Protein AF-A0A7J7HBN2-F1 (afdb_monomer_lite)

Sequence (556 aa):
MVVPIPNKVKRMWREWNLRVAVLISLFFQVLLIFIAPSRKNTKNRIVTLLVWGAYLLADWIAVLSVGLICSGQGNDCDEYCVKDDLAAFWAPFLLLHLGGPDTITAFSLEDNELWLRHLLGLFIQLAAVVYAFWQSVPNQFQIPTIFMFFAGTIKYAERTRALYLACFGNLKRSMLPNYALLIKEVKLMLDNIPFGIVNGKELETWDEESLTPNPLTDIDVVKNGYMFFQIIKRLIVFLTFTFPERHKSRKIFLEMTCKDAFRVMEMELNFMYDALYTKMVVVQRKIGYAFRFICSVLIVVSFALFASHHKHQLQPLDIVVTYTLLIGAVGLDFVSLVKLIFSNYTIVSLNNSNAEEIVFAIKERLSFGERCQRSNFVSQHSLISDCIINEQFKWFERVVDFFGLKDFFDEIQYKRNSPLTDDLKEFILMDVRIFPVHSGIHQNARNFLTIPTAPSPFSEHPPRAHTRRLYLRRVTSSATTLTRARTRHLLPLTSATRLHAPTQPRLTSALPLPYAAPAIVRLSCAASLHCTRVRQNGYCAPRLRLFRYRAPPPFC

pLDDT: mean 70.76, std 26.28, range [19.84, 98.12]

Organism: Camellia sinensis (NCBI:txid4442)

Secondary structure (DSSP, 8-state):
---PPPHHHHHHHHHHHHHHHHHHHHHHHHHHHHHGGGGGT---HHHHHHHHHHHHHHHHHHHHHHHHHHHHTTS---TTSPPHHHHHHHHHHHHHHHT--TT-S-SSHHHHHTHHHHHHHHHHHHHHHHHHHHHT-S-TTHHHHHHHHHHHHHHHHHHHHHHHHHSHHHHHHHHHHHHHHHHHHHHHHHHTS-TT--SS--S-----S---PPPPPHHHHHHHHHHHHHHHHHHHTTPPPPHHHHHHHHHHHHSS-HHHHHHHHHHHHHHHHHHHHSSHHHHTSHHHHHHHHHHHHHHHHHHHHHHHS--TTS-HHHHHHHHHHHHHHHHHHHHHHHHHHTSHHHHHH---HHHHHHHHHHHHHH-TT----GGGEEEEE-HHHHHHHHHH-HHHHHHHHHTT-HHHHHHHHHEEEEE--HHHHHHHHHHHHHHHHHHTTS--TTS------PPPP------------SSSSSS-------------------------------------------SSTTTTSTTSSTTS------------------PPPP--

Foldseek 3Di:
DPPDDDPVVVLCCQQCVLLVLLVVLLVLLVVLLPLLLCVLFDPDLVSLVVNVVSVVVNLVSLVVSLVVLLVLQPDDDDPRHAQLLLSLLSLLLSLLSLLGAQSFLDSDLVSLVCLVVLVVVLVVSLVSSVSSNVSCPVHPLNLLSVLSNLLSSLSSVLSSVLSPCLNLVNVQVVCVVVLVVVVVVLVVVVVPPPPPPPDDPDPPDPPPPDLPQDADDPLVLLQLLVLVLVQCSNVSSVDDHDPVSQVVNVVVLLSHDLVSNLSSPSSNVVVVCSSNTGSLVVLLDPVNVVSLVSSLVSLVVSVVVVVPDDCPPGDPSSVVSVVVSSCSSNVSSVSSVLCNQLDSSVLNVDPDPVSSVVSPVVNVVVCVPVPRPPSFKDKEQDPPQVVPVCVVPVVVLVVCVVVVCNVVVSCSRRTDIDTCDPVNSVVLSVVLVCVVVVVVVDDDPPPPPDDPDDDDDDDDDDDDDDDPDDDPPDPDDDDDDDDDDDDDDDDDDDDDDDDDDDDDDDDDDDDDDDDDDDGDCSVVPVVHPPPDDDDDDDDDDDDDDDDDDDDDDDDD

InterPro domains:
  IPR025315 Domain of unknown function DUF4220 [PF13968] (52-385)

Structure (mmCIF, N/CA/C/O backbone):
data_AF-A0A7J7HBN2-F1
#
_entry.id   AF-A0A7J7HBN2-F1
#
loop_
_atom_site.group_PDB
_atom_site.id
_atom_site.type_symbol
_atom_site.label_atom_id
_atom_site.label_alt_id
_atom_site.label_comp_id
_atom_site.label_asym_id
_atom_site.label_entity_id
_atom_site.label_seq_id
_atom_site.pdbx_PDB_ins_code
_atom_site.Cartn_x
_atom_site.Cartn_y
_atom_site.Cartn_z
_atom_site.occupancy
_atom_site.B_iso_or_equiv
_atom_site.auth_seq_id
_atom_site.auth_comp_id
_atom_site.auth_asym_id
_atom_site.auth_atom_id
_atom_site.pdbx_PDB_model_num
ATOM 1 N N . MET A 1 1 ? 38.531 -26.257 -10.117 1.00 41.50 1 MET A N 1
ATOM 2 C CA . MET A 1 1 ? 37.766 -26.642 -11.321 1.00 41.50 1 MET A CA 1
ATOM 3 C C . MET A 1 1 ? 36.574 -25.711 -11.436 1.00 41.50 1 MET A C 1
ATOM 5 O O . MET A 1 1 ? 35.650 -25.830 -10.645 1.00 41.50 1 MET A O 1
ATOM 9 N N . VAL A 1 2 ? 36.622 -24.738 -12.345 1.00 52.53 2 VAL A N 1
ATOM 10 C CA . VAL A 1 2 ? 35.429 -23.959 -12.704 1.00 52.53 2 VAL A CA 1
ATOM 11 C C . VAL A 1 2 ? 34.625 -24.863 -13.627 1.00 52.53 2 VAL A C 1
ATOM 13 O O . VAL A 1 2 ? 35.091 -25.160 -14.721 1.00 52.53 2 VAL A O 1
ATOM 16 N N . VAL A 1 3 ? 33.487 -25.385 -13.166 1.00 61.38 3 VAL A N 1
ATOM 17 C CA . VAL A 1 3 ? 32.597 -26.179 -14.024 1.00 61.38 3 VAL A CA 1
ATOM 18 C C . VAL A 1 3 ? 32.060 -25.227 -15.098 1.00 61.38 3 VAL A C 1
ATOM 20 O O . VAL A 1 3 ? 31.369 -24.268 -14.743 1.00 61.38 3 VAL A O 1
ATOM 23 N N . PRO A 1 4 ? 32.404 -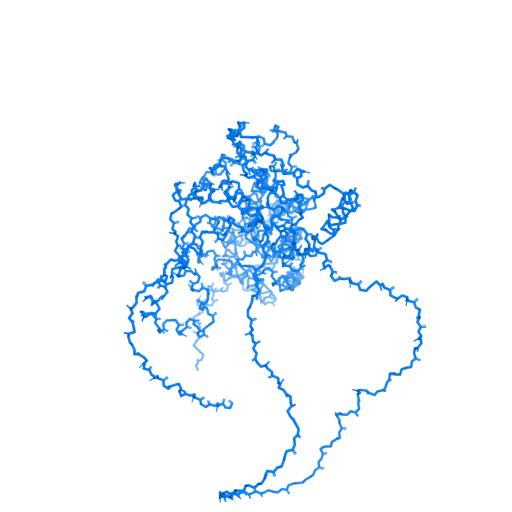25.409 -16.387 1.00 77.50 4 PRO A N 1
ATOM 24 C CA . PRO A 1 4 ? 31.958 -24.495 -17.424 1.00 77.50 4 PRO A CA 1
ATOM 25 C C . PRO A 1 4 ? 30.442 -24.630 -17.576 1.00 77.50 4 PRO A C 1
ATOM 27 O O . PRO A 1 4 ? 29.926 -25.694 -17.915 1.00 77.50 4 PRO A O 1
ATOM 30 N N . ILE A 1 5 ? 29.720 -23.545 -17.289 1.00 74.75 5 ILE A N 1
ATOM 31 C CA . ILE A 1 5 ? 28.271 -23.475 -17.488 1.00 74.75 5 ILE A CA 1
ATOM 32 C C . ILE A 1 5 ? 27.990 -23.732 -18.979 1.00 74.75 5 ILE A C 1
ATOM 34 O O . ILE A 1 5 ? 28.605 -23.072 -19.821 1.00 74.75 5 ILE A O 1
ATOM 38 N N . PRO A 1 6 ? 27.068 -24.646 -19.339 1.00 85.56 6 PRO A N 1
ATOM 39 C CA . PRO A 1 6 ? 26.776 -24.940 -20.736 1.00 85.56 6 PRO A CA 1
ATOM 40 C C . PRO A 1 6 ? 26.386 -23.678 -21.517 1.00 85.56 6 PRO A C 1
ATOM 42 O O . PRO A 1 6 ? 25.530 -22.905 -21.080 1.00 85.56 6 PRO A O 1
ATOM 45 N N . ASN A 1 7 ? 26.947 -23.493 -22.717 1.00 80.31 7 ASN A N 1
ATOM 46 C CA . ASN A 1 7 ? 26.704 -22.304 -23.550 1.00 80.31 7 ASN A CA 1
ATOM 47 C C . ASN A 1 7 ? 25.211 -22.059 -23.843 1.00 80.31 7 ASN A C 1
ATOM 49 O O . ASN A 1 7 ? 24.781 -20.910 -23.934 1.00 80.31 7 ASN A O 1
ATOM 53 N N . LYS A 1 8 ? 24.407 -23.130 -23.937 1.00 82.06 8 LYS A N 1
ATOM 54 C CA . LYS A 1 8 ? 22.944 -23.046 -24.080 1.00 82.06 8 LYS A CA 1
ATOM 55 C C . LYS A 1 8 ? 22.285 -22.385 -22.864 1.00 82.06 8 LYS A C 1
ATOM 57 O O . LYS A 1 8 ? 21.475 -21.483 -23.035 1.00 82.06 8 LYS A O 1
ATOM 62 N N . VAL A 1 9 ? 22.688 -22.770 -21.652 1.00 83.50 9 VAL A N 1
ATOM 63 C CA . VAL A 1 9 ? 22.167 -22.203 -20.396 1.00 83.50 9 VAL A CA 1
ATOM 64 C C . VAL A 1 9 ? 22.572 -20.736 -20.264 1.00 83.50 9 VAL A C 1
ATOM 66 O O . VAL A 1 9 ? 21.736 -19.901 -19.937 1.00 83.50 9 VAL A O 1
ATOM 69 N N . LYS A 1 10 ? 23.821 -20.387 -20.605 1.00 79.44 10 LYS A N 1
ATOM 70 C CA . LYS A 1 10 ? 24.287 -18.989 -20.611 1.00 79.44 10 LYS A CA 1
ATOM 71 C C . LYS A 1 10 ? 23.505 -18.119 -21.605 1.00 79.44 10 LYS A C 1
ATOM 73 O O . LYS A 1 10 ? 23.247 -16.952 -21.324 1.00 79.44 10 LYS A O 1
ATOM 78 N N . ARG A 1 11 ? 23.127 -18.671 -22.763 1.00 75.62 11 ARG A N 1
ATOM 79 C CA . ARG A 1 11 ? 22.297 -17.978 -23.760 1.00 75.62 11 ARG A CA 1
ATOM 80 C C . ARG A 1 11 ? 20.869 -17.772 -23.257 1.00 75.62 11 ARG A C 1
ATOM 82 O O . ARG A 1 11 ? 20.422 -16.635 -23.224 1.00 75.62 11 ARG A O 1
ATOM 89 N N . MET A 1 12 ? 20.217 -18.835 -22.780 1.00 80.56 12 MET A N 1
ATOM 90 C CA . MET A 1 12 ? 18.868 -18.751 -22.208 1.00 80.56 12 MET A CA 1
ATOM 91 C C . MET A 1 12 ? 18.805 -17.774 -21.033 1.00 80.56 12 MET A C 1
ATOM 93 O O . MET A 1 12 ? 17.871 -16.989 -20.933 1.00 80.56 12 MET A O 1
ATOM 97 N N . TRP A 1 13 ? 19.816 -17.791 -20.161 1.00 82.75 13 TRP A N 1
ATOM 98 C CA . TRP A 1 13 ? 19.895 -16.862 -19.041 1.00 82.75 13 TRP A CA 1
ATOM 99 C C . TRP A 1 13 ? 19.973 -15.408 -19.510 1.00 82.75 13 TRP A C 1
ATOM 101 O O . TRP A 1 13 ? 19.217 -14.589 -19.010 1.00 82.75 13 TRP A O 1
ATOM 111 N N . ARG A 1 14 ? 20.833 -15.082 -20.484 1.00 77.38 14 ARG A N 1
ATOM 112 C CA . ARG A 1 14 ? 20.955 -13.707 -21.008 1.00 77.38 14 ARG A CA 1
ATOM 113 C C . ARG A 1 14 ? 19.685 -13.208 -21.696 1.00 77.38 14 ARG A C 1
ATOM 115 O O . ARG A 1 14 ? 19.379 -12.029 -21.618 1.00 77.38 14 ARG A O 1
ATOM 122 N N . GLU A 1 15 ? 18.958 -14.106 -22.346 1.00 80.06 15 GLU A N 1
ATOM 123 C CA . GLU A 1 15 ? 17.725 -13.772 -23.054 1.00 80.06 15 GLU A CA 1
ATOM 124 C C . GLU A 1 15 ? 16.532 -13.581 -22.100 1.00 80.06 15 GLU A C 1
ATOM 126 O O . GLU A 1 15 ? 15.688 -12.712 -22.317 1.00 80.06 15 GLU A O 1
ATOM 131 N N . TRP A 1 16 ? 16.433 -14.389 -21.040 1.00 86.12 16 TRP A N 1
ATOM 132 C CA . TRP A 1 16 ? 15.235 -14.433 -20.195 1.00 86.12 16 TRP A CA 1
ATOM 133 C C . TRP A 1 16 ? 15.388 -13.777 -18.828 1.00 86.12 16 TRP A C 1
ATOM 135 O O . TRP A 1 16 ? 14.369 -13.401 -18.251 1.00 86.12 16 TRP A O 1
ATOM 145 N N . ASN A 1 17 ? 16.601 -13.623 -18.289 1.00 89.31 17 ASN A N 1
ATOM 146 C CA . ASN A 1 17 ? 16.798 -13.195 -16.899 1.00 89.31 17 ASN A CA 1
ATOM 147 C C . ASN A 1 17 ? 16.046 -11.899 -16.561 1.00 89.31 17 ASN A C 1
ATOM 149 O O . ASN A 1 17 ? 15.285 -11.880 -15.597 1.00 89.31 17 ASN A O 1
ATOM 153 N N . LEU A 1 18 ? 16.207 -10.847 -17.365 1.00 91.19 18 LEU A N 1
ATOM 154 C CA . LEU A 1 18 ? 15.581 -9.554 -17.122 1.00 91.19 18 LEU A CA 1
ATOM 155 C C . LEU A 1 18 ? 14.064 -9.623 -17.339 1.00 91.19 18 LEU A C 1
ATOM 157 O O . LEU A 1 18 ? 13.300 -9.194 -16.478 1.00 91.19 18 LEU A O 1
ATOM 161 N N . ARG A 1 19 ? 13.625 -10.221 -18.454 1.00 93.50 19 ARG A N 1
ATOM 162 C CA . ARG A 1 19 ? 12.201 -10.370 -18.810 1.00 93.50 19 ARG A CA 1
ATOM 163 C C . ARG A 1 19 ? 11.428 -11.098 -17.715 1.00 93.50 19 ARG A C 1
ATOM 165 O O . ARG A 1 19 ? 10.391 -10.626 -17.255 1.00 93.50 19 ARG A O 1
ATOM 172 N N . VAL A 1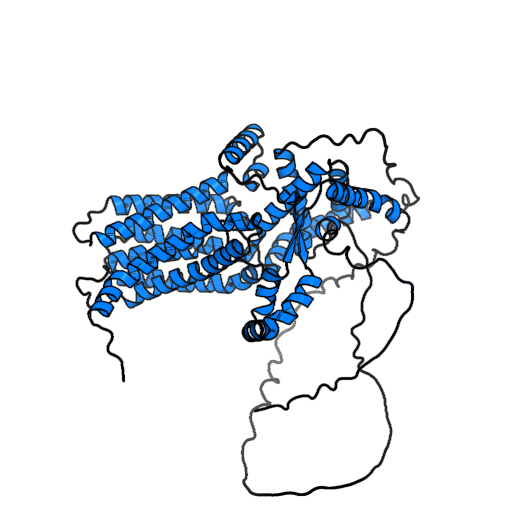 20 ? 11.964 -12.231 -17.264 1.00 94.00 20 VAL A N 1
ATOM 173 C CA . VAL A 1 20 ? 11.375 -13.046 -16.199 1.00 94.00 20 VAL A CA 1
ATOM 174 C C . VAL A 1 20 ? 11.397 -12.295 -14.874 1.00 94.00 20 VAL A C 1
ATOM 176 O O . VAL A 1 20 ? 10.377 -12.271 -14.194 1.00 94.00 20 VAL A O 1
ATOM 179 N N . ALA A 1 21 ? 12.502 -11.641 -14.508 1.00 94.94 21 ALA A N 1
ATOM 180 C CA . ALA A 1 21 ? 12.594 -10.919 -13.238 1.00 94.94 21 ALA A CA 1
ATOM 181 C C . ALA A 1 21 ? 11.553 -9.787 -13.132 1.00 94.94 21 ALA A C 1
ATOM 183 O O . ALA A 1 21 ? 10.849 -9.681 -12.124 1.00 94.94 21 ALA A O 1
ATOM 184 N N . VAL A 1 22 ? 11.379 -9.003 -14.200 1.00 96.38 22 VAL A N 1
ATOM 185 C CA . VAL A 1 22 ? 10.402 -7.905 -14.245 1.00 96.38 22 VAL A CA 1
ATOM 186 C C . VAL A 1 22 ? 8.957 -8.434 -14.220 1.00 96.38 22 VAL A C 1
ATOM 188 O O . VAL A 1 22 ? 8.117 -7.895 -13.493 1.00 96.38 22 VAL A O 1
ATOM 191 N N . LEU A 1 23 ? 8.661 -9.530 -14.930 1.00 97.19 23 LEU A N 1
ATOM 192 C CA . LEU A 1 23 ? 7.342 -10.177 -14.882 1.00 97.19 23 LEU A CA 1
ATOM 193 C C . LEU A 1 23 ? 7.035 -10.799 -13.513 1.00 97.19 23 LEU A C 1
ATOM 195 O O . LEU A 1 23 ? 5.915 -10.668 -13.019 1.00 97.19 23 LEU A O 1
ATOM 199 N N . ILE A 1 24 ? 8.016 -11.436 -12.869 1.00 96.81 24 ILE A N 1
ATOM 200 C CA . ILE A 1 24 ? 7.858 -11.971 -11.511 1.00 96.81 24 ILE A CA 1
ATOM 201 C C . ILE A 1 24 ? 7.606 -10.828 -10.517 1.00 96.81 24 ILE A C 1
ATOM 203 O O . ILE A 1 24 ? 6.776 -10.969 -9.618 1.00 96.81 24 ILE A O 1
ATOM 207 N N . SER A 1 25 ? 8.268 -9.680 -10.693 1.00 97.31 25 SER A N 1
ATOM 208 C CA . SER A 1 25 ? 8.005 -8.490 -9.880 1.00 97.31 25 SER A CA 1
ATOM 209 C C . SER A 1 25 ? 6.531 -8.073 -9.969 1.00 97.31 25 SER A C 1
ATOM 211 O O . SER A 1 25 ? 5.882 -7.921 -8.934 1.00 97.31 25 SER A O 1
ATOM 213 N N . LEU A 1 26 ? 5.970 -7.986 -11.182 1.00 97.44 26 LEU A N 1
ATOM 214 C CA . LEU A 1 26 ? 4.546 -7.696 -11.385 1.00 97.44 26 LEU A CA 1
ATOM 215 C C . LEU A 1 26 ? 3.644 -8.780 -10.770 1.00 97.44 26 LEU A C 1
ATOM 217 O O . LEU A 1 26 ? 2.658 -8.456 -10.109 1.00 97.44 26 LEU A O 1
ATOM 221 N N . PHE A 1 27 ? 3.988 -10.059 -10.943 1.00 97.25 27 PHE A N 1
ATOM 222 C CA . PHE A 1 27 ? 3.233 -11.178 -10.376 1.00 97.25 27 PHE A CA 1
ATOM 223 C C . PHE A 1 27 ? 3.073 -11.050 -8.858 1.00 97.25 27 PHE A C 1
ATOM 225 O O . PHE A 1 27 ? 1.962 -11.205 -8.354 1.00 97.25 27 PHE A O 1
ATOM 232 N N . PHE A 1 28 ? 4.134 -10.702 -8.123 1.00 96.44 28 PHE A N 1
ATOM 233 C CA . PHE A 1 28 ? 4.032 -10.510 -6.674 1.00 96.44 28 PHE A CA 1
ATOM 234 C C . PHE A 1 28 ? 3.153 -9.316 -6.285 1.00 96.44 28 PHE A C 1
ATOM 236 O O . PHE A 1 28 ? 2.417 -9.409 -5.303 1.00 96.44 28 PHE A O 1
ATOM 243 N N . GLN A 1 29 ? 3.153 -8.229 -7.063 1.00 96.31 29 GLN A N 1
ATOM 244 C CA . GLN A 1 29 ? 2.235 -7.102 -6.837 1.00 96.31 29 GLN A CA 1
ATOM 245 C C . GLN A 1 29 ? 0.772 -7.530 -7.006 1.00 96.31 29 GLN A C 1
ATOM 247 O O . GLN A 1 29 ? -0.072 -7.227 -6.158 1.00 96.31 29 GLN A O 1
ATOM 252 N N . VAL A 1 30 ? 0.483 -8.289 -8.068 1.00 95.44 30 VAL A N 1
ATOM 253 C CA . VAL A 1 30 ? -0.847 -8.860 -8.328 1.00 95.44 30 VAL A CA 1
ATOM 254 C C . VAL A 1 30 ? -1.239 -9.845 -7.220 1.00 95.44 30 VAL A C 1
ATOM 256 O O . VAL A 1 30 ? -2.346 -9.798 -6.689 1.00 95.44 30 VAL A O 1
ATOM 259 N N . LEU A 1 31 ? -0.323 -10.706 -6.789 1.00 94.44 31 LEU A N 1
ATOM 260 C CA . LEU A 1 31 ? -0.581 -11.657 -5.713 1.00 94.44 31 LEU A CA 1
ATOM 261 C C . LEU A 1 31 ? -0.932 -10.942 -4.397 1.00 94.44 31 LEU A C 1
ATOM 263 O O . LEU A 1 31 ? -1.912 -11.287 -3.732 1.00 94.44 31 LEU A O 1
ATOM 267 N N . LEU A 1 32 ? -0.170 -9.907 -4.035 1.00 94.12 32 LEU A N 1
ATOM 268 C CA . LEU A 1 32 ? -0.378 -9.151 -2.801 1.00 94.12 32 LEU A CA 1
ATOM 269 C C . LEU A 1 32 ? -1.667 -8.318 -2.822 1.00 94.12 32 LEU A C 1
ATOM 271 O O . LEU A 1 32 ? -2.326 -8.212 -1.785 1.00 94.12 32 LEU A O 1
ATOM 275 N N . ILE A 1 33 ? -2.087 -7.758 -3.963 1.00 91.75 33 ILE A N 1
ATOM 276 C CA . ILE A 1 33 ? -3.337 -6.979 -4.014 1.00 91.75 33 ILE A CA 1
ATOM 277 C C . ILE A 1 33 ? -4.579 -7.844 -3.735 1.00 91.75 33 ILE A C 1
ATOM 279 O O . ILE A 1 33 ? -5.550 -7.332 -3.165 1.00 91.75 33 ILE A O 1
ATOM 283 N N . PHE A 1 34 ? -4.542 -9.137 -4.082 1.00 87.81 34 PHE A N 1
ATOM 284 C CA . PHE A 1 34 ? -5.646 -10.081 -3.872 1.00 87.81 34 PHE A CA 1
ATOM 285 C C . PHE A 1 34 ? -5.558 -10.834 -2.540 1.00 87.81 34 PHE A C 1
ATOM 287 O O . PHE A 1 34 ? -6.560 -10.945 -1.835 1.00 87.81 34 PHE A O 1
ATOM 294 N N . ILE A 1 35 ? -4.376 -11.329 -2.157 1.00 89.25 35 ILE A N 1
ATOM 295 C CA . ILE A 1 35 ? -4.241 -12.184 -0.967 1.00 89.25 35 ILE A CA 1
ATOM 296 C C . ILE A 1 35 ? -4.048 -11.360 0.313 1.00 89.25 35 ILE A C 1
ATOM 298 O O . ILE A 1 35 ? -4.562 -11.749 1.362 1.00 89.25 35 ILE A O 1
ATOM 302 N N . ALA A 1 36 ? -3.384 -10.198 0.269 1.00 89.38 36 ALA A N 1
ATOM 303 C CA . ALA A 1 36 ? -3.124 -9.426 1.490 1.00 89.38 36 ALA A CA 1
ATOM 304 C C . ALA A 1 36 ? -4.395 -8.990 2.255 1.00 89.38 36 ALA A C 1
ATOM 306 O O . ALA A 1 36 ? -4.381 -9.110 3.481 1.00 89.38 36 ALA A O 1
ATOM 307 N N . PRO A 1 37 ? -5.509 -8.573 1.608 1.00 86.00 37 PRO A N 1
ATOM 308 C CA . PRO A 1 37 ? -6.772 -8.297 2.306 1.00 86.00 37 PRO A CA 1
ATOM 309 C C . PRO A 1 37 ? -7.295 -9.489 3.112 1.00 86.00 37 PRO A C 1
ATOM 311 O O . PRO A 1 37 ? -7.814 -9.312 4.214 1.00 86.00 37 PRO A O 1
ATOM 314 N N . SER A 1 38 ? -7.073 -10.712 2.617 1.00 81.94 38 SER A N 1
ATOM 315 C CA . SER A 1 38 ? -7.481 -11.937 3.312 1.00 81.94 38 SER A CA 1
ATOM 316 C C . SER A 1 38 ? -6.807 -12.078 4.678 1.00 81.94 38 SER A C 1
ATOM 318 O O . SER A 1 38 ? -7.353 -12.758 5.542 1.00 81.94 38 SER A O 1
ATOM 320 N N . ARG A 1 39 ? -5.676 -11.398 4.937 1.00 82.44 39 ARG A N 1
ATOM 321 C CA . ARG A 1 39 ? -5.007 -11.378 6.253 1.00 82.44 39 ARG A CA 1
ATOM 322 C C . ARG A 1 39 ? -5.914 -10.864 7.370 1.00 82.44 39 ARG A C 1
ATOM 324 O O . ARG A 1 39 ? -5.758 -11.282 8.512 1.00 82.44 39 ARG A O 1
ATOM 331 N N . LYS A 1 40 ? -6.867 -9.982 7.057 1.00 76.06 40 LYS A N 1
ATOM 332 C CA . LYS A 1 40 ? -7.827 -9.462 8.042 1.00 76.06 40 LYS A CA 1
ATOM 333 C C . LYS A 1 40 ? -8.781 -10.540 8.568 1.00 76.06 40 LYS A C 1
ATOM 335 O O . LYS A 1 40 ? -9.250 -10.425 9.701 1.00 76.06 40 LYS A O 1
ATOM 340 N N . ASN A 1 41 ? -9.039 -11.565 7.748 1.00 70.38 41 ASN A N 1
ATOM 341 C CA . ASN A 1 41 ? -10.176 -12.477 7.905 1.00 70.38 41 ASN A CA 1
ATOM 342 C C . ASN A 1 41 ? -9.752 -13.953 7.998 1.00 70.38 41 ASN A C 1
ATOM 344 O O . ASN A 1 41 ? -10.516 -14.798 8.464 1.00 70.38 41 ASN A O 1
ATOM 348 N N . THR A 1 42 ? -8.546 -14.292 7.537 1.00 72.06 42 THR A N 1
ATOM 349 C CA . THR A 1 42 ? -8.088 -15.676 7.446 1.00 72.06 42 THR A CA 1
ATOM 350 C C . THR A 1 42 ? -7.487 -16.169 8.754 1.00 72.06 42 THR A C 1
ATOM 352 O O . THR A 1 42 ? -6.672 -15.512 9.397 1.00 72.06 42 THR A O 1
ATOM 355 N N . LYS A 1 43 ? -7.859 -17.395 9.113 1.00 70.00 43 LYS A N 1
ATOM 356 C CA . LYS A 1 43 ? -7.223 -18.182 10.177 1.00 70.00 43 LYS A CA 1
ATOM 357 C C . LYS A 1 43 ? -6.129 -19.095 9.633 1.00 70.00 43 LYS A C 1
ATOM 359 O O . LYS A 1 43 ? -5.433 -19.755 10.403 1.00 70.00 43 LYS A O 1
ATOM 364 N N . ASN A 1 44 ? -6.045 -19.212 8.308 1.00 76.50 44 ASN A N 1
ATOM 365 C CA . ASN A 1 44 ? -5.195 -20.188 7.661 1.00 76.50 44 ASN A CA 1
ATOM 366 C C . ASN A 1 44 ? -3.740 -19.714 7.691 1.00 76.50 44 ASN A C 1
ATOM 368 O O . ASN A 1 44 ? -3.369 -18.756 7.012 1.00 76.50 44 ASN A O 1
ATOM 372 N N . ARG A 1 45 ? -2.916 -20.444 8.445 1.00 76.69 45 ARG A N 1
ATOM 373 C CA . ARG A 1 45 ? -1.476 -20.200 8.599 1.00 76.69 45 ARG A CA 1
ATOM 374 C C . ARG A 1 45 ? -0.745 -20.189 7.259 1.00 76.69 45 ARG A C 1
ATOM 376 O O . ARG A 1 45 ? 0.161 -19.386 7.076 1.00 76.69 45 ARG A O 1
ATOM 383 N N . ILE A 1 46 ? -1.177 -21.019 6.308 1.00 83.19 46 ILE A N 1
ATOM 384 C CA . ILE A 1 46 ? -0.587 -21.078 4.966 1.00 83.19 46 ILE A CA 1
ATOM 385 C C . ILE A 1 46 ? -0.810 -19.753 4.236 1.00 83.19 46 ILE A C 1
ATOM 387 O O . ILE A 1 46 ? 0.119 -19.231 3.636 1.00 83.19 46 ILE A O 1
ATOM 391 N N . VAL A 1 47 ? -2.005 -19.160 4.333 1.00 84.94 47 VAL A N 1
ATOM 392 C CA . VAL A 1 47 ? -2.287 -17.860 3.703 1.00 84.94 47 VAL A CA 1
ATOM 393 C C . VAL A 1 47 ? -1.413 -16.768 4.320 1.00 84.94 47 VAL A C 1
ATOM 395 O O . VAL A 1 47 ? -0.829 -15.975 3.588 1.00 84.94 47 VAL A O 1
ATOM 398 N N . THR A 1 48 ? -1.255 -16.756 5.646 1.00 84.75 48 THR A N 1
ATOM 399 C CA . THR A 1 48 ? -0.361 -15.809 6.332 1.00 84.75 48 THR A CA 1
ATOM 400 C C . THR A 1 48 ? 1.096 -15.971 5.891 1.00 84.75 48 THR A C 1
ATOM 402 O O . THR A 1 48 ? 1.741 -14.972 5.576 1.00 84.75 48 THR A O 1
ATOM 405 N N . LEU A 1 49 ? 1.596 -17.208 5.801 1.00 86.06 49 LEU A N 1
ATOM 406 C CA . LEU A 1 49 ? 2.949 -17.509 5.317 1.00 86.06 49 LEU A CA 1
ATOM 407 C C . LEU A 1 49 ? 3.143 -17.120 3.847 1.00 86.06 49 LEU A C 1
ATOM 409 O O . LEU A 1 49 ? 4.187 -16.579 3.493 1.00 86.06 49 LEU A O 1
ATOM 413 N N . LEU A 1 50 ? 2.140 -17.344 2.995 1.00 90.81 50 LEU A N 1
ATOM 414 C CA . LEU A 1 50 ? 2.173 -16.929 1.592 1.00 90.81 50 LEU A CA 1
ATOM 415 C C . LEU A 1 50 ? 2.220 -15.405 1.457 1.00 90.81 50 LEU A C 1
ATOM 417 O O . LEU A 1 50 ? 3.023 -14.894 0.680 1.00 90.81 50 LEU A O 1
ATOM 421 N N . VAL A 1 51 ? 1.409 -14.672 2.229 1.00 91.62 51 VAL A N 1
ATOM 422 C CA . VAL A 1 51 ? 1.445 -13.198 2.253 1.00 91.62 51 VAL A CA 1
ATOM 423 C C . VAL A 1 51 ? 2.801 -12.701 2.743 1.00 91.62 51 VAL A C 1
ATOM 425 O O . VAL A 1 51 ? 3.356 -11.789 2.137 1.00 91.62 51 VAL A O 1
ATOM 428 N N . TRP A 1 52 ? 3.343 -13.305 3.802 1.00 91.81 52 TRP A N 1
ATOM 429 C CA . TRP A 1 52 ? 4.664 -12.972 4.333 1.00 91.81 52 TRP A CA 1
ATOM 430 C C . TRP A 1 52 ? 5.770 -13.180 3.291 1.00 91.81 52 TRP A C 1
ATOM 432 O O . TRP A 1 52 ? 6.535 -12.260 3.005 1.00 91.81 52 TRP A O 1
ATOM 442 N N . GLY A 1 53 ? 5.813 -14.359 2.662 1.00 92.62 53 GLY A N 1
ATOM 443 C CA . GLY A 1 53 ? 6.808 -14.681 1.640 1.00 92.62 53 GLY A CA 1
ATOM 444 C C . GLY A 1 53 ? 6.697 -13.776 0.414 1.00 92.62 53 GLY A C 1
ATOM 445 O O . GLY A 1 53 ? 7.703 -13.247 -0.054 1.00 92.62 53 GLY A O 1
ATOM 446 N N . ALA A 1 54 ? 5.476 -13.533 -0.072 1.00 95.44 54 ALA A N 1
ATOM 447 C CA . ALA A 1 54 ? 5.226 -12.624 -1.186 1.00 95.44 54 ALA A CA 1
ATOM 448 C C . ALA A 1 54 ? 5.637 -11.180 -0.861 1.00 95.44 54 ALA A C 1
ATOM 450 O O . ALA A 1 54 ? 6.237 -10.520 -1.705 1.00 95.44 54 ALA A O 1
ATOM 451 N N . TYR A 1 55 ? 5.351 -10.706 0.356 1.00 94.00 55 TYR A N 1
ATOM 452 C CA . TYR A 1 55 ? 5.718 -9.366 0.819 1.00 94.00 55 TYR A CA 1
ATOM 453 C C . TYR A 1 55 ? 7.234 -9.162 0.805 1.00 94.00 55 TYR A C 1
ATOM 455 O O . TYR A 1 55 ? 7.710 -8.153 0.289 1.00 94.00 55 TYR A O 1
ATOM 463 N N . LEU A 1 56 ? 7.995 -10.142 1.298 1.00 92.31 56 LEU A N 1
ATOM 464 C CA . LEU A 1 56 ? 9.454 -10.081 1.270 1.00 92.31 56 LEU A CA 1
ATOM 465 C C . LEU A 1 56 ? 9.992 -10.165 -0.164 1.00 92.31 56 LEU A C 1
ATOM 467 O O . LEU A 1 56 ? 10.784 -9.321 -0.577 1.00 92.31 56 LEU A O 1
ATOM 471 N N . LEU A 1 57 ? 9.554 -11.153 -0.946 1.00 95.50 57 LEU A N 1
ATOM 472 C CA . LEU A 1 57 ? 10.082 -11.387 -2.294 1.00 95.50 57 LEU A CA 1
ATOM 473 C C . LEU A 1 57 ? 9.789 -10.240 -3.268 1.00 95.50 57 LEU A C 1
ATOM 475 O O . LEU A 1 57 ? 10.624 -9.964 -4.131 1.00 95.50 57 LEU A O 1
ATOM 479 N N . ALA A 1 58 ? 8.651 -9.555 -3.123 1.00 95.38 58 ALA A N 1
ATOM 480 C CA . ALA A 1 58 ? 8.260 -8.449 -3.995 1.00 95.38 58 ALA A CA 1
ATOM 481 C C . ALA A 1 58 ? 9.333 -7.349 -4.066 1.00 95.38 58 ALA A C 1
ATOM 483 O O . ALA A 1 58 ? 9.732 -6.943 -5.161 1.00 95.38 58 ALA A O 1
ATOM 484 N N . ASP A 1 59 ? 9.832 -6.909 -2.907 1.00 92.38 59 ASP A N 1
ATOM 485 C CA . ASP A 1 59 ? 10.832 -5.842 -2.822 1.00 92.38 59 ASP A CA 1
ATOM 486 C C . ASP A 1 59 ? 12.200 -6.324 -3.317 1.00 92.38 59 ASP A C 1
ATOM 488 O O . ASP A 1 59 ? 12.863 -5.638 -4.099 1.00 92.38 59 ASP A O 1
ATOM 492 N N . TRP A 1 60 ? 12.609 -7.533 -2.918 1.00 95.31 60 TRP A N 1
ATOM 493 C CA . TRP A 1 60 ? 13.889 -8.116 -3.326 1.00 95.31 60 TRP A CA 1
ATOM 494 C C . TRP A 1 60 ? 14.004 -8.272 -4.845 1.00 95.31 60 TRP A C 1
ATOM 496 O O . TRP A 1 60 ? 15.034 -7.926 -5.425 1.00 95.31 60 TRP A O 1
ATOM 506 N N . ILE A 1 61 ? 12.952 -8.756 -5.503 1.00 96.38 61 ILE A N 1
ATOM 507 C CA . ILE A 1 61 ? 12.959 -9.009 -6.950 1.00 96.38 61 ILE A CA 1
ATOM 508 C C . ILE A 1 61 ? 12.930 -7.703 -7.740 1.00 96.38 61 ILE A C 1
ATOM 510 O O . ILE A 1 61 ? 13.581 -7.611 -8.783 1.00 96.38 61 ILE A O 1
ATOM 514 N N . ALA A 1 62 ? 12.238 -6.675 -7.244 1.00 96.25 62 ALA A N 1
ATOM 515 C CA . ALA A 1 62 ? 12.261 -5.361 -7.875 1.00 96.25 62 ALA A CA 1
ATOM 516 C C . ALA A 1 62 ? 13.671 -4.745 -7.837 1.00 96.25 62 ALA A C 1
ATOM 518 O O . ALA A 1 62 ? 14.180 -4.330 -8.878 1.00 96.25 62 ALA A O 1
ATOM 519 N N . VAL A 1 63 ? 14.345 -4.776 -6.680 1.00 95.06 63 VAL A N 1
ATOM 520 C CA . VAL A 1 63 ? 15.735 -4.298 -6.544 1.00 95.06 63 VAL A CA 1
ATOM 521 C C . VAL A 1 63 ? 16.699 -5.103 -7.418 1.00 95.06 63 VAL A C 1
ATOM 523 O O . VAL A 1 63 ? 17.543 -4.519 -8.099 1.00 95.06 63 VAL A O 1
ATOM 526 N N . LEU A 1 64 ? 16.564 -6.433 -7.436 1.00 94.94 64 LEU A N 1
ATOM 527 C CA . LEU A 1 64 ? 17.368 -7.307 -8.295 1.00 94.94 64 LEU A CA 1
ATOM 528 C C . LEU A 1 64 ? 17.203 -6.938 -9.773 1.00 94.94 64 LEU A C 1
ATOM 530 O O . LEU A 1 64 ? 18.190 -6.848 -10.496 1.00 94.94 64 LEU A O 1
ATOM 534 N N . SER A 1 65 ? 15.967 -6.696 -10.207 1.00 94.94 65 SER A N 1
ATOM 535 C CA . SER A 1 65 ? 15.661 -6.334 -11.591 1.00 94.94 65 SER A CA 1
ATOM 536 C C . SER A 1 65 ? 16.294 -4.993 -11.977 1.00 94.94 65 SER A C 1
ATOM 538 O O . SER A 1 65 ? 16.860 -4.892 -13.060 1.00 94.94 65 SER A O 1
ATOM 540 N N . VAL A 1 66 ? 16.295 -3.993 -11.082 1.00 95.00 66 VAL A N 1
ATOM 541 C CA . VAL A 1 66 ? 16.994 -2.715 -11.321 1.00 95.00 66 VAL A CA 1
ATOM 542 C C . VAL A 1 66 ? 18.499 -2.951 -11.462 1.00 95.00 66 VAL A C 1
ATOM 544 O O . VAL A 1 66 ? 19.122 -2.425 -12.380 1.00 95.00 66 VAL A O 1
ATOM 547 N N . GLY A 1 67 ? 19.084 -3.798 -10.611 1.00 92.62 67 GLY A N 1
ATOM 548 C CA . GLY A 1 67 ? 20.496 -4.173 -10.718 1.00 92.62 67 GLY A CA 1
ATOM 549 C C . GLY A 1 67 ? 20.838 -4.896 -12.028 1.00 92.62 67 GLY A C 1
ATOM 550 O O . GLY A 1 67 ? 21.898 -4.653 -12.607 1.00 92.62 67 GLY A O 1
ATOM 551 N N . LEU A 1 68 ? 19.940 -5.749 -12.532 1.00 90.94 68 LEU A N 1
ATOM 552 C CA . LEU A 1 68 ? 20.102 -6.410 -13.833 1.00 90.94 68 LEU A CA 1
ATOM 553 C C . LEU A 1 68 ? 20.060 -5.407 -14.992 1.00 90.94 68 LEU A C 1
ATOM 555 O O . LEU A 1 68 ? 20.834 -5.557 -15.932 1.00 90.94 68 LEU A O 1
ATOM 559 N N . ILE A 1 69 ? 19.218 -4.373 -14.909 1.00 91.69 69 ILE A N 1
ATOM 560 C CA . ILE A 1 69 ? 19.170 -3.298 -15.912 1.00 91.69 69 ILE A CA 1
ATOM 561 C C . ILE A 1 69 ? 20.491 -2.521 -15.909 1.00 91.69 69 ILE A C 1
ATOM 563 O O . ILE A 1 69 ? 21.153 -2.449 -16.939 1.00 91.69 69 ILE A O 1
ATOM 567 N N . CYS A 1 70 ? 20.933 -2.033 -14.745 1.00 88.75 70 CYS A N 1
ATOM 568 C CA . CYS A 1 70 ? 22.157 -1.230 -14.644 1.00 88.75 70 CYS A CA 1
ATOM 569 C C . CYS A 1 70 ? 23.443 -2.001 -15.000 1.00 88.75 70 CYS A C 1
ATOM 571 O O . CYS A 1 70 ? 24.445 -1.383 -15.338 1.00 88.75 70 CYS A O 1
ATOM 573 N N . SER A 1 71 ? 23.454 -3.334 -14.872 1.00 83.56 71 SER A N 1
ATOM 574 C CA . SER A 1 71 ? 24.616 -4.172 -15.227 1.00 83.56 71 SER A CA 1
ATOM 575 C C . SER A 1 71 ? 24.598 -4.677 -16.670 1.00 83.56 71 SER A C 1
ATOM 577 O O . SER A 1 71 ? 25.647 -5.057 -17.192 1.00 83.56 71 SER A O 1
ATOM 579 N N . GLY A 1 72 ? 23.424 -4.713 -17.305 1.00 74.62 72 GLY A N 1
ATOM 580 C CA . GLY A 1 72 ? 23.275 -5.082 -18.711 1.00 74.62 72 GLY A CA 1
ATOM 581 C C . GLY A 1 72 ? 23.640 -3.950 -19.672 1.00 74.62 72 GLY A C 1
ATOM 582 O O . GLY A 1 72 ? 24.150 -4.232 -20.753 1.00 74.62 72 GLY A O 1
ATOM 583 N N . GLN A 1 73 ? 23.426 -2.696 -19.263 1.00 66.44 73 GLN A N 1
ATOM 584 C CA . GLN A 1 73 ? 23.665 -1.504 -20.079 1.00 66.44 73 GLN A CA 1
ATOM 585 C C . GLN A 1 73 ? 25.171 -1.223 -20.250 1.00 66.44 73 GLN A C 1
ATOM 587 O O . GLN A 1 73 ? 25.915 -1.117 -19.273 1.00 66.44 73 GLN A O 1
ATOM 592 N N . GLY A 1 74 ? 25.631 -1.101 -21.501 1.00 55.22 74 GLY A N 1
ATOM 593 C CA . GLY A 1 74 ? 27.019 -0.739 -21.840 1.00 55.22 74 GLY A CA 1
ATOM 594 C C . GLY A 1 74 ? 27.975 -1.890 -22.192 1.00 55.22 74 GLY A C 1
ATOM 595 O O . GLY A 1 74 ? 29.141 -1.624 -22.477 1.00 55.22 74 GLY A O 1
ATOM 596 N N . ASN A 1 75 ? 27.516 -3.146 -22.218 1.00 58.06 75 ASN A N 1
ATOM 597 C CA . ASN A 1 75 ? 28.237 -4.231 -22.900 1.00 58.06 75 ASN A CA 1
ATOM 598 C C . ASN A 1 75 ? 27.758 -4.322 -24.357 1.00 58.06 75 ASN A C 1
ATOM 600 O O . ASN A 1 75 ? 26.569 -4.127 -24.604 1.00 58.06 75 ASN A O 1
ATOM 604 N N . ASP A 1 76 ? 28.652 -4.651 -25.302 1.00 56.06 76 ASP A N 1
ATOM 605 C CA . ASP A 1 76 ? 28.284 -4.921 -26.703 1.00 56.06 76 ASP A CA 1
ATOM 606 C C . ASP A 1 76 ? 27.069 -5.862 -26.743 1.00 56.06 76 ASP A C 1
ATOM 608 O O . ASP A 1 76 ? 27.116 -7.005 -26.275 1.00 56.06 76 ASP A O 1
ATOM 612 N N . CYS A 1 77 ? 25.939 -5.335 -27.215 1.00 56.69 77 CYS A N 1
ATOM 613 C CA . CYS A 1 77 ? 24.664 -6.029 -27.165 1.00 56.69 77 CYS A CA 1
ATOM 614 C C . CYS A 1 77 ? 24.636 -7.139 -28.220 1.00 56.69 77 CYS A C 1
ATOM 616 O O . CYS A 1 77 ? 24.508 -6.873 -29.414 1.00 56.69 77 CYS A O 1
ATOM 618 N N . ASP A 1 78 ? 24.711 -8.393 -27.768 1.00 61.06 78 ASP A N 1
ATOM 619 C CA . ASP A 1 78 ? 24.355 -9.555 -28.586 1.00 61.06 78 ASP A CA 1
ATOM 620 C C . ASP A 1 78 ? 22.895 -9.424 -29.084 1.00 61.06 78 ASP A C 1
ATOM 622 O O . ASP A 1 78 ? 22.046 -8.846 -28.404 1.00 61.06 78 ASP A O 1
ATOM 626 N N . GLU A 1 79 ? 22.562 -10.055 -30.218 1.00 61.03 79 GLU A N 1
ATOM 627 C CA . GLU A 1 79 ? 21.220 -10.067 -30.848 1.00 61.03 79 GLU A CA 1
ATOM 628 C C . GLU A 1 79 ? 20.057 -10.417 -29.889 1.00 61.03 79 GLU A C 1
ATOM 630 O O . GLU A 1 79 ? 18.909 -10.068 -30.142 1.00 61.03 79 GLU A O 1
ATOM 635 N N . TYR A 1 80 ? 20.339 -11.088 -28.769 1.00 63.91 80 TYR A N 1
ATOM 636 C CA . TYR A 1 80 ? 19.355 -11.630 -27.825 1.00 63.91 80 TYR A CA 1
ATOM 637 C C . TYR A 1 80 ? 19.122 -10.757 -26.579 1.00 63.91 80 TYR A C 1
ATOM 639 O O . TYR A 1 80 ? 18.295 -11.119 -25.737 1.00 63.91 80 TYR A O 1
ATOM 647 N N . CYS A 1 81 ? 19.853 -9.650 -26.426 1.00 72.81 81 CYS A N 1
ATOM 648 C CA . CYS A 1 81 ? 19.730 -8.751 -25.278 1.00 72.81 81 CYS A CA 1
ATOM 649 C C . CYS A 1 81 ? 18.561 -7.766 -25.445 1.00 72.81 81 CYS A C 1
ATOM 651 O O . CYS A 1 81 ? 18.227 -7.343 -26.552 1.00 72.81 81 CYS A O 1
ATOM 653 N N . VAL A 1 82 ? 17.945 -7.378 -24.323 1.00 80.88 82 VAL A N 1
ATOM 654 C CA . VAL A 1 82 ? 16.931 -6.313 -24.299 1.00 80.88 82 VAL A CA 1
ATOM 655 C C . VAL A 1 82 ? 17.604 -4.997 -24.672 1.00 80.88 82 VAL A C 1
ATOM 657 O O . VAL A 1 82 ? 18.652 -4.670 -24.124 1.00 80.88 82 VAL A O 1
ATOM 660 N N . LYS A 1 83 ? 16.993 -4.232 -25.581 1.00 85.06 83 LYS A N 1
ATOM 661 C CA . LYS A 1 83 ? 17.514 -2.916 -25.969 1.00 85.06 83 LYS A CA 1
ATOM 662 C C . LYS A 1 83 ? 17.595 -1.970 -24.775 1.00 85.06 83 LYS A C 1
ATOM 664 O O . LYS A 1 83 ? 16.626 -1.866 -24.020 1.00 85.06 83 LYS A O 1
ATOM 669 N N . ASP A 1 84 ? 18.689 -1.220 -24.685 1.00 85.56 84 ASP A N 1
ATOM 670 C CA . ASP A 1 84 ? 18.942 -0.264 -23.600 1.00 85.56 84 ASP A CA 1
ATOM 671 C C . ASP A 1 84 ? 17.803 0.752 -23.431 1.00 85.56 84 ASP A C 1
ATOM 673 O O . ASP A 1 84 ? 17.371 1.004 -22.305 1.00 85.56 84 ASP A O 1
ATOM 677 N N . ASP A 1 85 ? 17.239 1.236 -24.544 1.00 87.88 85 ASP A N 1
ATOM 678 C CA . ASP A 1 85 ? 16.058 2.106 -24.592 1.00 87.88 85 ASP A CA 1
ATOM 679 C C . ASP A 1 85 ? 14.869 1.542 -23.805 1.00 87.88 85 ASP A C 1
ATOM 681 O O . ASP A 1 85 ? 14.207 2.245 -23.033 1.00 87.88 85 ASP A O 1
ATOM 685 N N . LEU A 1 86 ? 14.596 0.250 -24.000 1.00 90.69 86 LEU A N 1
ATOM 686 C CA . LEU A 1 86 ? 13.458 -0.430 -23.401 1.00 90.69 86 LEU A CA 1
ATOM 687 C C . LEU A 1 86 ? 13.749 -0.863 -21.963 1.00 90.69 86 LEU A C 1
ATOM 689 O O . LEU A 1 86 ? 12.872 -0.765 -21.106 1.00 90.69 86 LEU A O 1
ATOM 693 N N . ALA A 1 87 ? 14.980 -1.286 -21.678 1.00 91.69 87 ALA A N 1
ATOM 694 C CA . ALA A 1 87 ? 15.414 -1.585 -20.319 1.00 91.69 87 ALA A CA 1
ATOM 695 C C . ALA A 1 87 ? 15.301 -0.337 -19.422 1.00 91.69 87 ALA A C 1
ATOM 697 O O . ALA A 1 87 ? 14.770 -0.416 -18.312 1.00 91.69 87 ALA A O 1
ATOM 698 N N . ALA A 1 88 ? 15.685 0.836 -19.937 1.00 93.00 88 ALA A N 1
ATOM 699 C CA . ALA A 1 88 ? 15.483 2.116 -19.265 1.00 93.00 88 ALA A CA 1
ATOM 700 C C . ALA A 1 88 ? 13.995 2.450 -19.060 1.00 93.00 88 ALA A C 1
ATOM 702 O O . ALA A 1 88 ? 13.631 2.970 -18.005 1.00 93.00 88 ALA A O 1
ATOM 703 N N . PHE A 1 89 ? 13.118 2.098 -20.008 1.00 94.88 89 PHE A N 1
ATOM 704 C CA . PHE A 1 89 ? 11.667 2.242 -19.841 1.00 94.88 89 PHE A CA 1
ATOM 705 C C . PHE A 1 89 ? 11.087 1.298 -18.773 1.00 94.88 89 PHE A C 1
ATOM 707 O O . PHE A 1 89 ? 10.158 1.676 -18.057 1.00 94.88 89 PHE A O 1
ATOM 714 N N . TRP A 1 90 ? 11.631 0.087 -18.616 1.00 96.56 90 TRP A N 1
ATOM 715 C CA . TRP A 1 90 ? 11.203 -0.865 -17.582 1.00 96.56 90 TRP A CA 1
ATOM 716 C C . TRP A 1 90 ? 11.649 -0.464 -16.170 1.00 96.56 90 TRP A C 1
ATOM 718 O O . TRP A 1 90 ? 10.954 -0.782 -15.202 1.00 96.56 90 TRP A O 1
ATOM 728 N N . ALA A 1 91 ? 12.760 0.263 -16.023 1.00 96.25 91 ALA A N 1
ATOM 729 C CA . ALA A 1 91 ? 13.304 0.630 -14.713 1.00 96.25 91 ALA A CA 1
ATOM 730 C C . ALA A 1 91 ? 12.304 1.413 -13.821 1.00 96.25 91 ALA A C 1
ATOM 732 O O . ALA A 1 91 ? 12.110 1.025 -12.664 1.00 96.25 91 ALA A O 1
ATOM 733 N N . PRO A 1 92 ? 11.567 2.429 -14.316 1.00 97.06 92 PRO A N 1
ATOM 734 C CA . PRO A 1 92 ? 10.488 3.066 -13.560 1.00 97.06 92 PRO A CA 1
ATOM 735 C C . PRO A 1 92 ? 9.340 2.157 -13.097 1.00 97.06 92 PRO A C 1
ATOM 737 O O . PRO A 1 92 ? 8.735 2.441 -12.062 1.00 97.06 92 PRO A O 1
ATOM 740 N N . PHE A 1 93 ? 9.026 1.063 -13.803 1.00 97.06 93 PHE A N 1
ATOM 741 C CA . PHE A 1 93 ? 8.011 0.106 -13.330 1.00 97.06 93 PHE A CA 1
ATOM 742 C C . PHE A 1 93 ? 8.466 -0.593 -12.056 1.00 97.06 93 PHE A C 1
ATOM 744 O O . PHE A 1 93 ? 7.664 -0.834 -11.162 1.00 97.06 93 PHE A O 1
ATOM 751 N N . LEU A 1 94 ? 9.762 -0.865 -11.928 1.00 97.19 94 LEU A N 1
ATOM 752 C CA . LEU A 1 94 ? 10.317 -1.461 -10.718 1.00 97.19 94 LEU A CA 1
ATOM 753 C C . LEU A 1 94 ? 10.240 -0.487 -9.540 1.00 97.19 94 LEU A C 1
ATOM 755 O O . LEU A 1 94 ? 9.926 -0.902 -8.427 1.00 97.19 94 LEU A O 1
ATOM 759 N N . LEU A 1 95 ? 10.415 0.814 -9.792 1.00 96.62 95 LEU A N 1
ATOM 760 C CA . LEU A 1 95 ? 10.161 1.859 -8.796 1.00 96.62 95 LEU A CA 1
ATOM 761 C C . LEU A 1 95 ? 8.680 1.889 -8.377 1.00 96.62 95 LEU A C 1
ATOM 763 O O . LEU A 1 95 ? 8.373 1.969 -7.187 1.00 96.62 95 LEU A O 1
ATOM 767 N N . LEU A 1 96 ? 7.762 1.754 -9.341 1.00 96.38 96 LEU A N 1
ATOM 768 C CA . LEU A 1 96 ? 6.324 1.622 -9.086 1.00 96.38 96 LEU A CA 1
ATOM 769 C C . LEU A 1 96 ? 6.009 0.375 -8.239 1.00 96.38 96 LEU A C 1
ATOM 771 O O . LEU A 1 96 ? 5.228 0.469 -7.291 1.00 96.38 96 LEU A O 1
ATOM 775 N N . HIS A 1 97 ? 6.639 -0.766 -8.534 1.00 96.44 97 HIS A N 1
ATOM 776 C CA . HIS A 1 97 ? 6.480 -2.019 -7.789 1.00 96.44 97 HIS A CA 1
ATOM 777 C C . HIS A 1 97 ? 7.054 -1.928 -6.367 1.00 96.44 97 HIS A C 1
ATOM 779 O O . HIS A 1 97 ? 6.436 -2.424 -5.429 1.00 96.44 97 HIS A O 1
ATOM 785 N N . LEU A 1 98 ? 8.178 -1.235 -6.162 1.00 95.62 98 LEU A N 1
ATOM 786 C CA . LEU A 1 98 ? 8.719 -0.953 -4.822 1.00 95.62 98 LEU A CA 1
ATOM 787 C C . LEU A 1 98 ? 7.780 -0.080 -3.981 1.00 95.62 98 LEU A C 1
ATOM 789 O O . LEU A 1 98 ? 7.758 -0.176 -2.750 1.00 95.62 98 LEU A O 1
ATOM 793 N N . GLY A 1 99 ? 6.938 0.721 -4.636 1.00 93.06 99 GLY A N 1
ATOM 794 C CA . GLY A 1 99 ? 5.817 1.383 -3.984 1.00 93.06 99 GLY A CA 1
ATOM 795 C C . GLY A 1 99 ? 4.807 0.424 -3.356 1.00 93.06 99 GLY A C 1
ATOM 796 O O . GLY A 1 99 ? 4.121 0.826 -2.419 1.00 93.06 99 GLY A O 1
ATOM 797 N N . GLY A 1 100 ? 4.740 -0.835 -3.790 1.00 91.81 100 GLY A N 1
ATOM 798 C CA . GLY A 1 100 ? 3.862 -1.871 -3.246 1.00 91.81 100 GLY A CA 1
ATOM 799 C C . GLY A 1 100 ? 2.367 -1.604 -3.480 1.00 91.81 100 GLY A C 1
ATOM 800 O O . GLY A 1 100 ? 1.974 -0.488 -3.848 1.00 91.81 100 GLY A O 1
ATOM 801 N N . PRO A 1 101 ? 1.491 -2.587 -3.226 1.00 93.00 101 PRO A N 1
ATOM 802 C CA . PRO A 1 101 ? 0.048 -2.380 -3.272 1.00 93.00 101 PRO A CA 1
ATOM 803 C C . PRO A 1 101 ? -0.437 -1.603 -2.040 1.00 93.00 101 PRO A C 1
ATOM 805 O O . PRO A 1 101 ? 0.242 -1.504 -1.020 1.00 93.00 101 PRO A O 1
ATOM 808 N N . ASP A 1 102 ? -1.648 -1.056 -2.099 1.00 90.44 102 ASP A N 1
ATOM 809 C CA . ASP A 1 102 ? -2.173 -0.243 -0.989 1.00 90.44 102 ASP A CA 1
ATOM 810 C C . ASP A 1 102 ? -2.695 -1.074 0.178 1.00 90.44 102 ASP A C 1
ATOM 812 O O . ASP A 1 102 ? -2.843 -0.564 1.285 1.00 90.44 102 ASP A O 1
ATOM 816 N N . THR A 1 103 ? -2.959 -2.354 -0.082 1.00 89.50 103 THR A N 1
ATOM 817 C CA . THR A 1 103 ? -3.515 -3.328 0.859 1.00 89.50 103 THR A CA 1
ATOM 818 C C . THR A 1 103 ? -2.527 -3.751 1.941 1.00 89.50 103 THR A C 1
ATOM 820 O O . THR A 1 103 ? -2.953 -4.285 2.962 1.00 89.50 103 THR A O 1
ATOM 823 N N . ILE A 1 104 ? -1.225 -3.546 1.727 1.00 92.50 104 ILE A N 1
ATOM 824 C CA . ILE A 1 104 ? -0.171 -3.906 2.675 1.00 92.50 104 ILE A CA 1
ATOM 825 C C . ILE A 1 104 ? 1.029 -2.968 2.521 1.00 92.50 104 ILE A C 1
ATOM 827 O O . ILE A 1 104 ? 1.644 -2.885 1.464 1.00 92.50 104 ILE A O 1
ATOM 831 N N . THR A 1 105 ? 1.381 -2.271 3.597 1.00 93.44 105 THR A N 1
ATOM 832 C CA . THR A 1 105 ? 2.627 -1.491 3.709 1.00 93.44 105 THR A CA 1
ATOM 833 C C . THR A 1 105 ? 3.625 -2.137 4.644 1.00 93.44 105 THR A C 1
ATOM 835 O O . THR A 1 105 ? 4.821 -2.032 4.402 1.00 93.44 105 THR A O 1
ATOM 838 N N . ALA A 1 106 ? 3.111 -2.788 5.684 1.00 93.00 106 ALA A N 1
ATOM 839 C CA . ALA A 1 106 ? 3.856 -3.462 6.727 1.00 93.00 106 ALA A CA 1
ATOM 840 C C . ALA A 1 106 ? 3.231 -4.839 6.973 1.00 93.00 106 ALA A C 1
ATOM 842 O O . ALA A 1 106 ? 2.000 -4.997 6.893 1.00 93.00 106 ALA A O 1
ATOM 843 N N . PHE A 1 107 ? 4.068 -5.835 7.255 1.00 89.75 107 PHE A N 1
ATOM 844 C CA . PHE A 1 107 ? 3.604 -7.143 7.697 1.00 89.75 107 PHE A CA 1
ATOM 845 C C . PHE A 1 107 ? 3.453 -7.169 9.221 1.00 89.75 107 PHE A C 1
ATOM 847 O O . PHE A 1 107 ? 2.418 -7.623 9.713 1.00 89.75 107 PHE A O 1
ATOM 854 N N . SER A 1 108 ? 4.429 -6.613 9.942 1.00 88.81 108 SER A N 1
ATOM 855 C CA . SER A 1 108 ? 4.419 -6.448 11.401 1.00 88.81 108 SER A CA 1
ATOM 856 C C . SER A 1 108 ? 4.581 -4.974 11.807 1.00 88.81 108 SER A C 1
ATOM 858 O O . SER A 1 108 ? 4.848 -4.117 10.965 1.00 88.81 108 SER A O 1
ATOM 860 N N . LEU A 1 109 ? 4.387 -4.634 13.087 1.00 88.69 109 LEU A N 1
ATOM 861 C CA . LEU A 1 109 ? 4.553 -3.241 13.536 1.00 88.69 109 LEU A CA 1
ATOM 862 C C . LEU A 1 109 ? 6.019 -2.795 13.490 1.00 88.69 109 LEU A C 1
ATOM 864 O O . LEU A 1 109 ? 6.290 -1.615 13.279 1.00 88.69 109 LEU A O 1
ATOM 868 N N . GLU A 1 110 ? 6.950 -3.731 13.635 1.00 90.00 110 GLU A N 1
ATOM 869 C CA . GLU A 1 110 ? 8.392 -3.504 13.560 1.00 90.00 110 GLU A CA 1
ATOM 870 C C . GLU A 1 110 ? 8.807 -2.998 12.171 1.00 90.00 110 GLU A C 1
ATOM 872 O O . GLU A 1 110 ? 9.685 -2.141 12.066 1.00 90.00 110 GLU A O 1
ATOM 877 N N . ASP A 1 111 ? 8.123 -3.435 11.107 1.00 90.94 111 ASP A N 1
ATOM 878 C CA . ASP A 1 111 ? 8.360 -2.930 9.748 1.00 90.94 111 ASP A CA 1
ATOM 879 C C . ASP A 1 111 ? 8.097 -1.417 9.639 1.00 90.94 111 ASP A C 1
ATOM 881 O O . ASP A 1 111 ? 8.781 -0.717 8.887 1.00 90.94 111 ASP A O 1
ATOM 885 N N . ASN A 1 112 ? 7.145 -0.877 10.412 1.00 93.62 112 ASN A N 1
ATOM 886 C CA . ASN A 1 112 ? 6.869 0.564 10.429 1.00 93.62 112 ASN A CA 1
ATOM 887 C C . ASN A 1 112 ? 8.031 1.365 11.034 1.00 93.62 112 ASN A C 1
ATOM 889 O O . ASN A 1 112 ? 8.309 2.484 10.595 1.00 93.62 112 ASN A O 1
ATOM 893 N N . GLU A 1 113 ? 8.744 0.803 12.013 1.00 93.12 113 GLU A N 1
ATOM 894 C CA . GLU A 1 113 ? 9.921 1.441 12.619 1.00 93.12 113 GLU A CA 1
ATOM 895 C C . GLU A 1 113 ? 11.108 1.497 11.643 1.00 93.12 113 GLU A C 1
ATOM 897 O O . GLU A 1 113 ? 11.932 2.412 11.701 1.00 93.12 113 GLU A O 1
ATOM 902 N N . LEU A 1 114 ? 11.149 0.591 10.661 1.00 92.88 114 LEU A N 1
ATOM 903 C CA . LEU A 1 114 ? 12.174 0.538 9.615 1.00 92.88 114 LEU A CA 1
ATOM 904 C C . LEU A 1 114 ? 11.940 1.532 8.459 1.00 92.88 114 LEU A C 1
ATOM 906 O O . LEU A 1 114 ? 12.610 1.447 7.425 1.00 92.88 114 LEU A O 1
ATOM 910 N N . TRP A 1 115 ? 11.052 2.520 8.609 1.00 94.62 115 TRP A N 1
ATOM 911 C CA . TRP A 1 115 ? 10.742 3.504 7.559 1.00 94.62 115 TRP A CA 1
ATOM 912 C C . TRP A 1 115 ? 11.980 4.242 7.010 1.00 94.62 115 TRP A C 1
ATOM 914 O O . TRP A 1 115 ? 12.016 4.573 5.824 1.00 94.62 115 TRP A O 1
ATOM 924 N N . LEU A 1 116 ? 13.023 4.459 7.826 1.00 94.19 116 LEU A N 1
ATOM 925 C CA . LEU A 1 116 ? 14.290 5.063 7.382 1.00 94.19 116 LEU A CA 1
ATOM 926 C C . LEU A 1 116 ? 15.021 4.200 6.345 1.00 94.19 116 LEU A C 1
ATOM 928 O O . LEU A 1 116 ? 15.612 4.739 5.410 1.00 94.19 116 LEU A O 1
ATOM 932 N N . ARG A 1 117 ? 14.948 2.868 6.465 1.00 93.56 117 ARG A N 1
ATOM 933 C CA . ARG A 1 117 ? 15.506 1.941 5.469 1.00 93.56 117 ARG A CA 1
ATOM 934 C C . ARG A 1 117 ? 14.766 2.071 4.144 1.00 93.56 117 ARG A C 1
ATOM 936 O O . ARG A 1 117 ? 15.405 2.108 3.099 1.00 93.56 117 ARG A O 1
ATOM 943 N N . HIS A 1 118 ? 13.440 2.186 4.186 1.00 92.56 118 HIS A N 1
ATOM 944 C CA . HIS A 1 118 ? 12.639 2.418 2.983 1.00 92.56 118 HIS A CA 1
ATOM 945 C C . HIS A 1 118 ? 12.904 3.797 2.366 1.00 92.56 118 HIS A C 1
ATOM 947 O O . HIS A 1 118 ? 12.946 3.901 1.144 1.00 92.56 118 HIS A O 1
ATOM 953 N N . LEU A 1 119 ? 13.158 4.829 3.178 1.00 95.75 119 LEU A N 1
ATOM 954 C CA . LEU A 1 119 ? 13.561 6.149 2.686 1.00 95.75 119 LEU A CA 1
ATOM 955 C C . LEU A 1 119 ? 14.928 6.107 1.987 1.00 95.75 119 LEU A C 1
ATOM 957 O O . LEU A 1 119 ? 15.075 6.647 0.894 1.00 95.75 119 LEU A O 1
ATOM 961 N N . LEU A 1 120 ? 15.921 5.453 2.591 1.00 96.06 120 LEU A N 1
ATOM 962 C CA . LEU A 1 120 ? 17.226 5.259 1.957 1.00 96.06 120 LEU A CA 1
ATOM 963 C C . LEU A 1 120 ? 17.092 4.437 0.666 1.00 96.06 120 LEU A C 1
ATOM 965 O O . LEU A 1 120 ? 17.679 4.792 -0.354 1.00 96.06 120 LEU A O 1
ATOM 969 N N . GLY A 1 121 ? 16.273 3.382 0.700 1.00 94.88 121 GLY A N 1
ATOM 970 C CA . GLY A 1 121 ? 15.923 2.577 -0.468 1.00 94.88 121 GLY A CA 1
ATOM 971 C C . GLY A 1 121 ? 15.327 3.419 -1.593 1.00 94.88 121 GLY A C 1
ATOM 972 O O . GLY A 1 121 ? 15.791 3.315 -2.723 1.00 94.88 121 GLY A O 1
ATOM 973 N N . LEU A 1 122 ? 14.390 4.321 -1.285 1.00 96.00 122 LEU A N 1
ATOM 974 C CA . LEU A 1 122 ? 13.824 5.260 -2.254 1.00 96.00 122 LEU A CA 1
ATOM 975 C C . LEU A 1 122 ? 14.916 6.091 -2.939 1.00 96.00 122 LEU A C 1
ATOM 977 O O . LEU A 1 122 ? 14.929 6.154 -4.163 1.00 96.00 122 LEU A O 1
ATOM 981 N N . PHE A 1 123 ? 15.852 6.683 -2.190 1.00 96.94 123 PHE A N 1
ATOM 982 C CA . PHE A 1 123 ? 16.927 7.489 -2.784 1.00 96.94 123 PHE A CA 1
ATOM 983 C C . PHE A 1 123 ? 17.874 6.670 -3.665 1.00 96.94 123 PHE A C 1
ATOM 985 O O . PHE A 1 123 ? 18.193 7.095 -4.775 1.00 96.94 123 PHE A O 1
ATOM 992 N N . ILE A 1 124 ? 18.302 5.494 -3.197 1.00 96.25 124 ILE A N 1
ATOM 993 C CA . ILE A 1 124 ? 19.203 4.614 -3.958 1.00 96.25 124 ILE A CA 1
ATOM 994 C C . ILE A 1 124 ? 18.527 4.150 -5.250 1.00 96.25 124 ILE A C 1
ATOM 996 O O . ILE A 1 124 ? 19.139 4.180 -6.315 1.00 96.25 124 ILE A O 1
ATOM 1000 N N . GLN A 1 125 ? 17.260 3.749 -5.172 1.00 96.31 125 GLN A N 1
ATOM 1001 C CA . GLN A 1 125 ? 16.515 3.254 -6.327 1.00 96.31 125 GLN A CA 1
ATOM 1002 C C . GLN A 1 125 ? 16.194 4.376 -7.315 1.00 96.31 125 GLN A C 1
ATOM 1004 O O . GLN A 1 125 ? 16.321 4.176 -8.518 1.00 96.31 125 GLN A O 1
ATOM 1009 N N . LEU A 1 126 ? 15.874 5.579 -6.831 1.00 96.50 126 LEU A N 1
ATOM 1010 C CA . LEU A 1 126 ? 15.713 6.757 -7.683 1.00 96.50 126 LEU A CA 1
ATOM 1011 C C . LEU A 1 126 ? 17.001 7.052 -8.465 1.00 96.50 126 LEU A C 1
ATOM 1013 O O . LEU A 1 126 ? 16.950 7.254 -9.676 1.00 96.50 126 LEU A O 1
ATOM 1017 N N . ALA A 1 127 ? 18.153 7.023 -7.786 1.00 96.44 127 ALA A N 1
ATOM 1018 C CA . ALA A 1 127 ? 19.455 7.228 -8.413 1.00 96.44 127 ALA A CA 1
ATOM 1019 C C . ALA A 1 127 ? 19.779 6.134 -9.442 1.00 96.44 127 ALA A C 1
ATOM 1021 O O . ALA A 1 127 ? 20.248 6.449 -10.531 1.00 96.44 127 ALA A O 1
ATOM 1022 N N . ALA A 1 128 ? 19.483 4.868 -9.133 1.00 95.38 128 ALA A N 1
ATOM 1023 C CA . ALA A 1 128 ? 19.696 3.753 -10.053 1.00 95.38 128 ALA A CA 1
ATOM 1024 C C . ALA A 1 128 ? 18.826 3.863 -11.317 1.00 95.38 128 ALA A C 1
ATOM 1026 O O . ALA A 1 128 ? 19.325 3.664 -12.419 1.00 95.38 128 ALA A O 1
ATOM 1027 N N . VAL A 1 129 ? 17.551 4.244 -11.183 1.00 95.50 129 VAL A N 1
ATOM 1028 C CA . VAL A 1 129 ? 16.658 4.448 -12.337 1.00 95.50 129 VAL A CA 1
ATOM 1029 C C . VAL A 1 129 ? 17.099 5.653 -13.174 1.00 95.50 129 VAL A C 1
ATOM 1031 O O . VAL A 1 129 ? 17.101 5.571 -14.400 1.00 95.50 129 VAL A O 1
ATOM 1034 N N . VAL A 1 130 ? 17.521 6.753 -12.540 1.00 94.81 130 VAL A N 1
ATOM 1035 C CA . VAL A 1 130 ? 18.075 7.921 -13.251 1.00 94.81 130 VAL A CA 1
ATOM 1036 C C . VAL A 1 130 ? 19.358 7.552 -13.992 1.00 94.81 130 VAL A C 1
ATOM 1038 O O . VAL A 1 130 ? 19.533 7.964 -15.134 1.00 94.81 130 VAL A O 1
ATOM 1041 N N . TYR A 1 131 ? 20.231 6.754 -13.377 1.00 92.81 131 TYR A N 1
ATOM 1042 C CA . TYR A 1 131 ? 21.446 6.251 -14.013 1.00 92.81 131 TYR A CA 1
ATOM 1043 C C . TYR A 1 131 ? 21.131 5.382 -15.234 1.00 92.81 131 TYR A C 1
ATOM 1045 O O . TYR A 1 131 ? 21.659 5.641 -16.313 1.00 92.81 131 TYR A O 1
ATOM 1053 N N . ALA A 1 132 ? 20.212 4.423 -15.089 1.00 90.75 132 ALA A N 1
ATOM 1054 C CA . ALA A 1 132 ? 19.797 3.561 -16.191 1.00 90.75 132 ALA A CA 1
ATOM 1055 C C . ALA A 1 132 ? 19.166 4.351 -17.347 1.00 90.75 132 ALA A C 1
ATOM 1057 O O . ALA A 1 132 ? 19.349 4.031 -18.522 1.00 90.75 132 ALA A O 1
ATOM 1058 N N . PHE A 1 133 ? 18.432 5.416 -17.016 1.00 90.06 133 PHE A N 1
ATOM 1059 C CA . PHE A 1 133 ? 17.874 6.324 -18.004 1.00 90.06 133 PHE A CA 1
ATOM 1060 C C . PHE A 1 133 ? 18.961 7.147 -18.706 1.00 90.06 133 PHE A C 1
ATOM 1062 O O . PHE A 1 133 ? 18.962 7.220 -19.933 1.00 90.06 133 PHE A O 1
ATOM 1069 N N . TRP A 1 134 ? 19.916 7.703 -17.952 1.00 90.31 134 TRP A N 1
ATOM 1070 C CA . TRP A 1 134 ? 21.038 8.485 -18.479 1.00 90.31 134 TRP A CA 1
ATOM 1071 C C . TRP A 1 134 ? 21.882 7.691 -19.481 1.00 90.31 134 TRP A C 1
ATOM 1073 O O . TRP A 1 134 ? 22.262 8.229 -20.518 1.00 90.31 134 TRP A O 1
ATOM 1083 N N . GLN A 1 135 ? 22.141 6.411 -19.205 1.00 87.12 135 GLN A N 1
ATOM 1084 C CA . GLN A 1 135 ? 22.899 5.541 -20.110 1.00 87.12 135 GLN A CA 1
ATOM 1085 C C . GLN A 1 135 ? 22.189 5.264 -21.438 1.00 87.12 135 GLN A C 1
ATOM 1087 O O . GLN A 1 135 ? 22.858 5.045 -22.440 1.00 87.12 135 GLN A O 1
ATOM 1092 N N . SER A 1 136 ? 20.855 5.305 -21.462 1.00 86.44 136 SER A N 1
ATOM 1093 C CA . SER A 1 136 ? 20.069 5.059 -22.678 1.00 86.44 136 SER A CA 1
ATOM 1094 C C . SER A 1 136 ? 19.932 6.277 -23.601 1.00 86.44 136 SER A C 1
ATOM 1096 O O . SER A 1 136 ? 19.287 6.181 -24.636 1.00 86.44 136 SER A O 1
ATOM 1098 N N . VAL A 1 137 ? 20.468 7.450 -23.240 1.00 86.56 137 VAL A N 1
ATOM 1099 C CA . VAL A 1 137 ? 20.286 8.675 -24.038 1.00 86.56 137 VAL A CA 1
ATOM 1100 C C . VAL A 1 137 ? 21.208 8.661 -25.270 1.00 86.56 137 VAL A C 1
ATOM 1102 O O . VAL A 1 137 ? 22.420 8.523 -25.099 1.00 86.56 137 VAL A O 1
ATOM 1105 N N . PRO A 1 138 ? 20.688 8.898 -26.496 1.00 83.50 138 PRO A N 1
ATOM 1106 C CA . PRO A 1 138 ? 19.301 9.246 -26.845 1.00 83.50 138 PRO A CA 1
ATOM 1107 C C . PRO A 1 138 ? 18.356 8.030 -26.926 1.00 83.50 138 PRO A C 1
ATOM 1109 O O . PRO A 1 138 ? 18.624 7.092 -27.666 1.00 83.50 138 PRO A O 1
ATOM 1112 N N . ASN A 1 139 ? 17.207 8.104 -26.237 1.00 83.38 139 ASN A N 1
ATOM 1113 C CA . ASN A 1 139 ? 16.246 7.000 -26.094 1.00 83.38 139 ASN A CA 1
ATOM 1114 C C . ASN A 1 139 ? 14.926 7.293 -26.834 1.00 83.38 139 ASN A C 1
ATOM 1116 O O . ASN A 1 139 ? 14.315 8.346 -26.618 1.00 83.38 139 ASN A O 1
ATOM 1120 N N . GLN A 1 140 ? 14.422 6.339 -27.624 1.00 85.81 140 GLN A N 1
ATOM 1121 C CA . GLN A 1 140 ? 13.125 6.456 -28.315 1.00 85.81 140 GLN A CA 1
ATOM 1122 C C . GLN A 1 140 ? 11.923 6.609 -27.359 1.00 85.81 140 GLN A C 1
ATOM 1124 O O . GLN A 1 140 ? 10.939 7.273 -27.686 1.00 85.81 140 GLN A O 1
ATOM 1129 N N . PHE A 1 141 ? 11.994 6.044 -26.149 1.00 89.50 141 PHE A N 1
ATOM 1130 C CA . PHE A 1 141 ? 10.901 6.026 -25.165 1.00 89.50 141 PHE A CA 1
ATOM 1131 C C . PHE A 1 141 ? 11.074 7.040 -24.030 1.00 89.50 141 PHE A C 1
ATOM 1133 O O . PHE A 1 141 ? 10.472 6.893 -22.962 1.00 89.50 141 PHE A O 1
ATOM 1140 N N . GLN A 1 142 ? 11.862 8.096 -24.239 1.00 91.50 142 GLN A N 1
ATOM 1141 C CA . GLN A 1 142 ? 12.172 9.098 -23.216 1.00 91.50 142 GLN A CA 1
ATOM 1142 C C . GLN A 1 142 ? 10.927 9.701 -22.546 1.00 91.50 142 GLN A C 1
ATOM 1144 O O . GLN A 1 142 ? 10.835 9.715 -21.319 1.00 91.50 142 GLN A O 1
ATOM 1149 N N . ILE A 1 143 ? 9.949 10.166 -23.328 1.00 93.38 143 ILE A N 1
ATOM 1150 C CA . ILE A 1 143 ? 8.754 10.824 -22.777 1.00 93.38 143 ILE A CA 1
ATOM 1151 C C . ILE A 1 143 ? 7.914 9.842 -21.929 1.00 93.38 143 ILE A C 1
ATOM 1153 O O . ILE A 1 143 ? 7.686 10.145 -20.754 1.00 93.38 143 ILE A O 1
ATOM 1157 N N . PRO A 1 144 ? 7.506 8.652 -22.431 1.00 95.12 144 PRO A N 1
ATOM 1158 C CA . PRO A 1 144 ? 6.845 7.633 -21.607 1.00 95.12 144 PRO A CA 1
ATOM 1159 C C . PRO A 1 144 ? 7.611 7.270 -20.327 1.00 95.12 144 PRO A C 1
ATOM 1161 O O . PRO A 1 144 ? 6.992 7.086 -19.273 1.00 95.12 144 PRO A O 1
ATOM 1164 N N . THR A 1 145 ? 8.943 7.183 -20.410 1.00 95.31 145 THR A N 1
ATOM 1165 C CA . THR A 1 145 ? 9.818 6.830 -19.280 1.00 95.31 145 THR A CA 1
ATOM 1166 C C . THR A 1 145 ? 9.763 7.882 -18.178 1.00 95.31 145 THR A C 1
ATOM 1168 O O . THR A 1 145 ? 9.609 7.531 -17.009 1.00 95.31 145 THR A O 1
ATOM 1171 N N . ILE A 1 146 ? 9.802 9.172 -18.531 1.00 95.81 146 ILE A N 1
ATOM 1172 C CA . ILE A 1 146 ? 9.707 10.281 -17.569 1.00 95.81 146 ILE A CA 1
ATOM 1173 C C . ILE A 1 146 ? 8.366 10.249 -16.823 1.00 95.81 146 ILE A C 1
ATOM 1175 O O . ILE A 1 146 ? 8.334 10.372 -15.597 1.00 95.81 146 ILE A O 1
ATOM 1179 N N . PHE A 1 147 ? 7.257 10.032 -17.537 1.00 97.56 147 PHE A N 1
ATOM 1180 C CA . PHE A 1 147 ? 5.934 9.908 -16.918 1.00 97.56 147 PHE A CA 1
ATOM 1181 C C . PHE A 1 147 ? 5.879 8.755 -15.905 1.00 97.56 147 PHE A C 1
ATOM 1183 O O . PHE A 1 147 ? 5.438 8.946 -14.767 1.00 97.56 147 PHE A O 1
ATOM 1190 N N . MET A 1 148 ? 6.391 7.579 -16.280 1.00 97.50 148 MET A N 1
ATOM 1191 C CA . MET A 1 148 ? 6.453 6.428 -15.375 1.00 97.50 148 MET A CA 1
ATOM 1192 C C . MET A 1 148 ? 7.396 6.654 -14.196 1.00 97.50 148 MET A C 1
ATOM 1194 O O . MET A 1 148 ? 7.100 6.205 -13.091 1.00 97.50 148 MET A O 1
ATOM 1198 N N . PHE A 1 149 ? 8.502 7.370 -14.395 1.00 97.31 149 PHE A N 1
ATOM 1199 C CA . PHE A 1 149 ? 9.450 7.698 -13.332 1.00 97.31 149 PHE A CA 1
ATOM 1200 C C . PHE A 1 149 ? 8.793 8.532 -12.230 1.00 97.31 149 PHE A C 1
ATOM 1202 O O . PHE A 1 149 ? 8.904 8.194 -11.047 1.00 97.31 149 PHE A O 1
ATOM 1209 N N . PHE A 1 150 ? 8.042 9.573 -12.598 1.00 97.62 150 PHE A N 1
ATOM 1210 C CA . PHE A 1 150 ? 7.292 10.367 -11.624 1.00 97.62 150 PHE A CA 1
ATOM 1211 C C . PHE A 1 150 ? 6.196 9.544 -10.942 1.00 97.62 150 PHE A C 1
ATOM 1213 O O . PHE A 1 150 ? 6.079 9.597 -9.716 1.00 97.62 150 PHE A O 1
ATOM 1220 N N . ALA A 1 151 ? 5.444 8.731 -11.691 1.00 97.75 151 ALA A N 1
ATOM 1221 C CA . ALA A 1 151 ? 4.423 7.855 -11.115 1.00 97.75 151 ALA A CA 1
ATOM 1222 C C . ALA A 1 151 ? 5.016 6.864 -10.093 1.00 97.75 151 ALA A C 1
ATOM 1224 O O . ALA A 1 151 ? 4.502 6.740 -8.978 1.00 97.75 151 ALA A O 1
ATOM 1225 N N . GLY A 1 152 ? 6.130 6.212 -10.441 1.00 97.19 152 GLY A N 1
ATOM 1226 C CA . GLY A 1 152 ? 6.864 5.300 -9.564 1.00 97.19 152 GLY A CA 1
ATOM 1227 C C . GLY A 1 152 ? 7.394 5.991 -8.311 1.00 97.19 152 GLY A C 1
ATOM 1228 O O . GLY A 1 152 ? 7.217 5.488 -7.200 1.00 97.19 152 GLY A O 1
ATOM 1229 N N . THR A 1 153 ? 7.961 7.189 -8.470 1.00 97.31 153 THR A N 1
ATOM 1230 C CA . THR A 1 153 ? 8.474 7.997 -7.354 1.00 97.31 153 THR A CA 1
ATOM 1231 C C . THR A 1 153 ? 7.361 8.361 -6.377 1.00 97.31 153 THR A C 1
ATOM 1233 O O . THR A 1 153 ? 7.536 8.210 -5.168 1.00 97.31 153 THR A O 1
ATOM 1236 N N . ILE A 1 154 ? 6.198 8.788 -6.884 1.00 96.25 154 ILE A N 1
ATOM 1237 C CA . ILE A 1 154 ? 5.031 9.114 -6.055 1.00 96.25 154 ILE A CA 1
ATOM 1238 C C . ILE A 1 154 ? 4.585 7.878 -5.265 1.00 96.25 154 ILE A C 1
ATOM 1240 O O . ILE A 1 154 ? 4.489 7.957 -4.040 1.00 96.25 154 ILE A O 1
ATOM 1244 N N . LYS A 1 155 ? 4.385 6.718 -5.911 1.00 95.38 155 LYS A N 1
ATOM 1245 C CA . LYS A 1 155 ? 3.930 5.501 -5.205 1.00 95.38 155 LYS A CA 1
ATOM 1246 C C . LYS A 1 155 ? 4.911 5.022 -4.139 1.00 95.38 155 LYS A C 1
ATOM 1248 O O . LYS A 1 155 ? 4.483 4.579 -3.069 1.00 95.38 155 LYS A O 1
ATOM 1253 N N . TYR A 1 156 ? 6.213 5.115 -4.395 1.00 96.06 156 TYR A N 1
ATOM 1254 C CA . TYR A 1 156 ? 7.216 4.722 -3.410 1.00 96.06 156 TYR A CA 1
ATOM 1255 C C . TYR A 1 156 ? 7.323 5.741 -2.263 1.00 96.06 156 TYR A C 1
ATOM 1257 O O . TYR A 1 156 ? 7.347 5.357 -1.090 1.00 96.06 156 TYR A O 1
ATOM 1265 N N . ALA A 1 157 ? 7.242 7.040 -2.550 1.00 95.94 157 ALA A N 1
ATOM 1266 C CA . ALA A 1 157 ? 7.156 8.066 -1.513 1.00 95.94 157 ALA A CA 1
ATOM 1267 C C . ALA A 1 157 ? 5.906 7.902 -0.627 1.00 95.94 157 ALA A C 1
ATOM 1269 O O . ALA A 1 157 ? 6.002 8.037 0.596 1.00 95.94 157 ALA A O 1
ATOM 1270 N N . GLU A 1 158 ? 4.753 7.552 -1.205 1.00 95.38 158 GLU A N 1
ATOM 1271 C CA . GLU A 1 158 ? 3.528 7.247 -0.455 1.00 95.38 158 GLU A CA 1
ATOM 1272 C C . GLU A 1 158 ? 3.722 6.085 0.525 1.00 95.38 158 GLU A C 1
ATOM 1274 O O . GLU A 1 158 ? 3.321 6.200 1.686 1.00 95.38 158 GLU A O 1
ATOM 1279 N N . ARG A 1 159 ? 4.366 4.989 0.096 1.00 95.00 159 ARG A N 1
ATOM 1280 C CA . ARG A 1 159 ? 4.682 3.852 0.979 1.00 95.00 159 ARG A CA 1
ATOM 1281 C C . ARG A 1 159 ? 5.575 4.285 2.136 1.00 95.00 159 ARG A C 1
ATOM 1283 O O . ARG A 1 159 ? 5.242 4.026 3.291 1.00 95.00 159 ARG A O 1
ATOM 1290 N N . THR A 1 160 ? 6.664 4.993 1.847 1.00 95.56 160 THR A N 1
ATOM 1291 C CA . THR A 1 160 ? 7.590 5.493 2.876 1.00 95.56 160 THR A CA 1
ATOM 1292 C C . THR A 1 160 ? 6.885 6.436 3.849 1.00 95.56 160 THR A C 1
ATOM 1294 O O . THR A 1 160 ? 7.100 6.364 5.060 1.00 95.56 160 THR A O 1
ATOM 1297 N N . ARG A 1 161 ? 5.980 7.290 3.354 1.00 95.38 161 ARG A N 1
ATOM 1298 C CA . ARG A 1 161 ? 5.174 8.178 4.197 1.00 95.38 161 ARG A CA 1
ATOM 1299 C C . ARG A 1 161 ? 4.176 7.410 5.064 1.00 95.38 161 ARG A C 1
ATOM 1301 O O . ARG A 1 161 ? 3.950 7.825 6.198 1.00 95.38 161 ARG A O 1
ATOM 1308 N N . ALA A 1 162 ? 3.594 6.323 4.560 1.00 95.06 162 ALA A N 1
ATOM 1309 C CA . ALA A 1 162 ? 2.673 5.483 5.322 1.00 95.06 162 ALA A CA 1
ATOM 1310 C C . ALA A 1 162 ? 3.389 4.827 6.505 1.00 95.06 162 ALA A C 1
ATOM 1312 O O . ALA A 1 162 ? 2.943 4.989 7.639 1.00 95.06 162 ALA A O 1
ATOM 1313 N N . LEU A 1 163 ? 4.556 4.222 6.258 1.00 95.06 163 LEU A N 1
ATOM 1314 C CA . LEU A 1 163 ? 5.416 3.658 7.305 1.00 95.06 163 LEU A CA 1
ATOM 1315 C C . LEU A 1 163 ? 5.829 4.730 8.325 1.00 95.06 163 LEU A C 1
ATOM 1317 O O . LEU A 1 163 ? 5.687 4.536 9.530 1.00 95.06 163 LEU A O 1
ATOM 1321 N N . TYR A 1 164 ? 6.247 5.910 7.850 1.00 94.88 164 TYR A N 1
ATOM 1322 C CA . TYR A 1 164 ? 6.606 7.035 8.716 1.00 94.88 164 TYR A CA 1
ATOM 1323 C C . TYR A 1 164 ? 5.458 7.466 9.639 1.00 94.88 164 TYR A C 1
ATOM 1325 O O . TYR A 1 164 ? 5.707 7.758 10.806 1.00 94.88 164 TYR A O 1
ATOM 1333 N N . LEU A 1 165 ? 4.218 7.541 9.138 1.00 92.12 165 LEU A N 1
ATOM 1334 C CA . LEU A 1 165 ? 3.054 7.935 9.942 1.00 92.12 165 LEU A CA 1
ATOM 1335 C C . LEU A 1 165 ? 2.589 6.830 10.897 1.00 92.12 165 LEU A C 1
ATOM 1337 O O . LEU A 1 165 ? 2.050 7.158 11.953 1.00 92.12 165 LEU A O 1
ATOM 1341 N N . ALA A 1 166 ? 2.776 5.561 10.528 1.00 91.75 166 ALA A N 1
ATOM 1342 C CA . ALA A 1 166 ? 2.420 4.403 11.345 1.00 91.75 166 ALA A CA 1
ATOM 1343 C C . ALA A 1 166 ? 3.467 4.082 12.430 1.00 91.75 166 ALA A C 1
ATOM 1345 O O . ALA A 1 166 ? 3.118 3.470 13.436 1.00 91.75 166 ALA A O 1
ATOM 1346 N N . CYS A 1 167 ? 4.717 4.536 12.267 1.00 92.38 167 CYS A N 1
ATOM 1347 C CA . CYS A 1 167 ? 5.769 4.458 13.287 1.00 92.38 167 CYS A CA 1
ATOM 1348 C C . CYS A 1 167 ? 5.303 5.081 14.608 1.00 92.38 167 CYS A C 1
ATOM 1350 O O . CYS A 1 167 ? 4.794 6.209 14.644 1.00 92.38 167 CYS A O 1
ATOM 1352 N N . PHE A 1 168 ? 5.527 4.366 15.707 1.00 88.31 168 PHE A N 1
ATOM 1353 C CA . PHE A 1 168 ? 4.994 4.673 17.029 1.00 88.31 168 PHE A CA 1
ATOM 1354 C C . PHE A 1 168 ? 5.327 6.100 17.480 1.00 88.31 168 PHE A C 1
ATOM 1356 O O . PHE A 1 168 ? 4.457 6.859 17.922 1.00 88.31 168 PHE A O 1
ATOM 1363 N N . GLY A 1 169 ? 6.596 6.496 17.336 1.00 87.88 169 GLY A N 1
ATOM 1364 C CA . GLY A 1 169 ? 7.073 7.814 17.753 1.00 87.88 169 GLY A CA 1
ATOM 1365 C C . GLY A 1 169 ? 6.419 8.957 16.973 1.00 87.88 169 GLY A C 1
ATOM 1366 O O . GLY A 1 169 ? 6.029 9.973 17.558 1.00 87.88 169 GLY A O 1
ATOM 1367 N N . ASN A 1 170 ? 6.250 8.793 15.662 1.00 89.06 170 ASN A N 1
ATOM 1368 C CA . ASN A 1 170 ? 5.642 9.810 14.801 1.00 89.06 170 ASN A CA 1
ATOM 1369 C C . ASN A 1 170 ? 4.121 9.842 14.941 1.00 89.06 170 ASN A C 1
ATOM 1371 O O . ASN A 1 170 ? 3.533 10.925 14.982 1.00 89.06 170 ASN A O 1
ATOM 1375 N N . LEU A 1 171 ? 3.498 8.674 15.095 1.00 88.06 171 LEU A N 1
ATOM 1376 C CA . LEU A 1 171 ? 2.086 8.536 15.419 1.00 88.06 171 LEU A CA 1
ATOM 1377 C C . LEU A 1 171 ? 1.765 9.322 16.696 1.00 88.06 171 LEU A C 1
ATOM 1379 O O . LEU A 1 171 ? 0.873 10.174 16.683 1.00 88.06 171 LEU A O 1
ATOM 1383 N N . LYS A 1 172 ? 2.568 9.139 17.754 1.00 88.94 172 LYS A N 1
ATOM 1384 C CA . LYS A 1 172 ? 2.449 9.882 19.016 1.00 88.94 172 LYS A CA 1
ATOM 1385 C C . LYS A 1 172 ? 2.614 11.389 18.822 1.00 88.94 172 LYS A C 1
ATOM 1387 O O . LYS A 1 172 ? 1.773 12.163 19.278 1.00 88.94 172 LYS A O 1
ATOM 1392 N N . ARG A 1 173 ? 3.671 11.818 18.120 1.00 89.25 173 ARG A N 1
ATOM 1393 C CA . ARG A 1 173 ? 3.929 13.244 17.834 1.00 89.25 173 ARG A CA 1
ATOM 1394 C C . ARG A 1 173 ? 2.778 13.901 17.077 1.00 89.25 173 ARG A C 1
ATOM 1396 O O . ARG A 1 173 ? 2.441 15.038 17.382 1.00 89.25 173 ARG A O 1
ATOM 1403 N N . SER A 1 174 ? 2.148 13.186 16.144 1.00 87.56 174 SER A N 1
ATOM 1404 C CA . SER A 1 174 ? 1.016 13.711 15.372 1.00 87.56 174 SER A CA 1
ATOM 1405 C C . SER A 1 174 ? -0.239 13.975 16.217 1.00 87.56 174 SER A C 1
ATOM 1407 O O . SER A 1 174 ? -1.064 14.799 15.833 1.00 87.56 174 SER A O 1
ATOM 1409 N N . MET A 1 175 ? -0.377 13.310 17.370 1.00 86.88 175 MET A N 1
ATOM 1410 C CA . MET A 1 175 ? -1.537 13.437 18.263 1.00 86.88 175 MET A CA 1
ATOM 1411 C C . MET A 1 175 ? -1.310 14.393 19.433 1.00 86.88 175 MET A C 1
ATOM 1413 O O . MET A 1 175 ? -2.279 14.882 20.011 1.00 86.88 175 MET A O 1
ATOM 1417 N N . LEU A 1 176 ? -0.050 14.661 19.789 1.00 86.31 176 LEU A N 1
ATOM 1418 C CA . LEU A 1 176 ? 0.314 15.441 20.972 1.00 86.31 176 LEU A CA 1
ATOM 1419 C C . LEU A 1 176 ? -0.328 16.845 21.019 1.00 86.31 176 LEU A C 1
ATOM 1421 O O . LEU A 1 176 ? -0.830 17.201 22.083 1.00 86.31 176 LEU A O 1
ATOM 1425 N N . PRO A 1 177 ? -0.370 17.633 19.920 1.00 86.75 177 PRO A N 1
ATOM 1426 C CA . PRO A 1 177 ? -0.950 18.978 19.949 1.00 86.75 177 PRO A CA 1
ATOM 1427 C C . PRO A 1 177 ? -2.448 18.970 20.266 1.00 86.75 177 PRO A C 1
ATOM 1429 O O . PRO A 1 177 ? -2.896 19.669 21.172 1.00 86.75 177 PRO A O 1
ATOM 1432 N N . ASN A 1 178 ? -3.214 18.122 19.573 1.00 84.81 178 ASN A N 1
ATOM 1433 C CA . ASN A 1 178 ? -4.655 17.995 19.796 1.00 84.81 178 ASN A CA 1
ATOM 1434 C C . ASN A 1 178 ? -4.950 17.459 21.200 1.00 84.81 178 ASN A C 1
ATOM 1436 O O . ASN A 1 178 ? -5.871 17.925 21.861 1.00 84.81 178 ASN A O 1
ATOM 1440 N N . TYR A 1 179 ? -4.139 16.515 21.681 1.00 82.44 179 TYR A N 1
ATOM 1441 C CA . TYR A 1 179 ? -4.263 15.993 23.036 1.00 82.44 179 TYR A CA 1
ATOM 1442 C C . TYR A 1 179 ? -3.974 17.058 24.104 1.00 82.44 179 TYR A C 1
ATOM 1444 O O . TYR A 1 179 ? -4.711 17.160 25.080 1.00 82.44 179 TYR A O 1
ATOM 1452 N N . ALA A 1 180 ? -2.944 17.887 23.915 1.00 86.00 180 ALA A N 1
ATOM 1453 C CA . ALA A 1 180 ? -2.621 18.974 24.838 1.00 86.00 180 ALA A CA 1
ATOM 1454 C C . ALA A 1 180 ? -3.753 20.011 24.926 1.00 86.00 180 ALA A C 1
ATOM 1456 O O . ALA A 1 180 ? -4.083 20.461 26.024 1.00 86.00 180 ALA A O 1
ATOM 1457 N N . LEU A 1 181 ? -4.377 20.347 23.791 1.00 87.12 181 LEU A N 1
ATOM 1458 C CA . LEU A 1 181 ? -5.564 21.206 23.755 1.00 87.12 181 LEU A CA 1
ATOM 1459 C C . LEU A 1 181 ? -6.729 20.588 24.533 1.00 87.12 181 LEU A C 1
ATOM 1461 O O . LEU A 1 181 ? -7.332 21.261 25.363 1.00 87.12 181 LEU A O 1
ATOM 1465 N N . LEU A 1 182 ? -6.980 19.296 24.331 1.00 83.31 182 LEU A N 1
ATOM 1466 C CA . LEU A 1 182 ? -8.071 18.579 24.985 1.00 83.31 182 LEU A CA 1
ATOM 1467 C C . LEU A 1 182 ? -7.867 18.480 26.507 1.00 83.31 182 LEU A C 1
ATOM 1469 O O . LEU A 1 182 ? -8.796 18.687 27.282 1.00 83.31 182 LEU A O 1
ATOM 1473 N N . ILE A 1 183 ? -6.637 18.240 26.965 1.00 83.88 183 ILE A N 1
ATOM 1474 C CA . ILE A 1 183 ? -6.303 18.257 28.398 1.00 83.88 183 ILE A CA 1
ATOM 1475 C C . ILE A 1 183 ? -6.457 19.657 28.994 1.00 83.88 183 ILE A C 1
ATOM 1477 O O . ILE A 1 183 ? -6.950 19.790 30.114 1.00 83.88 183 ILE A O 1
ATOM 1481 N N . LYS A 1 184 ? -6.066 20.704 28.259 1.00 87.00 184 LYS A N 1
ATOM 1482 C CA . LYS A 1 184 ? -6.246 22.093 28.693 1.00 87.00 184 LYS A CA 1
ATOM 1483 C C . LYS A 1 184 ? -7.728 22.437 28.853 1.00 87.00 184 LYS A C 1
ATOM 1485 O O . LYS A 1 184 ? -8.094 23.032 29.859 1.00 87.00 184 LYS A O 1
ATOM 1490 N N . GLU A 1 185 ? -8.562 22.041 27.898 1.00 84.12 185 GLU A N 1
ATOM 1491 C CA . GLU A 1 185 ? -10.013 22.244 27.945 1.00 84.12 185 GLU A CA 1
ATOM 1492 C C . GLU A 1 185 ? -10.647 21.537 29.149 1.00 84.12 185 GLU A C 1
ATOM 1494 O O . GLU A 1 185 ? -11.366 22.160 29.925 1.00 84.12 185 GLU A O 1
ATOM 1499 N N . VAL A 1 186 ? -10.301 20.268 29.380 1.00 82.94 186 VAL A N 1
ATOM 1500 C CA . VAL A 1 186 ? -10.801 19.508 30.537 1.00 82.94 186 VAL A CA 1
ATOM 1501 C C . VAL A 1 186 ? -10.332 20.117 31.858 1.00 82.94 186 VAL A C 1
ATOM 1503 O O . VAL A 1 186 ? -11.103 20.166 32.812 1.00 82.94 186 VAL A O 1
ATOM 1506 N N . LYS A 1 187 ? -9.091 20.611 31.928 1.00 85.06 187 LYS A N 1
ATOM 1507 C CA . LYS A 1 187 ? -8.588 21.297 33.122 1.00 85.06 187 LYS A CA 1
ATOM 1508 C C . LYS A 1 187 ? -9.391 22.566 33.415 1.00 85.06 187 LYS A C 1
ATOM 1510 O O . LYS A 1 187 ? -9.800 22.756 34.550 1.00 85.06 187 LYS A O 1
ATOM 1515 N N . LEU A 1 188 ? -9.673 23.377 32.394 1.00 86.31 188 LEU A N 1
ATOM 1516 C CA . LEU A 1 188 ? -10.513 24.570 32.540 1.00 86.31 188 LEU A CA 1
ATOM 1517 C C . LEU A 1 188 ? -11.932 24.218 32.996 1.00 86.31 188 LEU A C 1
ATOM 1519 O O . LEU A 1 188 ? -12.492 24.920 33.831 1.00 86.31 188 LEU A O 1
ATOM 1523 N N . MET A 1 189 ? -12.511 23.129 32.482 1.00 81.38 189 MET A N 1
ATOM 1524 C CA . MET A 1 189 ? -13.805 22.643 32.965 1.00 81.38 189 MET A CA 1
ATOM 1525 C C . MET A 1 189 ? -13.740 22.270 34.448 1.00 81.38 189 MET A C 1
ATOM 1527 O O . MET A 1 189 ? -14.609 22.691 35.198 1.00 81.38 189 MET A O 1
ATOM 1531 N N . LEU A 1 190 ? -12.707 21.538 34.880 1.00 80.25 190 LEU A N 1
ATOM 1532 C CA . LEU A 1 190 ? -12.528 21.161 36.287 1.00 80.25 190 LEU A CA 1
ATOM 1533 C C . LEU A 1 190 ? -12.321 22.372 37.204 1.00 80.25 190 LEU A C 1
ATOM 1535 O O . LEU A 1 190 ? -12.896 22.406 38.288 1.00 80.25 190 LEU A O 1
ATOM 1539 N N . ASP A 1 191 ? -11.534 23.357 36.770 1.00 79.88 191 ASP A N 1
ATOM 1540 C CA . ASP A 1 191 ? -11.237 24.565 37.549 1.00 79.88 191 ASP A CA 1
ATOM 1541 C C . ASP A 1 191 ? -12.488 25.456 37.734 1.00 79.88 191 ASP A C 1
ATOM 1543 O O . ASP A 1 191 ? -12.582 26.197 38.711 1.00 79.88 191 ASP A O 1
ATOM 1547 N N . ASN A 1 192 ? -13.472 25.354 36.830 1.00 76.25 192 ASN A N 1
ATOM 1548 C CA . ASN A 1 192 ? -14.740 26.088 36.887 1.00 76.25 192 ASN A CA 1
ATOM 1549 C C . ASN A 1 192 ? -15.852 25.366 37.679 1.00 76.25 192 ASN A C 1
ATOM 1551 O O . ASN A 1 192 ? -16.933 25.933 37.847 1.00 76.25 192 ASN A O 1
ATOM 1555 N N . ILE A 1 193 ? -15.630 24.136 38.163 1.00 72.44 193 ILE A N 1
ATOM 1556 C CA . ILE A 1 193 ? -16.611 23.424 38.998 1.00 72.44 193 ILE A CA 1
ATOM 1557 C C . ILE A 1 193 ? -16.470 23.928 40.446 1.00 72.44 193 ILE A C 1
ATOM 1559 O O . ILE A 1 193 ? -15.410 23.749 41.050 1.00 72.44 193 ILE A O 1
ATOM 1563 N N . PRO A 1 194 ? -17.508 24.543 41.048 1.00 51.69 194 PRO A N 1
ATOM 1564 C CA . PRO A 1 194 ? -17.425 25.029 42.420 1.00 51.69 194 PRO A CA 1
ATOM 1565 C C . PRO A 1 194 ? -17.162 23.872 43.396 1.00 51.69 194 PRO A C 1
ATOM 1567 O O . PRO A 1 194 ? -17.864 22.860 43.395 1.00 51.69 194 PRO A O 1
ATOM 1570 N N . PHE A 1 195 ? -16.171 24.060 44.275 1.00 46.97 195 PHE A N 1
ATOM 1571 C CA . PHE A 1 195 ? -15.619 23.088 45.239 1.00 46.97 195 PHE A CA 1
ATOM 1572 C C . PHE A 1 195 ? -16.607 22.553 46.310 1.00 46.97 195 PHE A C 1
ATOM 1574 O O . PHE A 1 195 ? -16.188 21.926 47.280 1.00 46.97 195 PHE A O 1
ATOM 1581 N N . GLY A 1 196 ? -17.914 22.788 46.156 1.00 46.22 196 GLY A N 1
ATOM 1582 C CA . GLY A 1 196 ? -18.964 22.448 47.123 1.00 46.22 196 GLY A CA 1
ATOM 1583 C C . GLY A 1 196 ? -19.987 21.402 46.664 1.00 46.22 196 GLY A C 1
ATOM 1584 O O . GLY A 1 196 ? -20.765 20.943 47.495 1.00 46.22 196 GLY A O 1
ATOM 1585 N N . ILE A 1 197 ? -19.990 20.975 45.394 1.00 45.09 197 ILE A N 1
ATOM 1586 C CA . ILE A 1 197 ? -20.923 19.948 44.872 1.00 45.09 197 ILE A CA 1
ATOM 1587 C C . ILE A 1 197 ? -20.211 18.591 44.746 1.00 45.09 197 ILE A C 1
ATOM 1589 O O . ILE A 1 197 ? -20.282 17.901 43.737 1.00 45.09 197 ILE A O 1
ATOM 1593 N N . VAL A 1 198 ? -19.464 18.199 45.779 1.00 43.38 198 VAL A N 1
ATOM 1594 C CA . VAL A 1 198 ? -18.934 16.826 45.911 1.00 43.38 198 VAL A CA 1
ATOM 1595 C C . VAL A 1 198 ? -19.447 16.216 47.213 1.00 43.38 198 VAL A C 1
ATOM 1597 O O . VAL A 1 198 ? -18.718 15.599 47.976 1.00 43.38 198 VAL A O 1
ATOM 1600 N N . ASN A 1 199 ? -20.739 16.407 47.474 1.00 36.16 199 ASN A N 1
ATOM 1601 C CA . ASN A 1 199 ? -21.503 15.579 48.396 1.00 36.16 199 ASN A CA 1
ATOM 1602 C C . ASN A 1 199 ? -22.606 14.885 47.592 1.00 36.16 199 ASN A C 1
ATOM 1604 O O . ASN A 1 199 ? -23.737 15.351 47.531 1.00 36.16 199 ASN A O 1
ATOM 1608 N N . GLY A 1 200 ? -22.248 13.772 46.949 1.00 43.16 200 GLY A N 1
ATOM 1609 C CA . GLY A 1 200 ? -23.170 12.658 46.699 1.00 43.16 200 GLY A CA 1
ATOM 1610 C C . GLY A 1 200 ? -24.435 12.903 45.865 1.00 43.16 200 GLY A C 1
ATOM 1611 O O . GLY A 1 200 ? -25.368 12.119 45.999 1.00 43.16 200 GLY A O 1
ATOM 1612 N N . LYS A 1 201 ? -24.497 13.938 45.026 1.00 37.47 201 LYS A N 1
ATOM 1613 C CA . LYS A 1 201 ? -25.531 14.157 43.995 1.00 37.47 201 LYS A CA 1
ATOM 1614 C C . LYS A 1 201 ? -24.826 14.923 42.868 1.00 37.47 201 LYS A C 1
ATOM 1616 O O . LYS A 1 201 ? -24.322 15.998 43.146 1.00 37.47 201 LYS A O 1
ATOM 1621 N N . GLU A 1 202 ? -24.600 14.440 41.655 1.00 37.84 202 GLU A N 1
ATOM 1622 C CA . GLU A 1 202 ? -25.330 13.495 40.818 1.00 37.84 202 GLU A CA 1
ATOM 1623 C C . GLU A 1 202 ? -24.426 12.316 40.411 1.00 37.84 202 GLU A C 1
ATOM 1625 O O . GLU A 1 202 ? -23.504 12.446 39.607 1.00 37.84 202 GLU A O 1
ATOM 1630 N N . LEU A 1 203 ? -24.702 11.125 40.937 1.00 37.78 203 LEU A N 1
ATOM 1631 C CA . LEU A 1 203 ? -24.689 9.966 40.057 1.00 37.78 203 LEU A CA 1
ATOM 1632 C C . LEU A 1 203 ? -26.093 9.997 39.473 1.00 37.78 203 LEU A C 1
ATOM 1634 O O . LEU A 1 203 ? -27.036 9.768 40.233 1.00 37.78 203 LEU A O 1
ATOM 1638 N N . GLU A 1 204 ? -26.236 10.389 38.202 1.00 36.59 204 GLU A N 1
ATOM 1639 C CA . GLU A 1 204 ? -27.492 10.181 37.483 1.00 36.59 204 GLU A CA 1
ATOM 1640 C C . GLU A 1 204 ? -27.942 8.767 37.827 1.00 36.59 204 GLU A C 1
ATOM 1642 O O . GLU A 1 204 ? -27.219 7.782 37.629 1.00 36.59 204 GLU A O 1
ATOM 1647 N N . THR A 1 205 ? -29.076 8.714 38.515 1.00 28.22 205 THR A N 1
ATOM 1648 C CA . THR A 1 205 ? -29.749 7.461 38.792 1.00 28.22 205 THR A CA 1
ATOM 1649 C C . THR A 1 205 ? -30.007 6.917 37.400 1.00 28.22 205 THR A C 1
ATOM 1651 O O . THR A 1 205 ? -30.509 7.648 36.551 1.00 28.22 205 THR A O 1
ATOM 1654 N N . TRP A 1 206 ? -29.507 5.719 37.106 1.00 34.03 206 TRP A N 1
ATOM 1655 C CA . TRP A 1 206 ? -29.853 5.060 35.860 1.00 34.03 206 TRP A CA 1
ATOM 1656 C C . TRP A 1 206 ? -31.366 4.911 35.912 1.00 34.03 206 TRP A C 1
ATOM 1658 O O . TRP A 1 206 ? -31.856 4.038 36.625 1.00 34.03 206 TRP A O 1
ATOM 1668 N N . ASP A 1 207 ? -32.092 5.815 35.257 1.00 31.20 207 ASP A N 1
ATOM 1669 C CA . ASP A 1 207 ? -33.511 5.633 35.047 1.00 31.20 207 ASP A CA 1
ATOM 1670 C C . ASP A 1 207 ? -33.608 4.358 34.215 1.00 31.20 207 ASP A C 1
ATOM 1672 O O . ASP A 1 207 ? -33.235 4.294 33.044 1.00 31.20 207 ASP A O 1
ATOM 1676 N N . GLU A 1 208 ? -34.042 3.295 34.885 1.00 40.47 208 GLU A N 1
ATOM 1677 C CA . GLU A 1 208 ? -34.292 1.956 34.352 1.00 40.47 208 GLU A CA 1
ATOM 1678 C C . GLU A 1 208 ? -35.471 1.966 33.350 1.00 40.47 208 GLU A C 1
ATOM 1680 O O . GLU A 1 208 ? -35.948 0.929 32.890 1.00 40.47 208 GLU A O 1
ATOM 1685 N N . GLU A 1 209 ? -35.947 3.159 32.988 1.00 36.59 209 GLU A N 1
ATOM 1686 C CA . GLU A 1 209 ? -37.071 3.410 32.114 1.00 36.59 209 GLU A CA 1
ATOM 1687 C C . GLU A 1 209 ? -36.602 3.406 30.649 1.00 36.59 209 GLU A C 1
ATOM 1689 O O . GLU A 1 209 ? -36.236 4.414 30.049 1.00 36.59 209 GLU A O 1
ATOM 1694 N N . SER A 1 210 ? -36.651 2.207 30.062 1.00 39.38 210 SER A N 1
ATOM 1695 C CA . SER A 1 210 ? -36.620 1.923 28.617 1.00 39.38 210 SER A CA 1
ATOM 1696 C C . SER A 1 210 ? -35.274 2.034 27.874 1.00 39.38 210 SER A C 1
ATOM 1698 O O . SER A 1 210 ? -35.184 2.592 26.783 1.00 39.38 210 SER A O 1
ATOM 1700 N N . LEU A 1 211 ? -34.229 1.349 28.353 1.00 52.59 211 LEU A N 1
ATOM 1701 C CA . LEU A 1 211 ? -33.140 0.899 27.466 1.00 52.59 211 LEU A CA 1
ATOM 1702 C C . LEU A 1 211 ? -33.623 -0.272 26.592 1.00 52.59 211 LEU A C 1
ATOM 1704 O O . LEU A 1 211 ? -33.217 -1.418 26.781 1.00 52.59 211 LEU A O 1
ATOM 1708 N N . THR A 1 212 ? -34.493 -0.010 25.617 1.00 48.12 212 THR A N 1
ATOM 1709 C CA . THR A 1 212 ? -34.599 -0.899 24.455 1.00 48.12 212 THR A CA 1
ATOM 1710 C C . THR A 1 212 ? -33.515 -0.471 23.469 1.00 48.12 212 THR A C 1
ATOM 1712 O O . THR A 1 212 ? -33.680 0.560 22.814 1.00 48.12 212 THR A O 1
ATOM 1715 N N . PRO A 1 213 ? -32.378 -1.185 23.382 1.00 61.66 213 PRO A N 1
ATOM 1716 C CA . PRO A 1 213 ? -31.322 -0.828 22.448 1.00 61.66 213 PRO A CA 1
ATOM 1717 C C . PRO A 1 213 ? -31.871 -0.905 21.021 1.00 61.66 213 PRO A C 1
ATOM 1719 O O . PRO A 1 213 ? -32.268 -1.976 20.558 1.00 61.66 213 PRO A O 1
ATOM 1722 N N . ASN A 1 214 ? -31.916 0.233 20.328 1.00 66.56 214 ASN A N 1
ATOM 1723 C CA . ASN A 1 214 ? -32.314 0.258 18.926 1.00 66.56 214 ASN A CA 1
ATOM 1724 C C . ASN A 1 214 ? -31.230 -0.432 18.082 1.00 66.56 214 ASN A C 1
ATOM 1726 O O . ASN A 1 214 ? -30.042 -0.160 18.287 1.00 66.56 214 ASN A O 1
ATOM 1730 N N . PRO A 1 215 ? -31.609 -1.314 17.140 1.00 77.06 215 PRO A N 1
ATOM 1731 C CA . PRO A 1 215 ? -30.646 -1.934 16.245 1.00 77.06 215 PRO A CA 1
ATOM 1732 C C . PRO A 1 215 ? -29.984 -0.859 15.382 1.00 77.06 215 PRO A C 1
ATOM 1734 O O . PRO A 1 215 ? -30.657 -0.008 14.798 1.00 77.06 215 PRO A O 1
ATOM 1737 N N . LEU A 1 216 ? -28.657 -0.896 15.313 1.00 82.12 216 LEU A N 1
ATOM 1738 C CA . LEU A 1 216 ? -27.883 0.060 14.525 1.00 82.12 216 LEU A CA 1
ATOM 1739 C C . LEU A 1 216 ? -27.960 -0.264 13.035 1.00 82.12 216 LEU A C 1
ATOM 1741 O O . LEU A 1 216 ? -27.879 -1.429 12.635 1.00 82.12 216 LEU A O 1
ATOM 1745 N N . THR A 1 217 ? -28.042 0.775 12.200 1.00 87.50 217 THR A N 1
ATOM 1746 C CA . THR A 1 217 ? -27.833 0.590 10.762 1.00 87.50 217 THR A CA 1
ATOM 1747 C C . THR A 1 217 ? -26.366 0.258 10.492 1.00 87.50 217 THR A C 1
ATOM 1749 O O . THR A 1 217 ? -25.465 0.615 11.256 1.00 87.50 217 THR A O 1
ATOM 1752 N N . ASP A 1 218 ? -26.086 -0.409 9.376 1.00 86.31 218 ASP A N 1
ATOM 1753 C CA . ASP A 1 218 ? -24.714 -0.778 9.015 1.00 86.31 218 ASP A CA 1
ATOM 1754 C C . ASP A 1 218 ? -23.801 0.442 8.826 1.00 86.31 218 ASP A C 1
ATOM 1756 O O . ASP A 1 218 ? -22.602 0.386 9.107 1.00 86.31 218 ASP A O 1
ATOM 1760 N N . ILE A 1 219 ? -24.375 1.562 8.392 1.00 87.44 219 ILE A N 1
ATOM 1761 C CA . ILE A 1 219 ? -23.685 2.843 8.273 1.00 87.44 219 ILE A CA 1
ATOM 1762 C C . ILE A 1 219 ? -23.334 3.393 9.663 1.00 87.44 219 ILE A C 1
ATOM 1764 O O . ILE A 1 219 ? -22.198 3.824 9.890 1.00 87.44 219 ILE A O 1
ATOM 1768 N N . ASP A 1 220 ? -24.259 3.311 10.622 1.00 88.88 220 ASP A N 1
ATOM 1769 C CA . ASP A 1 220 ? -23.999 3.733 12.001 1.00 88.88 220 ASP A CA 1
ATOM 1770 C C . ASP A 1 220 ? -22.916 2.877 12.659 1.00 88.88 220 ASP A C 1
ATOM 1772 O O . ASP A 1 220 ? -22.085 3.399 13.404 1.00 88.88 220 ASP A O 1
ATOM 1776 N N . VAL A 1 221 ? -22.853 1.579 12.341 1.00 90.00 221 VAL A N 1
ATOM 1777 C CA . VAL A 1 221 ? -21.754 0.702 12.776 1.00 90.00 221 VAL A CA 1
ATOM 1778 C C . VAL A 1 221 ? -20.406 1.231 12.275 1.00 90.00 221 VAL A C 1
ATOM 1780 O O . VAL A 1 221 ? -19.439 1.275 13.042 1.00 90.00 221 VAL A O 1
ATOM 1783 N N . VAL A 1 222 ? -20.328 1.680 11.018 1.00 91.19 222 VAL A N 1
ATOM 1784 C CA . VAL A 1 222 ? -19.107 2.267 10.440 1.00 91.19 222 VAL A CA 1
ATOM 1785 C C . VAL A 1 222 ? -18.743 3.590 11.119 1.00 91.19 222 VAL A C 1
ATOM 1787 O O . VAL A 1 222 ? -17.585 3.769 11.514 1.00 91.19 222 VAL A O 1
ATOM 1790 N N . LYS A 1 223 ? -19.709 4.491 11.328 1.00 90.81 223 LYS A N 1
ATOM 1791 C CA . LYS A 1 223 ? -19.485 5.782 12.009 1.00 90.81 223 LYS A CA 1
ATOM 1792 C C . LYS A 1 223 ? -19.043 5.601 13.458 1.00 90.81 223 LYS A C 1
ATOM 1794 O O . LYS A 1 223 ? -18.043 6.191 13.877 1.00 90.81 223 LYS A O 1
ATOM 1799 N N . ASN A 1 224 ? -19.737 4.745 14.204 1.00 89.56 224 ASN A N 1
ATOM 1800 C CA . ASN A 1 224 ? -19.398 4.433 15.589 1.00 89.56 224 ASN A CA 1
ATOM 1801 C C . ASN A 1 224 ? -18.024 3.764 15.681 1.00 89.56 224 ASN A C 1
ATOM 1803 O O . ASN A 1 224 ? -17.201 4.180 16.496 1.00 89.56 224 ASN A O 1
ATOM 1807 N N . GLY A 1 225 ? -17.723 2.807 14.796 1.00 91.25 225 GLY A N 1
ATOM 1808 C CA . GLY A 1 225 ? -16.408 2.165 14.725 1.00 91.25 225 GLY A CA 1
ATOM 1809 C C . GLY A 1 225 ? -15.274 3.165 14.485 1.00 91.25 225 GLY A C 1
ATOM 1810 O O . GLY A 1 225 ? -14.238 3.095 15.146 1.00 91.25 225 GLY A O 1
ATOM 1811 N N . TYR A 1 226 ? -15.472 4.151 13.604 1.00 91.62 226 TYR A N 1
ATOM 1812 C CA . TYR A 1 226 ? -14.482 5.206 13.371 1.00 91.62 226 TYR A CA 1
ATOM 1813 C C . TYR A 1 226 ? -14.302 6.125 14.582 1.00 91.62 226 TYR A C 1
ATOM 1815 O O . TYR A 1 226 ? -13.172 6.475 14.934 1.00 91.62 226 TYR A O 1
ATOM 1823 N N . MET A 1 227 ? -15.398 6.505 15.242 1.00 88.81 227 MET A N 1
ATOM 1824 C CA . MET A 1 227 ? -15.351 7.311 16.462 1.00 88.81 227 MET A CA 1
ATOM 1825 C C . MET A 1 227 ? -14.546 6.599 17.561 1.00 88.81 227 MET A C 1
ATOM 1827 O O . MET A 1 227 ? -13.638 7.204 18.139 1.00 88.81 227 MET A O 1
ATOM 1831 N N . PHE A 1 228 ? -14.822 5.317 17.819 1.00 88.56 228 PHE A N 1
ATOM 1832 C CA . PHE A 1 228 ? -14.067 4.526 18.796 1.00 88.56 228 PHE A CA 1
ATOM 1833 C C . PHE A 1 228 ? -12.605 4.352 18.391 1.00 88.56 228 PHE A C 1
ATOM 1835 O O . PHE A 1 228 ? -11.719 4.517 19.231 1.00 88.56 228 PHE A O 1
ATOM 1842 N N . PHE A 1 229 ? -12.333 4.139 17.102 1.00 90.75 229 PHE A N 1
ATOM 1843 C CA . PHE A 1 229 ? -10.971 4.060 16.586 1.00 90.75 229 PHE A CA 1
ATOM 1844 C C . PHE A 1 229 ? -10.187 5.335 16.913 1.00 90.75 229 PHE A C 1
ATOM 1846 O O . PHE A 1 229 ? -9.073 5.247 17.421 1.00 90.75 229 PHE A O 1
ATOM 1853 N N . GLN A 1 230 ? -10.757 6.524 16.699 1.00 87.25 230 GLN A N 1
ATOM 1854 C CA . GLN A 1 230 ? -10.066 7.782 17.010 1.00 87.25 230 GLN A CA 1
ATOM 1855 C C . GLN A 1 230 ? -9.750 7.932 18.500 1.00 87.25 230 GLN A C 1
ATOM 1857 O O . GLN A 1 230 ? -8.714 8.503 18.857 1.00 87.25 230 GLN A O 1
ATOM 1862 N N . ILE A 1 231 ? -10.618 7.406 19.366 1.00 82.50 231 ILE A N 1
ATOM 1863 C CA . ILE A 1 231 ? -10.406 7.377 20.812 1.00 82.50 231 ILE A CA 1
ATOM 1864 C C . ILE A 1 231 ? -9.262 6.412 21.150 1.00 82.50 231 ILE A C 1
ATOM 1866 O O . ILE A 1 231 ? -8.250 6.818 21.725 1.00 82.50 231 ILE A O 1
ATOM 1870 N N . ILE A 1 232 ? -9.371 5.150 20.742 1.00 83.75 232 ILE A N 1
ATOM 1871 C CA . ILE A 1 232 ? -8.457 4.068 21.135 1.00 83.75 232 ILE A CA 1
ATOM 1872 C C . ILE A 1 232 ? -7.086 4.192 20.476 1.00 83.75 232 ILE A C 1
ATOM 1874 O O . ILE A 1 232 ? -6.073 3.858 21.087 1.00 83.75 232 ILE A O 1
ATOM 1878 N N . LYS A 1 233 ? -7.001 4.763 19.275 1.00 85.62 233 LYS A N 1
ATOM 1879 C CA . LYS A 1 233 ? -5.726 5.016 18.596 1.00 85.62 233 LYS A CA 1
ATOM 1880 C C . LYS A 1 233 ? -4.759 5.855 19.447 1.00 85.62 233 LYS A C 1
ATOM 1882 O O . LYS A 1 233 ? -3.549 5.655 19.364 1.00 85.62 233 LYS A O 1
ATOM 1887 N N . ARG A 1 234 ? -5.262 6.752 20.306 1.00 84.38 234 ARG A N 1
ATOM 1888 C CA . ARG A 1 234 ? -4.433 7.512 21.263 1.00 84.38 234 ARG A CA 1
ATOM 1889 C C . ARG A 1 234 ? -3.844 6.632 22.362 1.00 84.38 234 ARG A C 1
ATOM 1891 O O . ARG A 1 234 ? -2.716 6.853 22.797 1.00 84.38 234 ARG A O 1
ATOM 1898 N N . LEU A 1 235 ? -4.582 5.615 22.786 1.00 82.88 235 LEU A N 1
ATOM 1899 C CA . LEU A 1 235 ? -4.130 4.693 23.815 1.00 82.88 235 LEU A CA 1
ATOM 1900 C C . LEU A 1 235 ? -2.945 3.847 23.344 1.00 82.88 235 LEU A C 1
ATOM 1902 O O . LEU A 1 235 ? -2.042 3.592 24.137 1.00 82.88 235 LEU A O 1
ATOM 1906 N N . ILE A 1 236 ? -2.919 3.463 22.063 1.00 83.00 236 ILE A N 1
ATOM 1907 C CA . ILE A 1 236 ? -1.796 2.720 21.469 1.00 83.00 236 ILE A CA 1
ATOM 1908 C C . ILE A 1 236 ? -0.484 3.453 21.743 1.00 83.00 236 ILE A C 1
ATOM 1910 O O . ILE A 1 236 ? 0.491 2.827 22.125 1.00 83.00 236 ILE A O 1
ATOM 1914 N N . VAL A 1 237 ? -0.480 4.785 21.647 1.00 83.50 237 VAL A N 1
ATOM 1915 C CA . VAL A 1 237 ? 0.701 5.629 21.889 1.00 83.50 237 VAL A CA 1
ATOM 1916 C C . VAL A 1 237 ? 0.870 6.073 23.354 1.00 83.50 237 VAL A C 1
ATOM 1918 O O . VAL A 1 237 ? 1.578 7.045 23.644 1.00 83.50 237 VAL A O 1
ATOM 1921 N N . PHE A 1 238 ? 0.237 5.347 24.280 1.00 83.12 238 PHE A N 1
ATOM 1922 C CA . PHE A 1 238 ? 0.216 5.574 25.730 1.00 83.12 238 PHE A CA 1
ATOM 1923 C C . PHE A 1 238 ? -0.323 6.949 26.160 1.00 83.12 238 PHE A C 1
ATOM 1925 O O . PHE A 1 238 ? 0.093 7.484 27.189 1.00 83.12 238 PHE A O 1
ATOM 1932 N N . LEU A 1 239 ? -1.243 7.544 25.394 1.00 82.62 239 LEU A N 1
ATOM 1933 C CA . LEU A 1 239 ? -1.982 8.729 25.840 1.00 82.62 239 LEU A CA 1
ATOM 1934 C C . LEU A 1 239 ? -3.222 8.294 26.633 1.00 82.62 239 LEU A C 1
ATOM 1936 O O . LEU A 1 239 ? -3.942 7.378 26.233 1.00 82.62 239 LEU A O 1
ATOM 1940 N N . THR A 1 240 ? -3.467 8.943 27.770 1.00 78.44 240 THR A N 1
ATOM 1941 C CA . THR A 1 240 ? -4.591 8.614 28.657 1.00 78.44 240 THR A CA 1
ATOM 1942 C C . THR A 1 240 ? -5.911 9.175 28.134 1.00 78.44 240 THR A C 1
ATOM 1944 O O . THR A 1 240 ? -5.943 10.255 27.554 1.00 78.44 240 THR A O 1
ATOM 1947 N N . PHE A 1 241 ? -7.018 8.471 28.379 1.00 74.75 241 PHE A N 1
ATOM 1948 C CA . PHE A 1 241 ? -8.352 8.996 28.081 1.00 74.75 241 PHE A CA 1
ATOM 1949 C C . PHE A 1 241 ? -8.741 10.116 29.040 1.00 74.75 241 PHE A C 1
ATOM 1951 O O . PHE A 1 241 ? -8.480 10.027 30.244 1.00 74.75 241 PHE A O 1
ATOM 1958 N N . THR A 1 242 ? -9.459 11.115 28.537 1.00 73.44 242 THR A N 1
ATOM 1959 C CA . THR A 1 242 ? -10.065 12.126 29.406 1.00 73.44 242 THR A CA 1
ATOM 1960 C C . THR A 1 242 ? -11.392 11.646 29.982 1.00 73.44 242 THR A C 1
ATOM 1962 O O . THR A 1 242 ? -11.995 10.678 29.515 1.00 73.44 242 THR A O 1
ATOM 1965 N N . PHE A 1 243 ? -11.836 12.273 31.073 1.00 70.56 243 PHE A N 1
ATOM 1966 C CA . PHE A 1 243 ? -13.094 11.901 31.722 1.00 70.56 243 PHE A CA 1
ATOM 1967 C C . PHE A 1 243 ? -14.314 12.001 30.778 1.00 70.56 243 PHE A C 1
ATOM 1969 O O . PHE A 1 243 ? -15.034 11.004 30.686 1.00 70.56 243 PHE A O 1
ATOM 1976 N N . PRO A 1 244 ? -14.505 13.090 29.999 1.00 71.81 244 PRO A N 1
ATOM 1977 C CA . PRO A 1 244 ? -15.642 13.200 29.079 1.00 71.81 244 PRO A CA 1
ATOM 1978 C C . PRO A 1 244 ? -15.644 12.124 27.989 1.00 71.81 244 PRO A C 1
ATOM 1980 O O . PRO A 1 244 ? -16.683 11.548 27.675 1.00 71.81 244 PRO A O 1
ATOM 1983 N N . GLU A 1 245 ? -14.470 11.788 27.448 1.00 71.88 245 GLU A N 1
ATOM 1984 C CA . GLU A 1 245 ? -14.335 10.746 26.425 1.00 71.88 245 GLU A CA 1
ATOM 1985 C C . GLU A 1 245 ? -14.718 9.367 26.960 1.00 71.88 245 GLU A C 1
ATOM 1987 O O . GLU A 1 245 ? -15.429 8.616 26.293 1.00 71.88 245 GLU A O 1
ATOM 1992 N N . ARG A 1 246 ? -14.286 9.044 28.186 1.00 72.25 246 ARG A N 1
ATOM 1993 C CA . ARG A 1 246 ? -14.652 7.786 28.850 1.00 72.25 246 ARG A CA 1
ATOM 1994 C C . ARG A 1 246 ? -16.146 7.710 29.117 1.00 72.25 246 ARG A C 1
ATOM 1996 O O . ARG A 1 246 ? -16.733 6.653 28.908 1.00 72.25 246 ARG A O 1
ATOM 2003 N N . HIS A 1 247 ? -16.744 8.804 29.577 1.00 71.69 247 HIS A N 1
ATOM 2004 C CA . HIS A 1 247 ? -18.172 8.854 29.860 1.00 71.69 247 HIS A CA 1
ATOM 2005 C C . HIS A 1 247 ? -18.998 8.679 28.575 1.00 71.69 247 HIS A C 1
ATOM 2007 O O . HIS A 1 247 ? -19.811 7.760 28.496 1.00 71.69 247 HIS A O 1
ATOM 2013 N N . LYS A 1 248 ? -18.699 9.455 27.523 1.00 75.56 248 LYS A N 1
ATOM 2014 C CA . LYS A 1 248 ? -19.367 9.349 26.215 1.00 75.56 248 LYS A CA 1
ATOM 2015 C C . LYS A 1 248 ? -19.225 7.956 25.596 1.00 75.56 248 LYS A C 1
ATOM 2017 O O . LYS A 1 248 ? -20.212 7.377 25.155 1.00 75.56 248 LYS A O 1
ATOM 2022 N N . SER A 1 249 ? -18.010 7.404 25.590 1.00 77.00 249 SER A N 1
ATOM 2023 C CA . SER A 1 249 ? -17.742 6.057 25.072 1.00 77.00 249 SER A CA 1
ATOM 2024 C C . SER A 1 249 ? -18.545 4.988 25.808 1.00 77.00 249 SER A C 1
ATOM 2026 O O . SER A 1 249 ? -19.017 4.052 25.170 1.00 77.00 249 SER A O 1
ATOM 2028 N N . ARG A 1 250 ? -18.684 5.107 27.133 1.00 76.25 250 ARG A N 1
ATOM 2029 C CA . ARG A 1 250 ? -19.452 4.156 27.941 1.00 76.25 250 ARG A CA 1
ATOM 2030 C C . ARG A 1 250 ? -20.937 4.253 27.658 1.00 76.25 250 ARG A C 1
ATOM 2032 O O . ARG A 1 250 ? -21.538 3.219 27.420 1.00 76.25 250 ARG A O 1
ATOM 2039 N N . LYS A 1 251 ? -21.497 5.464 27.655 1.00 77.12 251 LYS A N 1
ATOM 2040 C CA . LYS A 1 251 ? -22.924 5.683 27.394 1.00 77.12 251 LYS A CA 1
ATOM 2041 C C . LYS A 1 251 ? -23.351 5.013 26.084 1.00 77.12 251 LYS A C 1
ATOM 2043 O O . LYS A 1 251 ? -24.186 4.119 26.098 1.00 77.12 251 LYS A O 1
ATOM 2048 N N . ILE A 1 252 ? -22.640 5.328 25.001 1.00 77.19 252 ILE A N 1
ATOM 2049 C CA . ILE A 1 252 ? -22.899 4.766 23.669 1.00 77.19 252 ILE A CA 1
ATOM 2050 C C . ILE A 1 252 ? -22.763 3.237 23.666 1.00 77.19 252 ILE A C 1
ATOM 2052 O O . ILE A 1 252 ? -23.586 2.546 23.084 1.00 77.19 252 ILE A O 1
ATOM 2056 N N . PHE A 1 253 ? -21.738 2.690 24.323 1.00 77.56 253 PHE A N 1
ATOM 2057 C CA . PHE A 1 253 ? -21.523 1.242 24.359 1.00 77.56 253 PHE A CA 1
ATOM 2058 C C . PHE A 1 253 ? -22.583 0.491 25.185 1.00 77.56 253 PHE A C 1
ATOM 2060 O O . PHE A 1 253 ? -22.918 -0.650 24.873 1.00 77.56 253 PHE A O 1
ATOM 2067 N N . LEU A 1 254 ? -23.112 1.110 26.244 1.00 75.94 254 LEU A N 1
ATOM 2068 C CA . LEU A 1 254 ? -24.142 0.514 27.102 1.00 75.94 254 LEU A CA 1
ATOM 2069 C C . LEU A 1 254 ? -25.519 0.507 26.425 1.00 75.94 254 LEU A C 1
ATOM 2071 O O . LEU A 1 254 ? -26.264 -0.456 26.597 1.00 75.94 254 LEU A O 1
ATOM 2075 N N . GLU A 1 255 ? -25.805 1.521 25.608 1.00 78.50 255 GLU A N 1
ATOM 2076 C CA . GLU A 1 255 ? -27.031 1.654 24.809 1.00 78.50 255 GLU A CA 1
ATOM 2077 C C . GLU A 1 255 ? -27.077 0.708 23.589 1.00 78.50 255 GLU A C 1
ATOM 2079 O O . GLU A 1 255 ? -28.121 0.557 22.960 1.00 78.50 255 GLU A O 1
ATOM 2084 N N . MET A 1 256 ? -25.967 0.045 23.245 1.00 81.06 256 MET A N 1
ATOM 2085 C CA . MET A 1 256 ? -25.875 -0.871 22.100 1.00 81.06 256 MET A CA 1
ATOM 2086 C C . MET A 1 256 ? -26.417 -2.270 22.402 1.00 81.06 256 MET A C 1
ATOM 2088 O O . MET A 1 256 ? -26.245 -2.804 23.501 1.00 81.06 256 MET A O 1
ATOM 2092 N N . THR A 1 257 ? -26.988 -2.928 21.386 1.00 84.44 257 THR A N 1
ATOM 2093 C CA . THR A 1 257 ? -27.247 -4.376 21.441 1.00 84.44 257 THR A CA 1
ATOM 2094 C C . THR A 1 257 ? -25.923 -5.149 21.512 1.00 84.44 257 THR A C 1
ATOM 2096 O O . THR A 1 257 ? -24.884 -4.670 21.053 1.00 84.44 257 THR A O 1
ATOM 2099 N N . CYS A 1 258 ? -25.935 -6.379 22.040 1.00 81.44 258 CYS A N 1
ATOM 2100 C CA . CYS A 1 258 ? -24.727 -7.213 22.068 1.00 81.44 258 CYS A CA 1
ATOM 2101 C C . CYS A 1 258 ? -24.157 -7.450 20.666 1.00 81.44 258 CYS A C 1
ATOM 2103 O O . CYS A 1 258 ? -22.961 -7.271 20.435 1.00 81.44 258 CYS A O 1
ATOM 2105 N N . LYS A 1 259 ? -25.024 -7.771 19.702 1.00 82.38 259 LYS A N 1
ATOM 2106 C CA . LYS A 1 259 ? -24.621 -7.991 18.311 1.00 82.38 259 LYS A CA 1
ATOM 2107 C C . LYS A 1 259 ? -23.960 -6.745 17.726 1.00 82.38 259 LYS A C 1
ATOM 2109 O O . LYS A 1 259 ? -22.869 -6.852 17.168 1.00 82.38 259 LYS A O 1
ATOM 2114 N N . ASP A 1 260 ? -24.559 -5.573 17.913 1.00 85.69 260 ASP A N 1
ATOM 2115 C CA . ASP A 1 260 ? -24.020 -4.329 17.362 1.00 85.69 260 ASP A CA 1
ATOM 2116 C C . ASP A 1 260 ? -22.727 -3.895 18.050 1.00 85.69 260 ASP A C 1
ATOM 2118 O O . ASP A 1 260 ? -21.806 -3.447 17.370 1.00 85.69 260 ASP A O 1
ATOM 2122 N N . ALA A 1 261 ? -22.592 -4.113 19.361 1.00 84.75 261 ALA A N 1
ATOM 2123 C CA . ALA A 1 261 ? -21.352 -3.845 20.084 1.00 84.75 261 ALA A CA 1
ATOM 2124 C C . ALA A 1 261 ? -20.166 -4.621 19.479 1.00 84.75 261 ALA A C 1
ATOM 2126 O O . ALA A 1 261 ? -19.111 -4.040 19.213 1.00 84.75 261 ALA A O 1
ATOM 2127 N N . PHE A 1 262 ? -20.339 -5.914 19.180 1.00 84.38 262 PHE A N 1
ATOM 2128 C CA . PHE A 1 262 ? -19.300 -6.712 18.517 1.00 84.38 262 PHE A CA 1
ATOM 2129 C C . PHE A 1 262 ? -19.031 -6.267 17.076 1.00 84.38 262 PHE A C 1
ATOM 2131 O O . PHE A 1 262 ? -17.868 -6.229 16.670 1.00 84.38 262 PHE A O 1
ATOM 2138 N N . ARG A 1 263 ? -20.064 -5.881 16.317 1.00 86.75 263 ARG A N 1
ATOM 2139 C CA . ARG A 1 263 ? -19.892 -5.333 14.959 1.00 86.75 263 ARG A CA 1
ATOM 2140 C C . ARG A 1 263 ? -19.101 -4.023 14.972 1.00 86.75 263 ARG A C 1
ATOM 2142 O O . ARG A 1 263 ? -18.202 -3.840 14.154 1.00 86.75 263 ARG A O 1
ATOM 2149 N N . VAL A 1 264 ? -19.396 -3.133 15.917 1.00 88.31 264 VAL A N 1
ATOM 2150 C CA . VAL A 1 264 ? -18.700 -1.852 16.091 1.00 88.31 264 VAL A CA 1
ATOM 2151 C C . VAL A 1 264 ? -17.241 -2.069 16.490 1.00 88.31 264 VAL A C 1
ATOM 2153 O O . VAL A 1 264 ? -16.363 -1.443 15.900 1.00 88.31 264 VAL A O 1
ATOM 2156 N N . MET A 1 265 ? -16.958 -2.990 17.418 1.00 85.50 265 MET A N 1
ATOM 2157 C CA . MET A 1 265 ? -15.580 -3.346 17.790 1.00 85.50 265 MET A CA 1
ATOM 2158 C C . MET A 1 265 ? -14.792 -3.941 16.619 1.00 85.50 265 MET A C 1
ATOM 2160 O O . MET A 1 265 ? -13.621 -3.624 16.419 1.00 85.50 265 MET A O 1
ATOM 2164 N N . GLU A 1 266 ? -15.415 -4.805 15.821 1.00 85.69 266 GLU A N 1
ATOM 2165 C CA . GLU A 1 266 ? -14.781 -5.354 14.623 1.00 85.69 266 GLU A CA 1
ATOM 2166 C C . GLU A 1 266 ? -14.433 -4.249 13.620 1.00 85.69 266 GLU A C 1
ATOM 2168 O O . GLU A 1 266 ? -13.328 -4.219 13.068 1.00 85.69 266 GLU A O 1
ATOM 2173 N N . MET A 1 267 ? -15.353 -3.307 13.429 1.00 88.81 267 MET A N 1
ATOM 2174 C CA . MET A 1 267 ? -15.154 -2.167 12.548 1.00 88.81 267 MET A CA 1
ATOM 2175 C C . MET A 1 267 ? -14.047 -1.235 13.063 1.00 88.81 267 MET A C 1
ATOM 2177 O O . MET A 1 267 ? -13.175 -0.816 12.303 1.00 88.81 267 MET A O 1
ATOM 2181 N N . GLU A 1 268 ? -14.008 -0.976 14.365 1.00 90.06 268 GLU A N 1
ATOM 2182 C CA . GLU A 1 268 ? -12.936 -0.231 15.025 1.00 90.06 268 GLU A CA 1
ATOM 2183 C C . GLU A 1 268 ? -11.555 -0.872 14.791 1.00 90.06 268 GLU A C 1
ATOM 2185 O O . GLU A 1 268 ? -10.612 -0.201 14.359 1.00 90.06 268 GLU A O 1
ATOM 2190 N N . LEU A 1 269 ? -11.441 -2.188 14.997 1.00 88.50 269 LEU A N 1
ATOM 2191 C CA . LEU A 1 269 ? -10.208 -2.941 14.746 1.00 88.50 269 LEU A CA 1
ATOM 2192 C C . LEU A 1 269 ? -9.806 -2.920 13.268 1.00 88.50 269 LEU A C 1
ATOM 2194 O O . LEU A 1 269 ? -8.614 -2.925 12.955 1.00 88.50 269 LEU A O 1
ATOM 2198 N N . ASN A 1 270 ? -10.772 -2.879 12.350 1.00 89.19 270 ASN A N 1
ATOM 2199 C CA . ASN A 1 270 ? -10.499 -2.752 10.922 1.00 89.19 270 ASN A CA 1
ATOM 2200 C C . ASN A 1 270 ? -9.898 -1.377 10.580 1.00 89.19 270 ASN A C 1
ATOM 2202 O O . ASN A 1 270 ? -8.894 -1.315 9.872 1.00 89.19 270 ASN A O 1
ATOM 2206 N N . PHE A 1 271 ? -10.431 -0.287 11.146 1.00 91.69 271 PHE A N 1
ATOM 2207 C CA . PHE A 1 271 ? -9.824 1.045 11.019 1.00 91.69 271 PHE A CA 1
ATOM 2208 C C . PHE A 1 271 ? -8.420 1.098 11.628 1.00 91.69 271 PHE A C 1
ATOM 2210 O O . PHE A 1 271 ? -7.509 1.696 11.053 1.00 91.69 271 PHE A O 1
ATOM 2217 N N . MET A 1 272 ? -8.223 0.442 12.772 1.00 90.12 272 MET A N 1
ATOM 2218 C CA . MET A 1 272 ? -6.910 0.339 13.405 1.00 90.12 272 MET A CA 1
ATOM 2219 C C . MET A 1 272 ? -5.909 -0.403 12.521 1.00 90.12 272 MET A C 1
ATOM 2221 O O . MET A 1 272 ? -4.783 0.063 12.342 1.00 90.12 272 MET A O 1
ATOM 2225 N N . TYR A 1 273 ? -6.325 -1.519 11.926 1.00 90.56 273 TYR A N 1
ATOM 2226 C CA . TYR A 1 273 ? -5.503 -2.260 10.979 1.00 90.56 273 TYR A CA 1
ATOM 2227 C C . TYR A 1 273 ? -5.146 -1.402 9.763 1.00 90.56 273 TYR A C 1
ATOM 2229 O O . TYR A 1 273 ? -3.972 -1.304 9.407 1.00 90.56 273 TYR A O 1
ATOM 2237 N N . ASP A 1 274 ? -6.135 -0.746 9.151 1.00 91.50 274 ASP A N 1
ATOM 2238 C CA . ASP A 1 274 ? -5.912 0.121 7.992 1.00 91.50 274 ASP A CA 1
ATOM 2239 C C . ASP A 1 274 ? -4.934 1.251 8.322 1.00 91.50 274 ASP A C 1
ATOM 2241 O O . ASP A 1 274 ? -4.098 1.613 7.493 1.00 91.50 274 ASP A O 1
ATOM 2245 N N . ALA A 1 275 ? -4.973 1.762 9.552 1.00 91.25 275 ALA A N 1
ATOM 2246 C CA . ALA A 1 275 ? -4.077 2.816 9.990 1.00 91.25 275 ALA A CA 1
ATOM 2247 C C . ALA A 1 275 ? -2.622 2.386 10.209 1.00 91.25 275 ALA A C 1
ATOM 2249 O O . ALA A 1 275 ? -1.733 3.226 10.070 1.00 91.25 275 ALA A O 1
ATOM 2250 N N . LEU A 1 276 ? -2.384 1.125 10.572 1.00 91.62 276 LEU A N 1
ATOM 2251 C CA . LEU A 1 276 ? -1.060 0.627 10.963 1.00 91.62 276 LEU A CA 1
ATOM 2252 C C . LEU A 1 276 ? -0.381 -0.223 9.885 1.00 91.62 276 LEU A C 1
ATOM 2254 O O . LEU A 1 276 ? 0.842 -0.322 9.881 1.00 91.62 276 LEU A O 1
ATOM 2258 N N . TYR A 1 277 ? -1.152 -0.839 8.988 1.00 92.25 277 TYR A N 1
ATOM 2259 C CA . TYR A 1 277 ? -0.645 -1.846 8.052 1.00 92.25 277 TYR A CA 1
ATOM 2260 C C . TYR A 1 277 ? -0.895 -1.526 6.575 1.00 92.25 277 TYR A C 1
ATOM 2262 O O . TYR A 1 277 ? -0.502 -2.322 5.719 1.00 92.25 277 TYR A O 1
ATOM 2270 N N . THR A 1 278 ? -1.555 -0.409 6.254 1.00 93.62 278 THR A N 1
ATOM 2271 C CA . THR A 1 278 ? -1.927 -0.049 4.875 1.00 93.62 278 THR A CA 1
ATOM 2272 C C . THR A 1 278 ? -1.595 1.410 4.553 1.00 93.62 278 THR A C 1
ATOM 2274 O O . THR A 1 278 ? -1.302 2.214 5.440 1.00 93.62 278 THR A O 1
ATOM 2277 N N . LYS A 1 279 ? -1.700 1.801 3.275 1.00 91.88 279 LYS A N 1
ATOM 2278 C CA . LYS A 1 279 ? -1.476 3.201 2.855 1.00 91.88 279 LYS A CA 1
ATOM 2279 C C . LYS A 1 279 ? -2.641 4.141 3.172 1.00 91.88 279 LYS A C 1
ATOM 2281 O O . LYS A 1 279 ? -2.539 5.343 2.914 1.00 91.88 279 LYS A O 1
ATOM 2286 N N . MET A 1 280 ? -3.738 3.633 3.736 1.00 86.88 280 MET A N 1
ATOM 2287 C CA . MET A 1 280 ? -5.008 4.355 3.853 1.00 86.88 280 MET A CA 1
ATOM 2288 C C . MET A 1 280 ? -4.873 5.727 4.540 1.00 86.88 280 MET A C 1
ATOM 2290 O O . MET A 1 280 ? -5.441 6.712 4.075 1.00 86.88 280 MET A O 1
ATOM 2294 N N . VAL A 1 281 ? -4.045 5.843 5.586 1.00 84.00 281 VAL A N 1
ATOM 2295 C CA . VAL A 1 281 ? -3.847 7.102 6.343 1.00 84.00 281 VAL A CA 1
ATOM 2296 C C . VAL A 1 281 ? -3.173 8.211 5.526 1.00 84.00 281 VAL A C 1
ATOM 2298 O O . VAL A 1 281 ? -3.378 9.396 5.807 1.00 84.00 281 VAL A O 1
ATOM 2301 N N . VAL A 1 282 ? -2.360 7.853 4.531 1.00 87.31 282 VAL A N 1
ATOM 2302 C CA . VAL A 1 282 ? -1.718 8.825 3.632 1.00 87.31 282 VAL A CA 1
ATOM 2303 C C . VAL A 1 282 ? -2.693 9.248 2.545 1.00 87.31 282 VAL A C 1
ATOM 2305 O O . VAL A 1 282 ? -2.857 10.444 2.296 1.00 87.31 282 VAL A O 1
ATOM 2308 N N . VAL A 1 283 ? -3.355 8.269 1.929 1.00 84.50 283 VAL A N 1
ATOM 2309 C CA . VAL A 1 283 ? -4.163 8.475 0.724 1.00 84.50 283 VAL A CA 1
ATOM 2310 C C . VAL A 1 283 ? -5.456 9.239 1.020 1.00 84.50 283 VAL A C 1
ATOM 2312 O O . VAL A 1 283 ? -5.861 10.073 0.220 1.00 84.50 283 VAL A O 1
ATOM 2315 N N . GLN A 1 284 ? -6.052 9.050 2.201 1.00 82.38 284 GLN A N 1
ATOM 2316 C CA . GLN A 1 284 ? -7.297 9.721 2.607 1.00 82.38 284 GLN A CA 1
ATOM 2317 C C . GLN A 1 284 ? -7.159 11.234 2.863 1.00 82.38 284 GLN A C 1
ATOM 2319 O O . GLN A 1 284 ? -8.146 11.932 3.090 1.00 82.38 284 GLN A O 1
ATOM 2324 N N . ARG A 1 285 ? -5.944 11.793 2.837 1.00 84.69 285 ARG A N 1
ATOM 2325 C CA . ARG A 1 285 ? -5.754 13.250 2.910 1.00 84.69 285 ARG A CA 1
ATOM 2326 C C . ARG A 1 285 ? -6.050 13.879 1.548 1.00 84.69 285 ARG A C 1
ATOM 2328 O O . ARG A 1 285 ? -5.738 13.288 0.524 1.00 84.69 285 ARG A O 1
ATOM 2335 N N . LYS A 1 286 ? -6.523 15.133 1.514 1.00 85.88 286 LYS A N 1
ATOM 2336 C CA . LYS A 1 286 ? -6.759 15.884 0.255 1.00 85.88 286 LYS A CA 1
ATOM 2337 C C . LYS A 1 286 ? -5.562 15.840 -0.710 1.00 85.88 286 LYS A C 1
ATOM 2339 O O . LYS A 1 286 ? -5.729 15.636 -1.905 1.00 85.88 286 LYS A O 1
ATOM 2344 N N . ILE A 1 287 ? -4.351 15.979 -0.166 1.00 87.25 287 ILE A N 1
ATOM 2345 C CA . ILE A 1 287 ? -3.094 15.887 -0.925 1.00 87.25 287 ILE A CA 1
ATOM 2346 C C . ILE A 1 287 ? -2.864 14.463 -1.466 1.00 87.25 287 ILE A C 1
ATOM 2348 O O . ILE A 1 287 ? -2.384 14.309 -2.582 1.00 87.25 287 ILE A O 1
ATOM 2352 N N . GLY A 1 288 ? -3.232 13.430 -0.702 1.00 88.75 288 GLY A N 1
ATOM 2353 C CA . GLY A 1 288 ? -3.158 12.033 -1.134 1.00 88.75 288 GLY A CA 1
ATOM 2354 C C . GLY A 1 288 ? -4.061 11.758 -2.336 1.00 88.75 288 GLY A C 1
ATOM 2355 O O . GLY A 1 288 ? -3.590 11.225 -3.335 1.00 88.75 288 GLY A O 1
ATOM 2356 N N . TYR A 1 289 ? -5.316 12.217 -2.300 1.00 89.06 289 TYR A N 1
ATOM 2357 C CA . TYR A 1 289 ? -6.227 12.128 -3.448 1.00 89.06 289 TYR A CA 1
ATOM 2358 C C . TYR A 1 289 ? -5.675 12.816 -4.703 1.00 89.06 289 TYR A C 1
ATOM 2360 O O . TYR A 1 289 ? -5.741 12.248 -5.793 1.00 89.06 289 TYR A O 1
ATOM 2368 N N . ALA A 1 290 ? -5.085 14.007 -4.555 1.00 91.00 290 ALA A N 1
ATOM 2369 C CA . ALA A 1 290 ? -4.460 14.716 -5.670 1.00 91.00 290 ALA A CA 1
ATOM 2370 C C . ALA A 1 290 ? -3.279 13.927 -6.262 1.00 91.00 290 ALA A C 1
ATOM 2372 O O . ALA A 1 290 ? -3.220 13.742 -7.477 1.00 91.00 290 ALA A O 1
ATOM 2373 N N . PHE A 1 291 ? -2.375 13.406 -5.424 1.00 92.12 291 PHE A N 1
ATOM 2374 C CA . PHE A 1 291 ? -1.258 12.580 -5.894 1.00 92.12 291 PHE A CA 1
ATOM 2375 C C . PHE A 1 291 ? -1.717 11.291 -6.574 1.00 92.12 291 PHE A C 1
ATOM 2377 O O . PHE A 1 291 ? -1.096 10.890 -7.556 1.00 92.12 291 PHE A O 1
ATOM 2384 N N . ARG A 1 292 ? -2.822 10.682 -6.126 1.00 91.81 292 ARG A N 1
ATOM 2385 C CA . ARG A 1 292 ? -3.414 9.521 -6.803 1.00 91.81 292 ARG A CA 1
ATOM 2386 C C . ARG A 1 292 ? -3.940 9.849 -8.177 1.00 91.81 292 ARG A C 1
ATOM 2388 O O . ARG A 1 292 ? -3.555 9.176 -9.122 1.00 91.81 292 ARG A O 1
ATOM 2395 N N . PHE A 1 293 ? -4.734 10.906 -8.297 1.00 92.50 293 PHE A N 1
ATOM 2396 C CA . PHE A 1 293 ? -5.228 11.340 -9.597 1.00 92.50 293 PHE A CA 1
ATOM 2397 C C . PHE A 1 293 ? -4.075 11.646 -10.562 1.00 92.50 293 PHE A C 1
ATOM 2399 O O . PHE A 1 293 ? -4.072 11.164 -11.692 1.00 92.50 293 PHE A O 1
ATOM 2406 N N . ILE A 1 294 ? -3.057 12.375 -10.090 1.00 95.31 294 ILE A N 1
ATOM 2407 C CA . ILE A 1 294 ? -1.847 12.650 -10.872 1.00 95.31 294 ILE A CA 1
ATOM 2408 C C . ILE A 1 294 ? -1.181 11.332 -11.284 1.00 95.31 294 ILE A C 1
ATOM 2410 O O . ILE A 1 294 ? -0.956 11.123 -12.468 1.00 95.31 294 ILE A O 1
ATOM 2414 N N . CYS A 1 295 ? -0.916 10.418 -10.348 1.00 95.62 295 CYS A N 1
ATOM 2415 C CA . CYS A 1 295 ? -0.276 9.131 -10.629 1.00 95.62 295 CYS A CA 1
ATOM 2416 C C . CYS A 1 295 ? -1.034 8.324 -11.698 1.00 95.62 295 CYS A C 1
ATOM 2418 O O . CYS A 1 295 ? -0.414 7.869 -12.660 1.00 95.62 295 CYS A O 1
ATOM 2420 N N . SER A 1 296 ? -2.361 8.224 -11.590 1.00 95.81 296 SER A N 1
ATOM 2421 C CA . SER A 1 296 ? -3.209 7.539 -12.571 1.00 95.81 296 SER A CA 1
ATOM 2422 C C . SER A 1 296 ? -3.102 8.164 -13.961 1.00 95.81 296 SER A C 1
ATOM 2424 O O . SER A 1 296 ? -2.916 7.451 -14.947 1.00 95.81 296 SER A O 1
ATOM 2426 N N . VAL A 1 297 ? -3.152 9.498 -14.050 1.00 97.25 297 VAL A N 1
ATOM 2427 C CA . VAL A 1 297 ? -2.988 10.221 -15.321 1.00 97.25 297 VAL A CA 1
ATOM 2428 C C . VAL A 1 297 ? -1.605 9.961 -15.919 1.00 97.25 297 VAL A C 1
ATOM 2430 O O . VAL A 1 297 ? -1.516 9.643 -17.102 1.00 97.25 297 VAL A O 1
ATOM 2433 N N . LEU A 1 298 ? -0.531 10.025 -15.123 1.00 98.12 298 LEU A N 1
ATOM 2434 C CA . LEU A 1 298 ? 0.835 9.771 -15.602 1.00 98.12 298 LEU A CA 1
ATOM 2435 C C . LEU A 1 298 ? 0.981 8.345 -16.175 1.00 98.12 298 LEU A C 1
ATOM 2437 O O . LEU A 1 298 ? 1.582 8.178 -17.237 1.00 98.12 298 LEU A O 1
ATOM 2441 N N . ILE A 1 299 ? 0.409 7.328 -15.514 1.00 97.75 299 ILE A N 1
ATOM 2442 C CA . ILE A 1 299 ? 0.455 5.927 -15.975 1.00 97.75 299 ILE A CA 1
ATOM 2443 C C . ILE A 1 299 ? -0.314 5.764 -17.294 1.00 97.75 299 ILE A C 1
ATOM 2445 O O . ILE A 1 299 ? 0.210 5.183 -18.246 1.00 97.75 299 ILE A O 1
ATOM 2449 N N . VAL A 1 30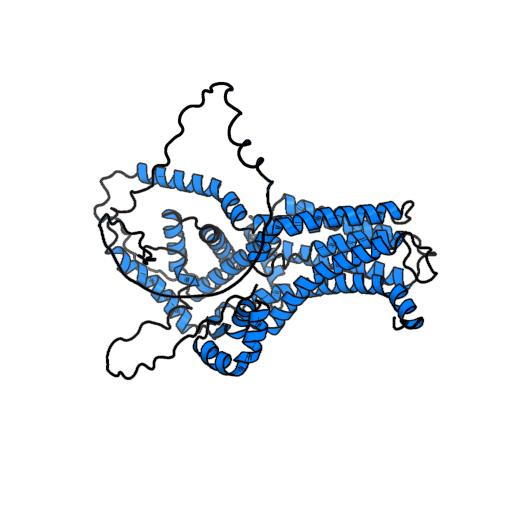0 ? -1.537 6.299 -17.380 1.00 97.81 300 VAL A N 1
ATOM 2450 C CA . VAL A 1 300 ? -2.374 6.194 -18.589 1.00 97.81 300 VAL A CA 1
ATOM 2451 C C . VAL A 1 300 ? -1.749 6.944 -19.767 1.00 97.81 300 VAL A C 1
ATOM 2453 O O . VAL A 1 300 ? -1.713 6.416 -20.878 1.00 97.81 300 VAL A O 1
ATOM 2456 N N . VAL A 1 301 ? -1.208 8.143 -19.536 1.00 97.81 301 VAL A N 1
ATOM 2457 C CA . VAL A 1 301 ? -0.512 8.921 -20.573 1.00 97.81 301 VAL A CA 1
ATOM 2458 C C . VAL A 1 301 ? 0.729 8.178 -21.060 1.00 97.81 301 VAL A C 1
ATOM 2460 O O . VAL A 1 301 ? 0.924 8.059 -22.267 1.00 97.81 301 VAL A O 1
ATOM 2463 N N . SER A 1 302 ? 1.536 7.613 -20.156 1.00 97.12 302 SER A N 1
ATOM 2464 C CA . SER A 1 302 ? 2.691 6.802 -20.558 1.00 97.12 302 SER A CA 1
ATOM 2465 C C . SER A 1 302 ? 2.279 5.596 -21.408 1.00 97.12 302 SER A C 1
ATOM 2467 O O . SER A 1 302 ? 2.888 5.336 -22.449 1.00 97.12 302 SER A O 1
ATOM 2469 N N . PHE A 1 303 ? 1.191 4.913 -21.031 1.00 97.50 303 PHE A N 1
ATOM 2470 C CA . PHE A 1 303 ? 0.646 3.809 -21.815 1.00 97.50 303 PHE A CA 1
ATOM 2471 C C . PHE A 1 303 ? 0.218 4.245 -23.218 1.00 97.50 303 PHE A C 1
ATOM 2473 O O . PHE A 1 303 ? 0.616 3.616 -24.199 1.00 97.50 303 PHE A O 1
ATOM 2480 N N . ALA A 1 304 ? -0.539 5.338 -23.328 1.00 96.88 304 ALA A N 1
ATOM 2481 C CA . ALA A 1 304 ? -0.999 5.867 -24.608 1.00 96.88 304 ALA A CA 1
ATOM 2482 C C . ALA A 1 304 ? 0.172 6.274 -25.519 1.00 96.88 304 ALA A C 1
ATOM 2484 O O . ALA A 1 304 ? 0.175 5.954 -26.711 1.00 96.88 304 ALA A O 1
ATOM 2485 N N . LEU A 1 305 ? 1.199 6.920 -24.959 1.00 95.75 305 LEU A N 1
ATOM 2486 C CA . LEU A 1 305 ? 2.397 7.312 -25.701 1.00 95.75 305 LEU A CA 1
ATOM 2487 C C . LEU A 1 305 ? 3.189 6.092 -26.194 1.00 95.75 305 LEU A C 1
ATOM 2489 O O . LEU A 1 305 ? 3.570 6.046 -27.363 1.00 95.75 305 LEU A O 1
ATOM 2493 N N . PHE A 1 306 ? 3.386 5.071 -25.352 1.00 93.69 306 PHE A N 1
ATOM 2494 C CA . PHE A 1 306 ? 4.050 3.831 -25.771 1.00 93.69 306 PHE A CA 1
ATOM 2495 C C . PHE A 1 306 ? 3.225 3.043 -26.803 1.00 93.69 306 PHE A C 1
ATOM 2497 O O . PHE A 1 306 ? 3.772 2.400 -27.703 1.00 93.69 306 PHE A O 1
ATOM 2504 N N . ALA A 1 307 ? 1.895 3.065 -26.694 1.00 92.88 307 ALA A N 1
ATOM 2505 C CA . ALA A 1 307 ? 1.005 2.429 -27.660 1.00 92.88 307 ALA A CA 1
ATOM 2506 C C . ALA A 1 307 ? 1.070 3.108 -29.038 1.00 92.88 307 ALA A C 1
ATOM 2508 O O . ALA A 1 307 ? 1.031 2.406 -30.045 1.00 92.88 307 ALA A O 1
ATOM 2509 N N . SER A 1 308 ? 1.229 4.434 -29.066 1.00 91.00 308 SER A N 1
ATOM 2510 C CA . SER A 1 308 ? 1.267 5.247 -30.290 1.00 91.00 308 SER A CA 1
ATOM 2511 C C . SER A 1 308 ? 2.619 5.215 -31.019 1.00 91.00 308 SER A C 1
ATOM 2513 O O . SER A 1 308 ? 2.705 5.615 -32.178 1.00 91.00 308 SER A O 1
ATOM 2515 N N . HIS A 1 309 ? 3.689 4.756 -30.364 1.00 88.56 309 HIS A N 1
ATOM 2516 C CA . HIS A 1 309 ? 5.023 4.686 -30.962 1.00 88.56 309 HIS A CA 1
ATOM 2517 C C . HIS A 1 309 ? 5.165 3.489 -31.921 1.00 88.56 309 HIS A C 1
ATOM 2519 O O . HIS A 1 309 ? 4.698 2.386 -31.629 1.00 88.56 309 HIS A O 1
ATOM 2525 N N . HIS A 1 310 ? 5.875 3.673 -33.041 1.00 81.44 310 HIS A N 1
ATOM 2526 C CA . HIS A 1 310 ? 6.168 2.604 -34.005 1.00 81.44 310 HIS A CA 1
ATOM 2527 C C . HIS A 1 310 ? 7.186 1.600 -33.431 1.00 81.44 310 HIS A C 1
ATOM 2529 O O . HIS A 1 310 ? 8.161 1.995 -32.794 1.00 81.44 310 HIS A O 1
ATOM 2535 N N . LYS A 1 311 ? 6.978 0.291 -33.649 1.00 81.88 311 LYS A N 1
ATOM 2536 C CA . LYS A 1 311 ? 7.711 -0.792 -32.944 1.00 81.88 311 LYS A CA 1
ATOM 2537 C C . LYS A 1 311 ? 8.574 -1.678 -33.840 1.00 81.88 311 LYS A C 1
ATOM 2539 O O . LYS A 1 311 ? 9.027 -2.726 -33.398 1.00 81.88 311 LYS A O 1
ATOM 2544 N N . HIS A 1 312 ? 8.836 -1.260 -35.079 1.00 70.00 312 HIS A N 1
ATOM 2545 C CA . HIS A 1 312 ? 9.505 -2.087 -36.095 1.00 70.00 312 HIS A CA 1
ATOM 2546 C C . HIS A 1 312 ? 10.903 -2.592 -35.706 1.00 70.00 312 HIS A C 1
ATOM 2548 O O . HIS A 1 312 ? 11.383 -3.552 -36.294 1.00 70.00 312 HIS A O 1
ATOM 2554 N N . GLN A 1 313 ? 11.550 -1.965 -34.722 1.00 75.56 313 GLN A N 1
ATOM 2555 C CA . GLN A 1 313 ? 12.890 -2.332 -34.274 1.00 75.56 313 GLN A CA 1
ATOM 2556 C C . GLN A 1 313 ? 12.908 -3.124 -32.951 1.00 75.56 313 GLN A C 1
ATOM 2558 O O . GLN A 1 313 ? 13.995 -3.419 -32.459 1.00 75.56 313 GLN A O 1
ATOM 2563 N N . LEU A 1 314 ? 11.762 -3.420 -32.329 1.00 82.81 314 LEU A N 1
ATOM 2564 C CA . LEU A 1 314 ? 11.694 -4.152 -31.057 1.00 82.81 314 LEU A CA 1
ATOM 2565 C C . LEU A 1 314 ? 11.424 -5.642 -31.282 1.00 82.81 314 LEU A C 1
ATOM 2567 O O . LEU A 1 314 ? 10.685 -6.016 -32.191 1.00 82.81 314 LEU A O 1
ATOM 2571 N N . GLN A 1 315 ? 11.971 -6.497 -30.414 1.00 86.19 315 GLN A N 1
ATOM 2572 C CA . GLN A 1 315 ? 11.651 -7.923 -30.445 1.00 86.19 315 GLN A CA 1
ATOM 2573 C C . GLN A 1 315 ? 10.187 -8.158 -30.027 1.00 86.19 315 GLN A C 1
ATOM 2575 O O . GLN A 1 315 ? 9.713 -7.520 -29.082 1.00 86.19 315 GLN A O 1
ATOM 2580 N N . PRO A 1 316 ? 9.462 -9.106 -30.652 1.00 88.62 316 PRO A N 1
ATOM 2581 C CA . PRO A 1 316 ? 8.070 -9.395 -30.300 1.00 88.62 316 PRO A CA 1
ATOM 2582 C C . PRO A 1 316 ? 7.866 -9.736 -28.818 1.00 88.62 316 PRO A C 1
ATOM 2584 O O . PRO A 1 316 ? 6.900 -9.281 -28.209 1.00 88.62 316 PRO A O 1
ATOM 2587 N N . LEU A 1 317 ? 8.795 -10.487 -28.215 1.00 88.75 317 LEU A N 1
ATOM 2588 C CA . LEU A 1 317 ? 8.739 -10.844 -26.793 1.00 88.75 317 LEU A CA 1
ATOM 2589 C C . LEU A 1 317 ? 8.816 -9.611 -25.887 1.00 88.75 317 LEU A C 1
ATOM 2591 O O . LEU A 1 317 ? 8.041 -9.483 -24.943 1.00 88.75 317 LEU A O 1
ATOM 2595 N N . ASP A 1 318 ? 9.703 -8.674 -26.209 1.00 91.25 318 ASP A N 1
ATOM 2596 C CA . ASP A 1 318 ? 9.878 -7.428 -25.463 1.00 91.25 318 ASP A CA 1
ATOM 2597 C C . ASP A 1 318 ? 8.638 -6.533 -25.544 1.00 91.25 318 ASP A C 1
ATOM 2599 O O . ASP A 1 318 ? 8.238 -5.911 -24.555 1.00 91.25 318 ASP A O 1
ATOM 2603 N N . ILE A 1 319 ? 7.974 -6.519 -26.704 1.00 92.56 319 ILE A N 1
ATOM 2604 C CA . ILE A 1 319 ? 6.691 -5.837 -26.888 1.00 92.56 319 ILE A CA 1
ATOM 2605 C C . ILE A 1 319 ? 5.631 -6.458 -25.967 1.00 92.56 319 ILE A C 1
ATOM 2607 O O . ILE A 1 319 ? 4.954 -5.723 -25.244 1.00 92.56 319 ILE A O 1
ATOM 2611 N N . VAL A 1 320 ? 5.515 -7.791 -25.936 1.00 94.56 320 VAL A N 1
ATOM 2612 C CA . VAL A 1 320 ? 4.550 -8.508 -25.079 1.00 94.56 320 VAL A CA 1
ATOM 2613 C C . VAL A 1 320 ? 4.804 -8.236 -23.594 1.00 94.56 320 VAL A C 1
ATOM 2615 O O . VAL A 1 320 ? 3.863 -7.908 -22.866 1.00 94.56 320 VAL A O 1
ATOM 2618 N N . VAL A 1 321 ? 6.060 -8.308 -23.138 1.00 95.81 321 VAL A N 1
ATOM 2619 C CA . VAL A 1 321 ? 6.433 -8.002 -21.743 1.00 95.81 321 VAL A CA 1
ATOM 2620 C C . VAL A 1 321 ? 6.046 -6.568 -21.389 1.00 95.81 321 VAL A C 1
ATOM 2622 O O . VAL A 1 321 ? 5.406 -6.332 -20.366 1.00 95.81 321 VAL A O 1
ATOM 2625 N N . THR A 1 322 ? 6.355 -5.612 -22.262 1.00 95.94 322 THR A N 1
ATOM 2626 C CA . THR A 1 322 ? 6.077 -4.194 -22.007 1.00 95.94 322 THR A CA 1
ATOM 2627 C C . THR A 1 322 ? 4.582 -3.899 -21.927 1.00 95.94 322 THR A C 1
ATOM 2629 O O . THR A 1 322 ? 4.135 -3.209 -21.011 1.00 95.94 322 THR A O 1
ATOM 2632 N N . TYR A 1 323 ? 3.781 -4.456 -22.838 1.00 96.94 323 TYR A N 1
ATOM 2633 C CA . TYR A 1 323 ? 2.325 -4.338 -22.760 1.00 96.94 323 TYR A CA 1
ATOM 2634 C C . TYR A 1 323 ? 1.762 -4.994 -21.499 1.00 96.94 323 TYR A C 1
ATOM 2636 O O . TYR A 1 323 ? 0.864 -4.431 -20.876 1.00 96.94 323 TYR A O 1
ATOM 2644 N N . THR A 1 324 ? 2.316 -6.133 -21.082 1.00 97.56 324 THR A N 1
ATOM 2645 C CA . THR A 1 324 ? 1.924 -6.799 -19.832 1.00 97.56 324 THR A CA 1
ATOM 2646 C C . THR A 1 324 ? 2.188 -5.900 -18.621 1.00 97.56 324 THR A C 1
ATOM 2648 O O . THR A 1 324 ? 1.320 -5.771 -17.759 1.00 97.56 324 THR A O 1
ATOM 2651 N N . LEU A 1 325 ? 3.336 -5.215 -18.574 1.00 97.75 325 LEU A N 1
ATOM 2652 C CA . LEU A 1 325 ? 3.665 -4.262 -17.506 1.00 97.75 325 LEU A CA 1
ATOM 2653 C C . LEU A 1 325 ? 2.741 -3.047 -17.495 1.00 97.75 325 LEU A C 1
ATOM 2655 O O . LEU A 1 325 ? 2.288 -2.637 -16.430 1.00 97.75 325 LEU A O 1
ATOM 2659 N N . LEU A 1 326 ? 2.429 -2.493 -18.665 1.00 97.69 326 LEU A N 1
ATOM 2660 C CA . LEU A 1 326 ? 1.546 -1.333 -18.800 1.00 97.69 326 LEU A CA 1
ATOM 2661 C C . LEU A 1 326 ? 0.103 -1.657 -18.407 1.00 97.69 326 LEU A C 1
ATOM 2663 O O . LEU A 1 326 ? -0.488 -0.945 -17.595 1.00 97.69 326 LEU A O 1
ATOM 2667 N N . ILE A 1 327 ? -0.444 -2.762 -18.921 1.00 97.75 327 ILE A N 1
ATOM 2668 C CA . ILE A 1 327 ? -1.782 -3.245 -18.554 1.00 97.75 327 ILE A CA 1
ATOM 2669 C C . ILE A 1 327 ? -1.822 -3.583 -17.062 1.00 97.75 327 ILE A C 1
ATOM 2671 O O . ILE A 1 327 ? -2.771 -3.208 -16.376 1.00 97.75 327 ILE A O 1
ATOM 2675 N N . GLY A 1 328 ? -0.779 -4.236 -16.544 1.00 96.94 328 GLY A N 1
ATOM 2676 C CA . GLY A 1 328 ? -0.630 -4.521 -15.121 1.00 96.94 328 GLY A CA 1
ATOM 2677 C C . GLY A 1 328 ? -0.628 -3.251 -14.269 1.00 96.94 328 GLY A C 1
ATOM 2678 O O . GLY A 1 328 ? -1.373 -3.172 -13.298 1.00 96.94 328 GLY A O 1
ATOM 2679 N N . ALA A 1 329 ? 0.143 -2.231 -14.650 1.00 97.12 329 ALA A N 1
ATOM 2680 C CA . ALA A 1 329 ? 0.211 -0.959 -13.936 1.00 97.12 329 ALA A CA 1
ATOM 2681 C C . ALA A 1 329 ? -1.142 -0.232 -13.920 1.00 97.12 329 ALA A C 1
ATOM 2683 O O . ALA A 1 329 ? -1.592 0.173 -12.848 1.00 97.12 329 ALA A O 1
ATOM 2684 N N . VAL A 1 330 ? -1.813 -0.117 -15.073 1.00 97.69 330 VAL A N 1
ATOM 2685 C CA . VAL A 1 330 ? -3.149 0.496 -15.184 1.00 97.69 330 VAL A CA 1
ATOM 2686 C C . VAL A 1 330 ? -4.184 -0.300 -14.387 1.00 97.69 330 VAL A C 1
ATOM 2688 O O . VAL A 1 330 ? -4.956 0.282 -13.630 1.00 97.69 330 VAL A O 1
ATOM 2691 N N . GLY A 1 331 ? -4.187 -1.628 -14.511 1.00 96.12 331 GLY A N 1
ATOM 2692 C CA . GLY A 1 331 ? -5.129 -2.502 -13.814 1.00 96.12 331 GLY A CA 1
ATOM 2693 C C . GLY A 1 331 ? -4.961 -2.457 -12.295 1.00 96.12 331 GLY A C 1
ATOM 2694 O O . GLY A 1 331 ? -5.943 -2.300 -11.571 1.00 96.12 331 GLY A O 1
ATOM 2695 N N . LEU A 1 332 ? -3.723 -2.533 -11.799 1.00 94.81 332 LEU A N 1
ATOM 2696 C CA . LEU A 1 332 ? -3.431 -2.412 -10.368 1.00 94.81 332 LEU A CA 1
ATOM 2697 C C . LEU A 1 332 ? -3.818 -1.033 -9.830 1.00 94.81 332 LEU A C 1
ATOM 2699 O O . LEU A 1 332 ? -4.388 -0.942 -8.743 1.00 94.81 332 LEU A O 1
ATOM 2703 N N . ASP A 1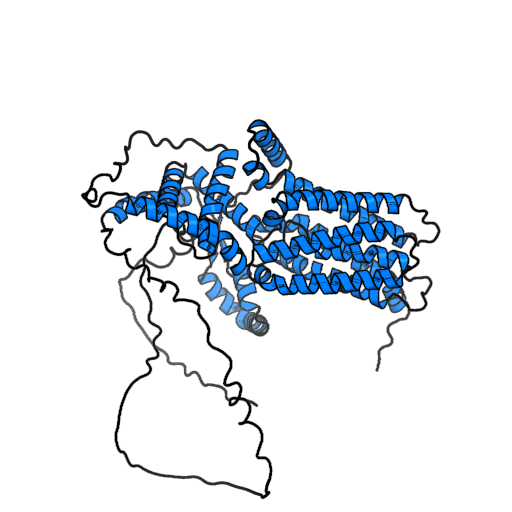 333 ? -3.546 0.032 -10.586 1.00 95.00 333 ASP A N 1
ATOM 2704 C CA . ASP A 1 333 ? -3.927 1.389 -10.204 1.00 95.00 333 ASP A CA 1
ATOM 2705 C C . ASP A 1 333 ? -5.450 1.574 -10.163 1.00 95.00 333 ASP A C 1
ATOM 2707 O O . ASP A 1 333 ? -5.985 2.110 -9.193 1.00 95.00 333 ASP A O 1
ATOM 2711 N N . PHE A 1 334 ? -6.164 1.022 -11.146 1.00 93.62 334 PHE A N 1
ATOM 2712 C CA . PHE A 1 334 ? -7.623 1.013 -11.176 1.00 93.62 334 PHE A CA 1
ATOM 2713 C C . PHE A 1 334 ? -8.221 0.271 -9.973 1.00 93.62 334 PHE A C 1
ATOM 2715 O O . PHE A 1 334 ? -9.086 0.811 -9.285 1.00 93.62 334 PHE A O 1
ATOM 2722 N N . VAL A 1 335 ? -7.730 -0.933 -9.654 1.00 92.19 335 VAL A N 1
ATOM 2723 C CA . VAL A 1 335 ? -8.187 -1.690 -8.472 1.00 92.19 335 VAL A CA 1
ATOM 2724 C C . VAL A 1 335 ? -7.930 -0.900 -7.185 1.00 92.19 335 VAL A C 1
ATOM 2726 O O . VAL A 1 335 ? -8.786 -0.864 -6.298 1.00 92.19 335 VAL A O 1
ATOM 2729 N N . SER A 1 336 ? -6.777 -0.241 -7.083 1.00 91.00 336 SER A N 1
ATOM 2730 C CA . SER A 1 336 ? -6.443 0.653 -5.972 1.00 91.00 336 SER A CA 1
ATOM 2731 C C . SER A 1 336 ? -7.418 1.831 -5.844 1.00 91.00 336 SER A C 1
ATOM 2733 O O . SER A 1 336 ? -7.874 2.116 -4.735 1.00 91.00 336 SER A O 1
ATOM 2735 N N . LEU A 1 337 ? -7.788 2.486 -6.950 1.00 91.06 337 LEU A N 1
ATOM 2736 C CA . LEU A 1 337 ? -8.777 3.573 -6.957 1.00 91.06 337 LEU A CA 1
ATOM 2737 C C . LEU A 1 337 ? -10.165 3.090 -6.531 1.00 91.06 337 LEU A C 1
ATOM 2739 O O . LEU A 1 337 ? -10.796 3.725 -5.689 1.00 91.06 337 LEU A O 1
ATOM 2743 N N . VAL A 1 338 ? -10.620 1.949 -7.053 1.00 89.94 338 VAL A N 1
ATOM 2744 C CA . VAL A 1 338 ? -11.907 1.349 -6.667 1.00 89.94 338 VAL A CA 1
ATOM 2745 C C . VAL A 1 338 ? -11.928 1.066 -5.161 1.00 89.94 338 VAL A C 1
ATOM 2747 O O . VAL A 1 338 ? -12.854 1.487 -4.469 1.00 89.94 338 VAL A O 1
ATOM 2750 N N . LYS A 1 339 ? -10.877 0.439 -4.612 1.00 87.81 339 LYS A N 1
ATOM 2751 C CA . LYS A 1 339 ? -10.765 0.175 -3.164 1.00 87.81 339 LYS A CA 1
ATOM 2752 C C . LYS A 1 339 ? -10.736 1.450 -2.323 1.00 87.81 339 LYS A C 1
ATOM 2754 O O . LYS A 1 339 ? -11.257 1.450 -1.212 1.00 87.81 339 LYS A O 1
ATOM 2759 N N . LEU A 1 340 ? -10.129 2.522 -2.830 1.00 89.12 340 LEU A N 1
ATOM 2760 C CA . LEU A 1 340 ? -10.083 3.813 -2.150 1.00 89.12 340 LEU A CA 1
ATOM 2761 C C . LEU A 1 340 ? -11.465 4.479 -2.111 1.00 89.12 340 LEU A C 1
ATOM 2763 O O . LEU A 1 340 ? -11.906 4.901 -1.041 1.00 89.12 340 LEU A O 1
ATOM 2767 N N . ILE A 1 341 ? -12.158 4.541 -3.253 1.00 89.12 341 ILE A N 1
ATOM 2768 C CA . ILE A 1 341 ? -13.488 5.158 -3.381 1.00 89.12 341 ILE A CA 1
ATOM 2769 C C . ILE A 1 341 ? -14.496 4.434 -2.482 1.00 89.12 341 ILE A C 1
ATOM 2771 O O . ILE A 1 341 ? -15.195 5.081 -1.709 1.00 89.12 341 ILE A O 1
ATOM 2775 N N . PHE A 1 342 ? -14.509 3.100 -2.502 1.00 88.62 342 PHE A N 1
ATOM 2776 C CA . PHE A 1 342 ? -15.448 2.282 -1.723 1.00 88.62 342 PHE A CA 1
ATOM 2777 C C . PHE A 1 342 ? -14.907 1.863 -0.344 1.00 88.62 342 PHE A C 1
ATOM 2779 O O . PHE A 1 342 ? -15.284 0.824 0.198 1.00 88.62 342 PHE A O 1
ATOM 2786 N N . SER A 1 343 ? -14.012 2.659 0.249 1.00 88.38 343 SER A N 1
ATOM 2787 C CA . SER A 1 343 ? -13.449 2.372 1.572 1.00 88.38 343 SER A CA 1
ATOM 2788 C C . SER A 1 343 ? -14.358 2.832 2.720 1.00 88.38 343 SER A C 1
ATOM 2790 O O . SER A 1 343 ? -15.119 3.792 2.598 1.00 88.38 343 SER A O 1
ATOM 2792 N N . ASN A 1 344 ? -14.212 2.202 3.892 1.00 89.88 344 ASN A N 1
ATOM 2793 C CA . ASN A 1 344 ? -14.911 2.636 5.109 1.00 89.88 344 ASN A CA 1
ATOM 2794 C C . ASN A 1 344 ? -14.545 4.069 5.527 1.00 89.88 344 ASN A C 1
ATOM 2796 O O . ASN A 1 344 ? -15.366 4.766 6.110 1.00 89.88 344 ASN A O 1
ATOM 2800 N N . TYR A 1 345 ? -13.330 4.525 5.209 1.00 89.44 345 TYR A N 1
ATOM 2801 C CA . TYR A 1 345 ? -12.920 5.908 5.458 1.00 89.44 345 TYR A CA 1
ATOM 2802 C C . TYR A 1 345 ? -13.703 6.902 4.599 1.00 89.44 345 TYR A C 1
ATOM 2804 O O . TYR A 1 345 ? -14.092 7.954 5.099 1.00 89.44 345 TYR A O 1
ATOM 2812 N N . THR A 1 346 ? -13.956 6.564 3.332 1.00 89.31 346 THR A N 1
ATOM 2813 C CA . THR A 1 346 ? -14.722 7.424 2.424 1.00 89.31 346 THR A CA 1
ATOM 2814 C C . THR A 1 346 ? -16.154 7.588 2.915 1.00 89.31 346 THR A C 1
ATOM 2816 O O . THR A 1 346 ? -16.628 8.715 2.975 1.00 89.31 346 THR A O 1
ATOM 2819 N N . ILE A 1 347 ? -16.794 6.500 3.362 1.00 89.94 347 ILE A N 1
ATOM 2820 C CA . ILE A 1 347 ? -18.143 6.522 3.959 1.00 89.94 347 ILE A CA 1
ATOM 2821 C C . ILE A 1 347 ? -18.205 7.537 5.111 1.00 89.94 347 ILE A C 1
ATOM 2823 O O . ILE A 1 347 ? -19.052 8.420 5.107 1.00 89.94 347 ILE A O 1
ATOM 2827 N N . VAL A 1 348 ? -17.246 7.492 6.042 1.00 90.38 348 VAL A N 1
ATOM 2828 C CA . VAL A 1 348 ? -17.225 8.408 7.198 1.00 90.38 348 VAL A CA 1
ATOM 2829 C C . VAL A 1 348 ? -16.862 9.848 6.823 1.00 90.38 348 VAL A C 1
ATOM 2831 O O . VAL A 1 348 ? -17.239 10.786 7.522 1.00 90.38 348 VAL A O 1
ATOM 2834 N N . SER A 1 349 ? -16.108 10.047 5.742 1.00 87.50 349 SER A N 1
ATOM 2835 C CA . SER A 1 349 ? -15.716 11.381 5.279 1.00 87.50 349 SER A CA 1
ATOM 2836 C C . SER A 1 349 ? -16.805 12.087 4.460 1.00 87.50 349 SER A C 1
ATOM 2838 O O . SER A 1 349 ? -16.647 13.275 4.162 1.00 87.50 349 SER A O 1
ATOM 2840 N N . LEU A 1 350 ? -17.859 11.383 4.042 1.00 87.69 350 LEU A N 1
ATOM 2841 C CA . LEU A 1 350 ? -18.962 11.963 3.283 1.00 87.69 350 LEU A CA 1
ATOM 2842 C C . LEU A 1 350 ? -19.928 12.686 4.225 1.00 87.69 350 LEU A C 1
ATOM 2844 O O . LEU A 1 350 ? -20.427 12.121 5.189 1.00 87.69 350 LEU A O 1
ATOM 2848 N N . ASN A 1 351 ? -20.230 13.945 3.902 1.00 84.06 351 ASN A N 1
ATOM 2849 C CA . ASN A 1 351 ? -21.208 14.742 4.651 1.00 84.06 351 ASN A CA 1
ATOM 2850 C C . ASN A 1 351 ? -22.638 14.613 4.095 1.00 84.06 351 ASN A C 1
ATOM 2852 O O . ASN A 1 351 ? -23.581 15.080 4.724 1.00 84.06 351 ASN A O 1
ATOM 2856 N N . ASN A 1 352 ? -22.801 14.046 2.895 1.00 90.00 352 ASN A N 1
ATOM 2857 C CA . ASN A 1 352 ? -24.089 13.921 2.214 1.00 90.00 352 ASN A CA 1
ATOM 2858 C C . ASN A 1 352 ? -24.631 12.495 2.386 1.00 90.00 352 ASN A C 1
ATOM 2860 O O . ASN A 1 352 ? -24.012 11.552 1.889 1.00 90.00 352 ASN A O 1
ATOM 2864 N N . SER A 1 353 ? -25.792 12.363 3.035 1.00 86.12 353 SER A N 1
ATOM 2865 C CA . SER A 1 353 ? -26.450 11.081 3.322 1.00 86.12 353 SER A CA 1
ATOM 2866 C C . SER A 1 353 ? -26.727 10.256 2.064 1.00 86.12 353 SER A C 1
ATOM 2868 O O . SER A 1 353 ? -26.472 9.058 2.043 1.00 86.12 353 SER A O 1
ATOM 2870 N N . ASN A 1 354 ? -27.155 10.895 0.972 1.00 88.62 354 ASN A N 1
ATOM 2871 C CA . ASN A 1 354 ? -27.477 10.183 -0.267 1.00 88.62 354 ASN A CA 1
ATOM 2872 C C . ASN A 1 354 ? -26.211 9.598 -0.910 1.00 88.62 354 ASN A C 1
ATOM 2874 O O . ASN A 1 354 ? -26.214 8.477 -1.410 1.00 88.62 354 ASN A O 1
ATOM 2878 N N . ALA A 1 355 ? -25.109 10.356 -0.898 1.00 87.19 355 ALA A N 1
ATOM 2879 C CA . ALA A 1 355 ? -23.832 9.884 -1.430 1.00 87.19 355 ALA A CA 1
ATOM 2880 C C . ALA A 1 355 ? -23.263 8.739 -0.581 1.00 87.19 355 ALA A C 1
ATOM 2882 O O . ALA A 1 355 ? -22.707 7.785 -1.122 1.00 87.19 355 ALA A O 1
ATOM 2883 N N . GLU A 1 356 ? -23.421 8.832 0.738 1.00 88.31 356 GLU A N 1
ATOM 2884 C CA . GLU A 1 356 ? -23.029 7.796 1.685 1.00 88.31 356 GLU A CA 1
ATOM 2885 C C . GLU A 1 356 ? -23.755 6.471 1.419 1.00 88.31 356 GLU A C 1
ATOM 2887 O O . GLU A 1 356 ? -23.098 5.439 1.266 1.00 88.31 356 GLU A O 1
ATOM 2892 N N . GLU A 1 357 ? -25.083 6.503 1.279 1.00 88.56 357 GLU A N 1
ATOM 2893 C CA . GLU A 1 357 ? -25.892 5.318 0.969 1.00 88.56 357 GLU A CA 1
ATOM 2894 C C . GLU A 1 357 ? -25.510 4.689 -0.374 1.00 88.56 357 GLU A C 1
ATOM 2896 O O . GLU A 1 357 ? -25.356 3.470 -0.467 1.00 88.56 357 GLU A O 1
ATOM 2901 N N . ILE A 1 358 ? -25.286 5.505 -1.410 1.00 88.88 358 ILE A N 1
ATOM 2902 C CA . ILE A 1 358 ? -24.865 5.018 -2.732 1.00 88.88 358 ILE A CA 1
ATOM 2903 C C . ILE A 1 358 ? -23.503 4.322 -2.644 1.00 88.88 358 ILE A C 1
ATOM 2905 O O . ILE A 1 358 ? -23.337 3.209 -3.152 1.00 88.88 358 ILE A O 1
ATOM 2909 N N . VAL A 1 359 ? -22.520 4.953 -1.996 1.00 89.31 359 VAL A N 1
ATOM 2910 C CA . VAL A 1 359 ? -21.173 4.382 -1.838 1.00 89.31 359 VAL A CA 1
ATOM 2911 C C . VAL A 1 359 ? -21.232 3.092 -1.025 1.00 89.31 359 VAL A C 1
ATOM 2913 O O . VAL A 1 359 ? -20.586 2.111 -1.401 1.00 89.31 359 VAL A O 1
ATOM 2916 N N . PHE A 1 360 ? -22.031 3.060 0.042 1.00 87.56 360 PHE A N 1
ATOM 2917 C CA . PHE A 1 360 ? -22.236 1.866 0.854 1.00 87.56 360 PHE A CA 1
ATOM 2918 C C . PHE A 1 360 ? -22.874 0.725 0.045 1.00 87.56 360 PHE A C 1
ATOM 2920 O O . PHE A 1 360 ? -22.350 -0.390 0.042 1.00 87.56 360 PHE A O 1
ATOM 2927 N N . ALA A 1 361 ? -23.941 1.001 -0.707 1.00 86.88 361 ALA A N 1
ATOM 2928 C CA . ALA A 1 361 ? -24.634 0.002 -1.519 1.00 86.88 361 ALA A CA 1
ATOM 2929 C C . ALA A 1 361 ? -23.733 -0.584 -2.619 1.00 86.88 361 ALA A C 1
ATOM 2931 O O . ALA A 1 361 ? -23.738 -1.794 -2.865 1.00 86.88 361 ALA A O 1
ATOM 2932 N N . ILE A 1 362 ? -22.923 0.252 -3.277 1.00 88.00 362 ILE A N 1
ATOM 2933 C CA . ILE A 1 362 ? -21.968 -0.220 -4.290 1.00 88.00 362 ILE A CA 1
ATOM 2934 C C . ILE A 1 362 ? -20.849 -1.034 -3.637 1.00 88.00 362 ILE A C 1
ATOM 2936 O O . ILE A 1 362 ? -20.487 -2.094 -4.155 1.00 88.00 362 ILE A O 1
ATOM 2940 N N . LYS A 1 363 ? -20.330 -0.586 -2.488 1.00 88.06 363 LYS A N 1
ATOM 2941 C CA . LYS A 1 363 ? -19.339 -1.341 -1.716 1.00 88.06 363 LYS A CA 1
ATOM 2942 C C . LYS A 1 363 ? -19.862 -2.736 -1.391 1.00 88.06 363 LYS A C 1
ATOM 2944 O O . LYS A 1 363 ? -19.139 -3.698 -1.625 1.00 88.06 363 LYS A O 1
ATOM 2949 N N . GLU A 1 364 ? -21.098 -2.863 -0.906 1.00 83.38 364 GLU A N 1
ATOM 2950 C CA . GLU A 1 364 ? -21.664 -4.170 -0.557 1.00 83.38 364 GLU A CA 1
ATOM 2951 C C . GLU A 1 364 ? -21.679 -5.117 -1.769 1.00 83.38 364 GLU A C 1
ATOM 2953 O O . GLU A 1 364 ? -21.246 -6.266 -1.662 1.00 83.38 364 GLU A O 1
ATOM 2958 N N . ARG A 1 365 ? -22.054 -4.612 -2.951 1.00 83.56 365 ARG A N 1
ATOM 2959 C CA . ARG A 1 365 ? -22.047 -5.381 -4.209 1.00 83.56 365 ARG A CA 1
ATOM 2960 C C . ARG A 1 365 ? -20.648 -5.798 -4.662 1.00 83.56 365 ARG A C 1
ATOM 2962 O O . ARG A 1 365 ? -20.476 -6.910 -5.154 1.00 83.56 365 ARG A O 1
ATOM 2969 N N . LEU A 1 366 ? -19.659 -4.915 -4.515 1.00 77.50 366 LEU A N 1
ATOM 2970 C CA . LEU A 1 366 ? -18.261 -5.196 -4.868 1.00 77.50 366 LEU A CA 1
ATOM 2971 C C . LEU A 1 366 ? -17.592 -6.148 -3.871 1.00 77.50 366 LEU A C 1
ATOM 2973 O O . LEU A 1 366 ? -16.702 -6.911 -4.238 1.00 77.50 366 LEU A O 1
ATOM 2977 N N . SER A 1 367 ? -18.040 -6.127 -2.620 1.00 66.44 367 SER A N 1
ATOM 2978 C CA . SER A 1 367 ? -17.509 -6.913 -1.508 1.00 66.44 367 SER A CA 1
ATOM 2979 C C . SER A 1 367 ? -17.979 -8.378 -1.511 1.00 66.44 367 SER A C 1
ATOM 2981 O O . SER A 1 367 ? -18.136 -8.972 -0.446 1.00 66.44 367 SER A O 1
ATOM 2983 N N . PHE A 1 368 ? -18.207 -8.980 -2.688 1.00 41.91 368 PHE A N 1
ATOM 2984 C CA . PHE A 1 368 ? -18.681 -10.362 -2.858 1.00 41.91 368 PHE A CA 1
ATOM 2985 C C . PHE A 1 368 ? -17.714 -11.347 -2.156 1.00 41.91 368 PHE A C 1
ATOM 2987 O O . PHE A 1 368 ? -16.717 -11.779 -2.726 1.00 41.91 368 PHE A O 1
ATOM 2994 N N . GLY A 1 369 ? -17.972 -11.642 -0.874 1.00 44.03 369 GLY A N 1
ATOM 2995 C CA . GLY A 1 369 ? -17.128 -12.478 -0.005 1.00 44.03 369 GLY A CA 1
ATOM 2996 C C . GLY A 1 369 ? -16.513 -11.805 1.240 1.00 44.03 369 GLY A C 1
ATOM 2997 O O . GLY A 1 369 ? -15.944 -12.509 2.069 1.00 44.03 369 GLY A O 1
ATOM 2998 N N . GLU A 1 370 ? -16.647 -10.489 1.439 1.00 50.22 370 GLU A N 1
ATOM 2999 C CA . GLU A 1 370 ? -16.091 -9.740 2.590 1.00 50.22 370 GLU A CA 1
ATOM 3000 C C . GLU A 1 370 ? -17.084 -9.548 3.756 1.00 50.22 370 GLU A C 1
ATOM 3002 O O . GLU A 1 370 ? -16.838 -8.754 4.668 1.00 50.22 370 GLU A O 1
ATOM 3007 N N . ARG A 1 371 ? -18.197 -10.298 3.791 1.00 45.31 371 ARG A N 1
ATOM 3008 C CA . ARG A 1 371 ? -19.022 -10.384 5.007 1.00 45.31 371 ARG A CA 1
ATOM 3009 C C . ARG A 1 371 ? -18.255 -11.165 6.069 1.00 45.31 371 ARG A C 1
ATOM 3011 O O . ARG A 1 371 ? -18.269 -12.391 6.138 1.00 45.31 371 ARG A O 1
ATOM 3018 N N . CYS A 1 372 ? -17.516 -10.404 6.855 1.00 48.50 372 CYS A N 1
ATOM 3019 C CA . CYS A 1 372 ? -16.613 -10.888 7.866 1.00 48.50 372 CYS A CA 1
ATOM 3020 C C . CYS A 1 372 ? -17.404 -11.534 9.018 1.00 48.50 372 CYS A C 1
ATOM 3022 O O . CYS A 1 372 ? -18.266 -10.912 9.630 1.00 48.50 372 CYS A O 1
ATOM 3024 N N . GLN A 1 373 ? -17.120 -12.807 9.300 1.00 50.97 373 GLN A N 1
ATOM 3025 C CA . GLN A 1 373 ? -17.592 -13.525 10.492 1.00 50.97 373 GLN A CA 1
ATOM 3026 C C . GLN A 1 373 ? -16.506 -13.521 11.588 1.00 50.97 373 GLN A C 1
ATOM 3028 O O . GLN A 1 373 ? -16.315 -14.522 12.286 1.00 50.97 373 GLN A O 1
ATOM 3033 N N . ARG A 1 374 ? -15.727 -12.432 11.724 1.00 53.88 374 ARG A N 1
ATOM 3034 C CA . ARG A 1 374 ? -14.638 -12.347 12.718 1.00 53.88 374 ARG A CA 1
ATOM 3035 C C . ARG A 1 374 ? -15.181 -12.377 14.140 1.00 53.88 374 ARG A C 1
ATOM 3037 O O . ARG A 1 374 ? -14.554 -12.994 14.996 1.00 53.88 374 ARG A O 1
ATOM 3044 N N . SER A 1 375 ? -16.361 -11.795 14.367 1.00 52.75 375 SER A N 1
ATOM 3045 C CA . SER A 1 375 ? -17.048 -11.819 15.665 1.00 52.75 375 SER A CA 1
ATOM 3046 C C . SER A 1 375 ? -17.219 -13.223 16.246 1.00 52.75 375 SER A C 1
ATOM 3048 O O . SER A 1 375 ? -17.325 -13.362 17.455 1.00 52.75 375 SER A O 1
ATOM 3050 N N . ASN A 1 376 ? -17.196 -14.274 15.425 1.00 65.38 376 ASN A N 1
ATOM 3051 C CA . ASN A 1 376 ? -17.408 -15.637 15.892 1.00 65.38 376 ASN A CA 1
ATOM 3052 C C . ASN A 1 376 ? -16.134 -16.333 16.364 1.00 65.38 376 ASN A C 1
ATOM 3054 O O . ASN A 1 376 ? -16.221 -17.509 16.694 1.00 65.38 376 ASN A O 1
ATOM 3058 N N . PHE A 1 377 ? -14.953 -15.700 16.355 1.00 66.94 377 PHE A N 1
ATOM 3059 C CA . PHE A 1 377 ? -13.718 -16.372 16.769 1.00 66.94 377 PHE A CA 1
ATOM 3060 C C . PHE A 1 377 ? -12.718 -15.442 17.451 1.00 66.94 377 PHE A C 1
ATOM 3062 O O . PHE A 1 377 ? -12.465 -14.330 16.996 1.00 66.94 377 PHE A O 1
ATOM 3069 N N . VAL A 1 378 ? -12.067 -15.953 18.496 1.00 72.81 378 VAL A N 1
ATOM 3070 C CA . VAL A 1 378 ? -10.969 -15.278 19.192 1.00 72.81 378 VAL A CA 1
ATOM 3071 C C . VAL A 1 378 ? -9.732 -16.164 19.170 1.00 72.81 378 VAL A C 1
ATOM 3073 O O . VAL A 1 378 ? -9.796 -17.376 19.370 1.00 72.81 378 VAL A O 1
ATOM 3076 N N . SER A 1 379 ? -8.587 -15.539 18.919 1.00 68.38 379 SER A N 1
ATOM 3077 C CA . SER A 1 379 ? -7.287 -16.186 19.020 1.00 68.38 379 SER A CA 1
ATOM 3078 C C . SER A 1 379 ? -6.916 -16.397 20.491 1.00 68.38 379 SER A C 1
ATOM 3080 O O . SER A 1 379 ? -6.799 -15.428 21.236 1.00 68.38 379 SER A O 1
ATOM 3082 N N . GLN A 1 380 ? -6.641 -17.637 20.880 1.00 69.56 380 GLN A N 1
ATOM 3083 C CA . GLN A 1 380 ? -6.153 -18.031 22.198 1.00 69.56 380 GLN A CA 1
ATOM 3084 C C . GLN A 1 380 ? -4.781 -18.700 22.070 1.00 69.56 380 GLN A C 1
ATOM 3086 O O . GLN A 1 380 ? -4.575 -19.589 21.237 1.00 69.56 380 GLN A O 1
ATOM 3091 N N . HIS A 1 381 ? -3.839 -18.286 22.916 1.00 66.81 381 HIS A N 1
ATOM 3092 C CA . HIS A 1 381 ? -2.564 -18.982 23.055 1.00 66.81 381 HIS A CA 1
ATOM 3093 C C . HIS A 1 381 ? -2.777 -20.243 23.895 1.00 66.81 381 HIS A C 1
ATOM 3095 O O . HIS A 1 381 ? -3.186 -20.160 25.055 1.00 66.81 381 HIS A O 1
ATOM 3101 N N . SER A 1 382 ? -2.529 -21.421 23.323 1.00 66.06 382 SER A N 1
ATOM 3102 C CA . SER A 1 382 ? -2.712 -22.675 24.053 1.00 66.06 382 SER A CA 1
ATOM 3103 C C . SER A 1 382 ? -1.396 -23.114 24.687 1.00 66.06 382 SER A C 1
ATOM 3105 O O . SER A 1 382 ? -0.575 -23.765 24.044 1.00 66.06 382 SER A O 1
ATOM 3107 N N . LEU A 1 383 ? -1.244 -22.815 25.982 1.00 69.06 383 LEU A N 1
ATOM 3108 C CA . LEU A 1 383 ? -0.115 -23.280 26.804 1.00 69.06 383 LEU A CA 1
ATOM 3109 C C . LEU A 1 383 ? 0.017 -24.813 26.804 1.00 69.06 383 LEU A C 1
ATOM 3111 O O . LEU A 1 383 ? 1.111 -25.345 26.898 1.00 69.06 383 LEU A O 1
ATOM 3115 N N . ILE A 1 384 ? -1.098 -25.535 26.652 1.00 68.00 384 ILE A N 1
ATOM 3116 C CA . ILE A 1 384 ? -1.101 -27.002 26.571 1.00 68.00 384 ILE A CA 1
ATOM 3117 C C . ILE A 1 384 ? -0.487 -27.470 25.249 1.00 68.00 384 ILE A C 1
ATOM 3119 O O . ILE A 1 384 ? 0.319 -28.396 25.237 1.00 68.00 384 ILE A O 1
ATOM 3123 N N . SER A 1 385 ? -0.856 -26.834 24.130 1.00 63.75 385 SER A N 1
ATOM 3124 C CA . SER A 1 385 ? -0.258 -27.166 22.834 1.00 63.75 385 SER A CA 1
ATOM 3125 C C . SER A 1 385 ? 1.226 -26.829 22.791 1.00 63.75 385 SER A C 1
ATOM 3127 O O . SER A 1 385 ? 1.989 -27.599 22.218 1.00 63.75 385 SER A O 1
ATOM 3129 N N . ASP A 1 386 ? 1.614 -25.738 23.452 1.00 66.62 386 ASP A N 1
ATOM 3130 C CA . ASP A 1 386 ? 3.003 -25.342 23.640 1.00 66.62 386 ASP A CA 1
ATOM 3131 C C . ASP A 1 386 ? 3.761 -26.447 24.388 1.00 66.62 386 ASP A C 1
ATOM 3133 O O . ASP A 1 386 ? 4.647 -27.072 23.821 1.00 66.62 386 ASP A O 1
ATOM 3137 N N . CYS A 1 387 ? 3.304 -26.864 25.573 1.00 67.44 387 CYS A N 1
ATOM 3138 C CA . CYS A 1 387 ? 3.968 -27.939 26.317 1.00 67.44 387 CYS A CA 1
ATOM 3139 C C . CYS A 1 387 ? 4.039 -29.291 25.571 1.00 67.44 387 CYS A C 1
ATOM 3141 O O . CYS A 1 387 ? 5.065 -29.962 25.645 1.00 67.44 387 CYS A O 1
ATOM 3143 N N . ILE A 1 388 ? 2.985 -29.710 24.858 1.00 67.44 388 ILE A N 1
ATOM 3144 C CA . ILE A 1 388 ? 2.930 -31.036 24.205 1.00 67.44 388 ILE A CA 1
ATOM 3145 C C . ILE A 1 388 ? 3.753 -31.077 22.911 1.00 67.44 388 ILE A C 1
ATOM 3147 O O . ILE A 1 388 ? 4.475 -32.042 22.656 1.00 67.44 388 ILE A O 1
ATOM 3151 N N . ILE A 1 389 ? 3.631 -30.056 22.063 1.00 62.22 389 ILE A N 1
ATOM 3152 C CA . ILE A 1 389 ? 4.301 -30.033 20.756 1.00 62.22 389 ILE A CA 1
ATOM 3153 C C . ILE A 1 389 ? 5.790 -29.716 20.923 1.00 62.22 389 ILE A C 1
ATOM 3155 O O . ILE A 1 389 ? 6.621 -30.279 20.203 1.00 62.22 389 ILE A O 1
ATOM 3159 N N . ASN A 1 390 ? 6.139 -28.886 21.909 1.00 59.44 390 ASN A N 1
ATOM 3160 C CA . ASN A 1 390 ? 7.523 -28.559 22.224 1.00 59.44 390 ASN A CA 1
ATOM 3161 C C . ASN A 1 390 ? 8.319 -29.811 22.658 1.00 59.44 390 ASN A C 1
ATOM 3163 O O . ASN A 1 390 ? 9.487 -29.979 22.305 1.00 59.44 390 ASN A O 1
ATOM 3167 N N . GLU A 1 391 ? 7.674 -30.797 23.295 1.00 62.06 391 GLU A N 1
ATOM 3168 C CA . GLU A 1 391 ? 8.326 -32.085 23.565 1.00 62.06 391 GLU A CA 1
ATOM 3169 C C . GLU A 1 391 ? 8.606 -32.930 22.313 1.00 62.06 391 GLU A C 1
ATOM 3171 O O . GLU A 1 391 ? 9.621 -33.631 22.278 1.00 62.06 391 GLU A O 1
ATOM 3176 N N . GLN A 1 392 ? 7.771 -32.842 21.274 1.00 64.56 392 GLN A N 1
ATOM 3177 C CA . GLN A 1 392 ? 7.887 -33.671 20.066 1.00 64.56 392 GLN A CA 1
ATOM 3178 C C . GLN A 1 392 ? 8.937 -33.163 19.062 1.00 64.56 392 GLN A C 1
ATOM 3180 O O . GLN A 1 392 ? 9.539 -33.967 18.350 1.00 64.56 392 GLN A O 1
ATOM 3185 N N . PHE A 1 393 ? 9.202 -31.853 19.013 1.00 69.06 393 PHE A N 1
ATOM 3186 C CA . PHE A 1 393 ? 10.017 -31.223 17.959 1.00 69.06 393 PHE A CA 1
ATOM 3187 C C . PHE A 1 393 ? 11.251 -30.457 18.475 1.00 69.06 393 PHE A C 1
ATOM 3189 O O . PHE A 1 393 ? 11.728 -29.529 17.824 1.00 69.06 393 PHE A O 1
ATOM 3196 N N . LYS A 1 394 ? 11.855 -30.882 19.596 1.00 74.69 394 LYS A N 1
ATOM 3197 C CA . LYS A 1 394 ? 13.032 -30.222 20.220 1.00 74.69 394 LYS A CA 1
ATOM 3198 C C . LYS A 1 394 ? 14.251 -30.008 19.313 1.00 74.69 394 LYS A C 1
ATOM 3200 O O . LYS A 1 394 ? 15.121 -29.198 19.634 1.00 74.69 394 LYS A O 1
ATOM 3205 N N . TRP A 1 395 ? 14.412 -30.799 18.251 1.00 80.62 395 TRP A N 1
ATOM 3206 C CA . TRP A 1 395 ? 15.512 -30.609 17.297 1.00 80.62 395 TRP A CA 1
ATOM 3207 C C . TRP A 1 395 ? 15.201 -29.477 16.312 1.00 80.62 395 TRP A C 1
ATOM 3209 O O . TRP A 1 395 ? 16.074 -28.662 16.038 1.00 80.62 395 TRP A O 1
ATOM 3219 N N . PHE A 1 396 ? 13.956 -29.400 15.834 1.00 75.00 396 PHE A N 1
ATOM 3220 C CA . PHE A 1 396 ? 13.490 -28.353 14.932 1.00 75.00 396 PHE A CA 1
ATOM 3221 C C . PHE A 1 396 ? 13.462 -27.010 15.655 1.00 75.00 396 PHE A C 1
ATOM 3223 O O . PHE A 1 396 ? 13.978 -26.031 15.132 1.00 75.00 396 PHE A O 1
ATOM 3230 N N . GLU A 1 397 ? 12.976 -26.989 16.896 1.00 74.69 397 GLU A N 1
ATOM 3231 C CA . GLU A 1 397 ? 12.969 -25.788 17.731 1.00 74.69 397 GLU A CA 1
ATOM 3232 C C . GLU A 1 397 ? 14.393 -25.245 17.940 1.00 74.69 397 GLU A C 1
ATOM 3234 O O . GLU A 1 397 ? 14.623 -24.060 17.757 1.00 74.69 397 GLU A O 1
ATOM 3239 N N . ARG A 1 398 ? 15.386 -26.115 18.193 1.00 78.50 398 ARG A N 1
ATOM 3240 C CA . ARG A 1 398 ? 16.805 -25.715 18.277 1.00 78.50 398 ARG A CA 1
ATOM 3241 C C . ARG A 1 398 ? 17.347 -25.119 16.981 1.00 78.50 398 ARG A C 1
ATOM 3243 O O . ARG A 1 398 ? 18.162 -24.207 17.037 1.00 78.50 398 ARG A O 1
ATOM 3250 N N . VAL A 1 399 ? 16.932 -25.641 15.828 1.00 80.69 399 VAL A N 1
ATOM 3251 C CA . VAL A 1 399 ? 17.334 -25.095 14.523 1.00 80.69 399 VAL A CA 1
ATOM 3252 C C . VAL A 1 399 ? 16.676 -23.736 14.295 1.00 80.69 399 VAL A C 1
ATOM 3254 O O . VAL A 1 399 ? 17.344 -22.789 13.900 1.00 80.69 399 VAL A O 1
ATOM 3257 N N . VAL A 1 400 ? 15.382 -23.619 14.573 1.00 81.25 400 VAL A N 1
ATOM 3258 C CA . VAL A 1 400 ? 14.621 -22.375 14.416 1.00 81.25 400 VAL A CA 1
ATOM 3259 C C . VAL A 1 400 ? 15.127 -21.289 15.372 1.00 81.25 400 VAL A C 1
ATOM 3261 O O . VAL A 1 400 ? 15.307 -20.146 14.954 1.00 81.25 400 VAL A O 1
ATOM 3264 N N . ASP A 1 401 ? 15.421 -21.651 16.618 1.00 82.94 401 ASP A N 1
ATOM 3265 C CA . ASP A 1 401 ? 15.996 -20.774 17.642 1.00 82.94 401 ASP A CA 1
ATOM 3266 C C . ASP A 1 401 ? 17.428 -20.351 17.288 1.00 82.94 401 ASP A C 1
ATOM 3268 O O . ASP A 1 401 ? 17.781 -19.182 17.412 1.00 82.94 401 ASP A O 1
ATOM 3272 N N . PHE A 1 402 ? 18.229 -21.256 16.711 1.00 85.25 402 PHE A N 1
ATOM 3273 C CA . PHE A 1 402 ? 19.545 -20.910 16.162 1.00 85.25 402 PHE A CA 1
ATOM 3274 C C . PHE A 1 402 ? 19.463 -19.814 15.084 1.00 85.25 402 PHE A C 1
ATOM 3276 O O . PHE A 1 402 ? 20.349 -18.966 15.003 1.00 85.25 402 PHE A O 1
ATOM 3283 N N . PHE A 1 403 ? 18.390 -19.796 14.285 1.00 80.31 403 PHE A N 1
ATOM 3284 C CA . PHE A 1 403 ? 18.126 -18.734 13.307 1.00 80.31 403 PHE A CA 1
ATOM 3285 C C . PHE A 1 403 ? 17.357 -17.529 13.882 1.00 80.31 403 PHE A C 1
ATOM 3287 O O . PHE A 1 403 ? 17.077 -16.590 13.138 1.00 80.31 403 PHE A O 1
ATOM 3294 N N . GLY A 1 404 ? 17.012 -17.529 15.175 1.00 75.38 404 GLY A N 1
ATOM 3295 C CA . GLY A 1 404 ? 16.240 -16.462 15.823 1.00 75.38 404 GLY A CA 1
ATOM 3296 C C . GLY A 1 404 ? 14.794 -16.350 15.330 1.00 75.38 404 GLY A C 1
ATOM 3297 O O . GLY A 1 404 ? 14.175 -15.299 15.463 1.00 75.38 404 GLY A O 1
ATOM 3298 N N . LEU A 1 405 ? 14.253 -17.411 14.726 1.00 77.19 405 LEU A N 1
ATOM 3299 C CA . LEU A 1 405 ? 12.906 -17.431 14.144 1.00 77.19 405 LEU A CA 1
ATOM 3300 C C . LEU A 1 405 ? 11.857 -18.023 15.094 1.00 77.19 405 LEU A C 1
ATOM 3302 O O . LEU A 1 405 ? 10.704 -18.190 14.699 1.00 77.19 405 LEU A O 1
ATOM 3306 N N . LYS A 1 406 ? 12.249 -18.347 16.330 1.00 77.56 406 LYS A N 1
ATOM 3307 C CA . LYS A 1 406 ? 11.403 -19.045 17.298 1.00 77.56 406 LYS A CA 1
ATOM 3308 C C . LYS A 1 406 ? 10.100 -18.296 17.550 1.00 77.56 406 LYS A C 1
ATOM 3310 O O . LYS A 1 406 ? 9.047 -18.824 17.225 1.00 77.56 406 LYS A O 1
ATOM 3315 N N . ASP A 1 407 ? 10.175 -17.039 17.975 1.00 70.50 407 ASP A N 1
ATOM 3316 C CA . ASP A 1 407 ? 8.987 -16.236 18.291 1.00 70.50 407 ASP A CA 1
ATOM 3317 C C . ASP A 1 407 ? 8.024 -16.102 17.094 1.00 70.50 407 ASP A C 1
ATOM 3319 O O . ASP A 1 407 ? 6.804 -16.146 17.253 1.00 70.50 407 ASP A O 1
ATOM 3323 N N . PHE A 1 408 ? 8.565 -16.004 15.874 1.00 71.06 408 PHE A N 1
ATOM 3324 C CA . PHE A 1 408 ? 7.770 -15.929 14.646 1.00 71.06 408 PHE A CA 1
ATOM 3325 C C . PHE A 1 408 ? 7.017 -17.235 14.366 1.00 71.06 408 PHE A C 1
ATOM 3327 O O . PHE A 1 408 ? 5.820 -17.221 14.066 1.00 71.06 408 PHE A O 1
ATOM 3334 N N . PHE A 1 409 ? 7.703 -18.377 14.459 1.00 72.06 409 PHE A N 1
ATOM 3335 C CA . PHE A 1 409 ? 7.065 -19.677 14.262 1.00 72.06 409 PHE A CA 1
ATOM 3336 C C . PHE A 1 409 ? 6.123 -20.027 15.408 1.00 72.06 409 PHE A C 1
ATOM 3338 O O . PHE A 1 409 ? 5.049 -20.557 15.138 1.00 72.06 409 PHE A O 1
ATOM 3345 N N . ASP A 1 410 ? 6.463 -19.672 16.641 1.00 71.31 410 ASP A N 1
ATOM 3346 C CA . ASP A 1 410 ? 5.651 -19.892 17.833 1.00 71.31 410 ASP A CA 1
ATOM 3347 C C . ASP A 1 410 ? 4.322 -19.131 17.733 1.00 71.31 410 ASP A C 1
ATOM 3349 O O . ASP A 1 410 ? 3.255 -19.708 17.975 1.00 71.31 410 ASP A O 1
ATOM 3353 N N . GLU A 1 411 ? 4.341 -17.878 17.258 1.00 67.56 411 GLU A N 1
ATOM 3354 C CA . GLU A 1 411 ? 3.110 -17.121 17.007 1.00 67.56 411 GLU A CA 1
ATOM 3355 C C . GLU A 1 411 ? 2.236 -17.783 15.928 1.00 67.56 411 GLU A C 1
ATOM 3357 O O . GLU A 1 411 ? 1.005 -17.817 16.040 1.00 67.56 411 GLU A O 1
ATOM 3362 N N . ILE A 1 412 ? 2.850 -18.366 14.898 1.00 68.38 412 ILE A N 1
ATOM 3363 C CA . ILE A 1 412 ? 2.124 -19.111 13.866 1.00 68.38 412 ILE A CA 1
ATOM 3364 C C . ILE A 1 412 ? 1.629 -20.455 14.414 1.00 68.38 412 ILE A C 1
ATOM 3366 O O . ILE A 1 412 ? 0.539 -20.891 14.047 1.00 68.38 412 ILE A O 1
ATOM 3370 N N . GLN A 1 413 ? 2.383 -21.117 15.287 1.00 68.94 413 GLN A N 1
ATOM 3371 C CA . GLN A 1 413 ? 2.192 -22.513 15.671 1.00 68.94 413 GLN A CA 1
ATOM 3372 C C . GLN A 1 413 ? 1.267 -22.704 16.879 1.00 68.94 413 GLN A C 1
ATOM 3374 O O . GLN A 1 413 ? 0.423 -23.611 16.844 1.00 68.94 413 GLN A O 1
ATOM 3379 N N . TYR A 1 414 ? 1.349 -21.848 17.899 1.00 65.19 414 TYR A N 1
ATOM 3380 C CA . TYR A 1 414 ? 0.656 -22.030 19.189 1.00 65.19 414 TYR A CA 1
ATOM 3381 C C . TYR A 1 414 ? -0.622 -21.202 19.353 1.00 65.19 414 TYR A C 1
ATOM 3383 O O . TYR A 1 414 ? -1.410 -21.403 20.285 1.00 65.19 414 TYR A O 1
ATOM 3391 N N . LYS A 1 415 ? -0.895 -20.320 18.392 1.00 66.69 415 LYS A N 1
ATOM 3392 C CA . LYS A 1 415 ? -2.134 -19.546 18.304 1.00 66.69 415 LYS A CA 1
ATOM 3393 C C . LYS A 1 415 ? -3.257 -20.424 17.738 1.00 66.69 415 LYS A C 1
ATOM 3395 O O . LYS A 1 415 ? -3.232 -20.809 16.561 1.00 66.69 415 LYS A O 1
ATOM 3400 N N . ARG A 1 416 ? -4.234 -20.793 18.577 1.00 66.31 416 ARG A N 1
ATOM 3401 C CA . ARG A 1 416 ? -5.471 -21.496 18.178 1.00 66.31 416 ARG A CA 1
ATOM 3402 C C . ARG A 1 416 ? -6.631 -20.515 18.139 1.00 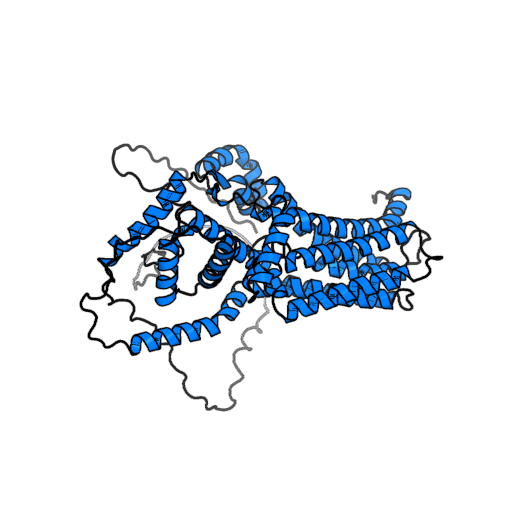66.31 416 ARG A C 1
ATOM 3404 O O . ARG A 1 416 ? -6.704 -19.604 18.948 1.00 66.31 416 ARG A O 1
ATOM 3411 N N . ASN A 1 417 ? -7.559 -20.718 17.212 1.00 68.50 417 ASN A N 1
ATOM 3412 C CA . ASN A 1 417 ? -8.776 -19.918 17.152 1.00 68.50 417 ASN A CA 1
ATOM 3413 C C . ASN A 1 417 ? -9.920 -20.694 17.795 1.00 68.50 417 ASN A C 1
ATOM 3415 O O . ASN A 1 417 ? -10.243 -21.790 17.338 1.00 68.50 417 ASN A O 1
ATOM 3419 N N . SER A 1 418 ? -10.530 -20.106 18.816 1.00 70.06 418 SER A N 1
ATOM 3420 C CA . SER A 1 418 ? -11.679 -20.666 19.524 1.00 70.06 418 SER A CA 1
ATOM 3421 C C . SER A 1 418 ? -12.954 -19.952 19.073 1.00 70.06 418 SER A C 1
ATOM 3423 O O . SER A 1 418 ? -12.913 -18.731 18.886 1.00 70.06 418 SER A O 1
ATOM 3425 N N . PRO A 1 419 ? -14.069 -20.672 18.847 1.00 76.12 419 PRO A N 1
ATOM 3426 C CA . PRO A 1 419 ? -15.333 -20.041 18.500 1.00 76.12 419 PRO A CA 1
ATOM 3427 C C . PRO A 1 419 ? -15.852 -19.200 19.674 1.00 76.12 419 PRO A C 1
ATOM 3429 O O . PRO A 1 419 ? -15.832 -19.633 20.822 1.00 76.12 419 PRO A O 1
ATOM 3432 N N . LEU A 1 420 ? -16.308 -17.992 19.367 1.00 74.88 420 LEU A N 1
ATOM 3433 C CA . LEU A 1 420 ? -16.985 -17.074 20.264 1.00 74.88 420 LEU A CA 1
ATOM 3434 C C . LEU A 1 420 ? -18.492 -17.262 20.055 1.00 74.88 420 LEU A C 1
ATOM 3436 O O . LEU A 1 420 ? -19.068 -16.706 19.117 1.00 74.88 420 LEU A O 1
ATOM 3440 N N . THR A 1 421 ? -19.097 -18.117 20.881 1.00 82.75 421 THR A N 1
ATOM 3441 C CA . THR A 1 421 ? -20.543 -18.380 20.867 1.00 82.75 421 THR A CA 1
ATOM 3442 C C . THR A 1 421 ? -21.323 -17.131 21.265 1.00 82.75 421 THR A C 1
ATOM 3444 O O . THR A 1 421 ? -20.798 -16.267 21.970 1.00 82.75 421 THR A O 1
ATOM 3447 N N . ASP A 1 422 ? -22.573 -17.018 20.817 1.00 81.44 422 ASP A N 1
ATOM 3448 C CA . ASP A 1 422 ? -23.403 -15.853 21.139 1.00 81.44 422 ASP A CA 1
ATOM 3449 C C . ASP A 1 422 ? -23.651 -15.733 22.653 1.00 81.44 422 ASP A C 1
ATOM 3451 O O . ASP A 1 422 ? -23.542 -14.632 23.188 1.00 81.44 422 ASP A O 1
ATOM 3455 N N . ASP A 1 423 ? -23.789 -16.856 23.366 1.00 82.81 423 ASP A N 1
ATOM 3456 C CA . ASP A 1 423 ? -23.866 -16.883 24.835 1.00 82.81 423 ASP A CA 1
ATOM 3457 C C . ASP A 1 423 ? -22.619 -16.272 25.496 1.00 82.81 423 ASP A C 1
ATOM 3459 O O . ASP A 1 423 ? -22.706 -15.525 26.469 1.00 82.81 423 ASP A O 1
ATOM 3463 N N . LEU A 1 424 ? -21.428 -16.558 24.954 1.00 82.69 424 LEU A N 1
ATOM 3464 C CA . LEU A 1 424 ? -20.171 -16.024 25.479 1.00 82.69 424 LEU A CA 1
ATOM 3465 C C . LEU A 1 424 ? -20.029 -14.527 25.175 1.00 82.69 424 LEU A C 1
ATOM 3467 O O . LEU A 1 424 ? -19.498 -13.780 25.997 1.00 82.69 424 LEU A O 1
ATOM 3471 N N . LYS A 1 425 ? -20.512 -14.071 24.016 1.00 81.25 425 LYS A N 1
ATOM 3472 C CA . LYS A 1 425 ? -20.578 -12.641 23.679 1.00 81.25 425 LYS A CA 1
ATOM 3473 C C . LYS A 1 425 ? -21.491 -11.892 24.642 1.00 81.25 425 LYS A C 1
ATOM 3475 O O . LYS A 1 425 ? -21.121 -10.820 25.124 1.00 81.25 425 LYS A O 1
ATOM 3480 N N . GLU A 1 426 ? -22.658 -12.459 24.922 1.00 82.81 426 GLU A N 1
ATOM 3481 C CA . GLU A 1 426 ? -23.630 -11.885 25.844 1.00 82.81 426 GLU A CA 1
ATOM 3482 C C . GLU A 1 426 ? -23.075 -11.836 27.267 1.00 82.81 426 GLU A C 1
ATOM 3484 O O . GLU A 1 426 ? -23.095 -10.771 27.885 1.00 82.81 426 GLU A O 1
ATOM 3489 N N . PHE A 1 427 ? -22.450 -12.923 27.727 1.00 83.44 427 PHE A N 1
ATOM 3490 C CA . PHE A 1 427 ? -21.761 -12.980 29.016 1.00 83.44 427 PHE A CA 1
ATOM 3491 C C . PHE A 1 427 ? -20.683 -11.893 29.154 1.00 83.44 427 PHE A C 1
ATOM 3493 O O . PHE A 1 427 ? -20.694 -11.131 30.120 1.00 83.44 427 PHE A O 1
ATOM 3500 N N . ILE A 1 428 ? -19.787 -11.757 28.166 1.00 80.69 428 ILE A N 1
ATOM 3501 C CA . ILE A 1 428 ? -18.726 -10.732 28.186 1.00 80.69 428 ILE A CA 1
ATOM 3502 C C . ILE A 1 428 ? -19.328 -9.325 28.272 1.00 80.69 428 ILE A C 1
ATOM 3504 O O . ILE A 1 428 ? -18.830 -8.477 29.016 1.00 80.69 428 ILE A O 1
ATOM 3508 N N . LEU A 1 429 ? -20.388 -9.054 27.509 1.00 78.38 429 LEU A N 1
ATOM 3509 C CA . LEU A 1 429 ? -21.020 -7.738 27.511 1.00 78.38 429 LEU A CA 1
ATOM 3510 C C . LEU A 1 429 ? -21.724 -7.451 28.839 1.00 78.38 429 LEU A C 1
ATOM 3512 O O . LEU A 1 429 ? -21.630 -6.337 29.356 1.00 78.38 429 LEU A O 1
ATOM 3516 N N . MET A 1 430 ? -22.405 -8.448 29.396 1.00 75.88 430 MET A N 1
ATOM 3517 C CA . MET A 1 430 ? -23.091 -8.354 30.678 1.00 75.88 430 MET A CA 1
ATOM 3518 C C . MET A 1 430 ? -22.097 -8.064 31.812 1.00 75.88 430 MET A C 1
ATOM 3520 O O . MET A 1 430 ? -22.314 -7.133 32.587 1.00 75.88 430 MET A O 1
ATOM 3524 N N . ASP A 1 431 ? -20.942 -8.728 31.832 1.00 76.50 431 ASP A N 1
ATOM 3525 C CA . ASP A 1 431 ? -19.863 -8.434 32.784 1.00 76.50 431 ASP A CA 1
ATOM 3526 C C . ASP A 1 431 ? -19.338 -6.994 32.657 1.00 76.50 431 ASP A C 1
ATOM 3528 O O . ASP A 1 431 ? -19.091 -6.309 33.658 1.00 76.50 431 ASP A O 1
ATOM 3532 N N . VAL A 1 432 ? -19.196 -6.490 31.426 1.00 72.94 432 VAL A N 1
ATOM 3533 C CA . VAL A 1 432 ? -18.784 -5.099 31.172 1.00 72.94 432 VAL A CA 1
ATOM 3534 C C . VAL A 1 432 ? -19.855 -4.100 31.627 1.00 72.94 432 VAL A C 1
ATOM 3536 O O . VAL A 1 432 ? -19.494 -3.023 32.111 1.00 72.94 432 VAL A O 1
ATOM 3539 N N . ARG A 1 433 ? -21.144 -4.452 31.526 1.00 71.00 433 ARG A N 1
ATOM 3540 C CA . ARG A 1 433 ? -22.283 -3.648 32.009 1.00 71.00 433 ARG A CA 1
ATOM 3541 C C . ARG A 1 433 ? -22.391 -3.616 33.534 1.00 71.00 433 ARG A C 1
ATOM 3543 O O . ARG A 1 433 ? -22.788 -2.589 34.073 1.00 71.00 433 ARG A O 1
ATOM 3550 N N . ILE A 1 434 ? -22.007 -4.691 34.224 1.00 65.19 434 ILE A N 1
ATOM 3551 C CA . ILE A 1 434 ? -22.120 -4.824 35.690 1.00 65.19 434 ILE A CA 1
ATOM 3552 C C . ILE A 1 434 ? -20.930 -4.182 36.425 1.00 65.19 434 ILE A C 1
ATOM 3554 O O . ILE A 1 434 ? -21.091 -3.572 37.485 1.00 65.19 434 ILE A O 1
ATOM 3558 N N . PHE A 1 435 ? -19.721 -4.241 35.856 1.00 55.50 435 PHE A N 1
ATOM 3559 C CA . PHE A 1 435 ? -18.506 -3.685 36.475 1.00 55.50 435 PHE A CA 1
ATOM 3560 C C . PHE A 1 435 ? -18.560 -2.201 36.938 1.00 55.50 435 PHE A C 1
ATOM 3562 O O . PHE A 1 435 ? -17.875 -1.863 37.914 1.00 55.50 435 PHE A O 1
ATOM 3569 N N . PRO A 1 436 ? -19.304 -1.282 36.289 1.00 52.75 436 PRO A N 1
ATOM 3570 C CA . PRO A 1 436 ? -19.461 0.102 36.736 1.00 52.75 436 PRO A CA 1
ATOM 3571 C C . PRO A 1 436 ? -20.210 0.232 38.068 1.00 52.75 436 PRO A C 1
ATOM 3573 O O . PRO A 1 436 ? -19.831 1.077 38.876 1.00 52.75 436 PRO A O 1
ATOM 3576 N N . VAL A 1 437 ? -21.211 -0.618 38.329 1.00 44.00 437 VAL A N 1
ATOM 3577 C CA . VAL A 1 437 ? -22.097 -0.501 39.504 1.00 44.00 437 VAL A CA 1
ATOM 3578 C C . VAL A 1 437 ? -21.328 -0.757 40.803 1.00 44.00 437 VAL A C 1
ATOM 3580 O O . VAL A 1 437 ? -21.499 -0.045 41.788 1.00 44.00 437 VAL A O 1
ATOM 3583 N N . HIS A 1 438 ? -20.390 -1.707 40.800 1.00 33.38 438 HIS A N 1
ATOM 3584 C CA . HIS A 1 438 ? -19.595 -2.023 41.993 1.00 33.38 438 HIS A CA 1
ATOM 3585 C C . HIS A 1 438 ? -18.340 -1.164 42.181 1.00 33.38 438 HIS A C 1
ATOM 3587 O O . HIS A 1 438 ? -17.877 -0.997 43.308 1.00 33.38 438 HIS A O 1
ATOM 3593 N N . SER A 1 439 ? -17.781 -0.583 41.115 1.00 36.62 439 SER A N 1
ATOM 3594 C CA . SER A 1 439 ? -16.573 0.254 41.228 1.00 36.62 439 SER A CA 1
ATOM 3595 C C . SER A 1 439 ? -16.855 1.721 41.581 1.00 36.62 439 SER A C 1
ATOM 3597 O O . SER A 1 439 ? -15.939 2.419 42.020 1.00 36.62 439 SER A O 1
ATOM 3599 N N . GLY A 1 440 ? -18.113 2.168 41.477 1.00 36.31 440 GLY A N 1
ATOM 3600 C CA . GLY A 1 440 ? -18.566 3.483 41.944 1.00 36.31 440 GLY A CA 1
ATOM 3601 C C . GLY A 1 440 ? -18.645 3.633 43.469 1.00 36.31 440 GLY A C 1
ATOM 3602 O O . GLY A 1 440 ? -18.664 4.755 43.961 1.00 36.31 440 GLY A O 1
ATOM 3603 N N . ILE A 1 441 ? -18.607 2.535 44.235 1.00 32.31 441 ILE A N 1
ATOM 3604 C CA . ILE A 1 441 ? -18.728 2.576 45.705 1.00 32.31 441 ILE A CA 1
ATOM 3605 C C . ILE A 1 441 ? -17.395 2.963 46.390 1.00 32.31 441 ILE A C 1
ATOM 3607 O O . ILE A 1 441 ? -17.382 3.289 47.572 1.00 32.31 441 ILE A O 1
ATOM 3611 N N . HIS A 1 442 ? -16.258 3.000 45.671 1.00 31.09 442 HIS A N 1
ATOM 3612 C CA . HIS A 1 442 ? -14.936 3.138 46.312 1.00 31.09 442 HIS A CA 1
ATOM 3613 C C . HIS A 1 442 ? -13.956 4.178 45.740 1.00 31.09 442 HIS A C 1
ATOM 3615 O O . HIS A 1 442 ? -12.806 4.221 46.186 1.00 31.09 442 HIS A O 1
ATOM 3621 N N . GLN A 1 443 ? -14.351 5.054 44.811 1.00 34.84 443 GLN A N 1
ATOM 3622 C CA . GLN A 1 443 ? -13.454 6.115 44.319 1.00 34.84 443 GLN A CA 1
ATOM 3623 C C . GLN A 1 443 ? -13.754 7.472 44.960 1.00 34.84 443 GLN A C 1
ATOM 3625 O O . GLN A 1 443 ? -14.331 8.367 44.355 1.00 34.84 443 GLN A O 1
ATOM 3630 N N . ASN A 1 444 ? -13.274 7.631 46.197 1.00 29.72 444 ASN A N 1
ATOM 3631 C CA . ASN A 1 444 ? -13.028 8.944 46.785 1.00 29.72 444 ASN A CA 1
ATOM 3632 C C . ASN A 1 444 ? -12.024 9.707 45.901 1.00 29.72 444 ASN A C 1
ATOM 3634 O O . ASN A 1 444 ? -10.901 9.249 45.681 1.00 29.72 444 ASN A O 1
ATOM 3638 N N . ALA A 1 445 ? -12.417 10.887 45.427 1.00 30.34 445 ALA A N 1
ATOM 3639 C CA . ALA A 1 445 ? -11.696 11.757 44.496 1.00 30.34 445 ALA A CA 1
ATOM 3640 C C . ALA A 1 445 ? -10.388 12.390 45.043 1.00 30.34 445 ALA A C 1
ATOM 3642 O O . ALA A 1 445 ? -10.013 13.484 44.634 1.00 30.34 445 ALA A O 1
ATOM 3643 N N . ARG A 1 446 ? -9.667 11.744 45.973 1.00 28.89 446 ARG A N 1
ATOM 3644 C CA . ARG A 1 446 ? -8.508 12.353 46.663 1.00 28.89 446 ARG A CA 1
ATOM 3645 C C . ARG A 1 446 ? -7.132 12.108 46.035 1.00 28.89 446 ARG A C 1
ATOM 3647 O O . ARG A 1 446 ? -6.209 12.836 46.373 1.00 28.89 446 ARG A O 1
ATOM 3654 N N . ASN A 1 447 ? -6.964 11.162 45.104 1.00 28.56 447 ASN A N 1
ATOM 3655 C CA . ASN A 1 447 ? -5.612 10.715 44.708 1.00 28.56 447 ASN A CA 1
ATOM 3656 C C . ASN A 1 447 ? -5.148 11.082 43.284 1.00 28.56 447 ASN A C 1
ATOM 3658 O O . ASN A 1 447 ? -4.073 10.652 42.884 1.00 28.56 447 ASN A O 1
ATOM 3662 N N . PHE A 1 448 ? -5.890 11.887 42.514 1.00 33.25 448 PHE A N 1
ATOM 3663 C CA . PHE A 1 448 ? -5.463 12.302 41.159 1.00 33.25 448 PHE A CA 1
ATOM 3664 C C . PHE A 1 448 ? -4.736 13.662 41.102 1.00 33.25 448 PHE A C 1
ATOM 3666 O O . PHE A 1 448 ? -4.428 14.152 40.018 1.00 33.25 448 PHE A O 1
ATOM 3673 N N . LEU A 1 449 ? -4.418 14.256 42.258 1.00 31.27 449 LEU A N 1
ATOM 3674 C CA . LEU A 1 449 ? -3.819 15.593 42.392 1.00 31.27 449 LEU A CA 1
ATOM 3675 C C . LEU A 1 449 ? -2.277 15.631 42.429 1.00 31.27 449 LEU A C 1
ATOM 3677 O O . LEU A 1 449 ? -1.698 16.617 42.872 1.00 31.27 449 LEU A O 1
ATOM 3681 N N . THR A 1 450 ? -1.581 14.615 41.919 1.00 26.55 450 THR A N 1
ATOM 3682 C CA . THR A 1 450 ? -0.120 14.673 41.725 1.00 26.55 450 THR A CA 1
ATOM 3683 C C . THR A 1 450 ? 0.240 14.597 40.247 1.00 26.55 450 THR A C 1
ATOM 3685 O O . THR A 1 450 ? 0.768 13.615 39.735 1.00 26.55 450 THR A O 1
ATOM 3688 N N . ILE A 1 451 ? -0.027 15.697 39.544 1.00 28.09 451 ILE A N 1
ATOM 3689 C CA . ILE A 1 451 ? 0.722 16.035 38.332 1.00 28.09 451 ILE A CA 1
ATOM 3690 C C . ILE A 1 451 ? 2.136 16.409 38.810 1.00 28.09 451 ILE A C 1
ATOM 3692 O O . ILE A 1 451 ? 2.243 17.311 39.644 1.00 28.09 451 ILE A O 1
ATOM 3696 N N . PRO A 1 452 ? 3.228 15.784 38.329 1.00 25.31 452 PRO A N 1
ATOM 3697 C CA . PRO A 1 452 ? 4.547 16.355 38.534 1.00 25.31 452 PRO A CA 1
ATOM 3698 C C . PRO A 1 452 ? 4.559 17.686 37.790 1.00 25.31 452 PRO A C 1
ATOM 3700 O O . PRO A 1 452 ? 4.444 17.732 36.563 1.00 25.31 452 PRO A O 1
ATOM 3703 N N . THR A 1 453 ? 4.641 18.776 38.539 1.00 25.91 453 THR A N 1
ATOM 3704 C CA . THR A 1 453 ? 4.946 20.093 38.003 1.00 25.91 453 THR A CA 1
ATOM 3705 C C . THR A 1 453 ? 6.252 19.991 37.220 1.00 25.91 453 THR A C 1
ATOM 3707 O O . THR A 1 453 ? 7.321 19.749 37.774 1.00 25.91 453 THR A O 1
ATOM 3710 N N . ALA A 1 454 ? 6.172 20.142 35.899 1.00 25.11 454 ALA A N 1
ATOM 3711 C CA . ALA A 1 454 ? 7.345 20.494 35.118 1.00 25.11 454 ALA A CA 1
ATOM 3712 C C . ALA A 1 454 ? 7.837 21.861 35.630 1.00 25.11 454 ALA A C 1
ATOM 3714 O O . ALA A 1 454 ? 7.008 22.765 35.777 1.00 25.11 454 ALA A O 1
ATOM 3715 N N . PRO A 1 455 ? 9.135 22.051 35.923 1.00 26.08 455 PRO A N 1
ATOM 3716 C CA . PRO A 1 455 ? 9.637 23.379 36.231 1.00 26.08 455 PRO A CA 1
ATOM 3717 C C . PRO A 1 455 ? 9.466 24.266 34.990 1.00 26.08 455 PRO A C 1
ATOM 3719 O O . PRO A 1 455 ? 9.922 23.931 33.896 1.00 26.08 455 PRO A O 1
ATOM 3722 N N . SER A 1 456 ? 8.750 25.376 35.161 1.00 24.67 456 SER A N 1
ATOM 3723 C CA . SER A 1 456 ? 8.577 26.432 34.163 1.00 24.67 456 SER A CA 1
ATOM 3724 C C . SER A 1 456 ? 9.911 27.146 33.870 1.00 24.67 456 SER A C 1
ATOM 3726 O O . SER A 1 456 ? 10.834 27.083 34.685 1.00 24.67 456 SER A O 1
ATOM 3728 N N . PRO A 1 457 ? 10.039 27.809 32.707 1.00 26.42 457 PRO A N 1
ATOM 3729 C CA . PRO A 1 457 ? 11.320 28.110 32.082 1.00 26.42 457 PRO A CA 1
ATOM 3730 C C . PRO A 1 457 ? 12.000 29.305 32.752 1.00 26.42 457 PRO A C 1
ATOM 3732 O O . PRO A 1 457 ? 11.412 30.378 32.881 1.00 26.42 457 PRO A O 1
ATOM 3735 N N . PHE A 1 458 ? 13.260 29.138 33.144 1.00 25.02 458 PHE A N 1
ATOM 3736 C CA . PHE A 1 458 ? 14.115 30.256 33.521 1.00 25.02 458 PHE A CA 1
ATOM 3737 C C . PHE A 1 458 ? 14.793 30.830 32.271 1.00 25.02 458 PHE A C 1
ATOM 3739 O O . PHE A 1 458 ? 15.636 30.177 31.666 1.00 25.02 458 PHE A O 1
ATOM 3746 N N . SER A 1 459 ? 14.386 32.056 31.931 1.00 24.41 459 SER A N 1
ATOM 3747 C CA . SER A 1 459 ? 15.250 33.196 31.591 1.00 24.41 459 SER A CA 1
ATOM 3748 C C . SER A 1 459 ? 16.465 32.913 30.695 1.00 24.41 459 SER A C 1
ATOM 3750 O O . SER A 1 459 ? 17.542 32.540 31.162 1.00 24.41 459 SER A O 1
ATOM 3752 N N . GLU A 1 460 ? 16.306 33.191 29.401 1.00 25.02 460 GLU A N 1
ATOM 3753 C CA . GLU A 1 460 ? 17.413 33.408 28.473 1.00 25.02 460 GLU A CA 1
ATOM 3754 C C . GLU A 1 460 ? 18.021 34.803 28.693 1.00 25.02 460 GLU A C 1
ATOM 3756 O O . GLU A 1 460 ? 17.413 35.812 28.352 1.00 25.02 460 GLU A O 1
ATOM 3761 N N . HIS A 1 461 ? 19.258 34.864 29.190 1.00 23.34 461 HIS A N 1
ATOM 3762 C CA . HIS A 1 461 ? 20.252 35.834 28.720 1.00 23.34 461 HIS A CA 1
ATOM 3763 C C . HIS A 1 461 ? 21.673 35.243 28.853 1.00 23.34 461 HIS A C 1
ATOM 3765 O O . HIS A 1 461 ? 21.952 34.520 29.811 1.00 23.34 461 HIS A O 1
ATOM 3771 N N . PRO A 1 462 ? 22.572 35.489 27.879 1.00 29.03 462 PRO A N 1
ATOM 3772 C CA . PRO A 1 462 ? 23.771 34.680 27.663 1.00 29.03 462 PRO A CA 1
ATOM 3773 C C . PRO A 1 462 ? 25.006 35.230 28.393 1.00 29.03 462 PRO A C 1
ATOM 3775 O O . PRO A 1 462 ? 25.115 36.440 28.598 1.00 29.03 462 PRO A O 1
ATOM 3778 N N . PRO A 1 463 ? 26.029 34.385 28.621 1.00 26.83 463 PRO A N 1
ATOM 3779 C CA . PRO A 1 463 ? 27.395 34.888 28.558 1.00 26.83 463 PRO A CA 1
ATOM 3780 C C . PRO A 1 463 ? 28.326 34.025 27.691 1.00 26.83 463 PRO A C 1
ATOM 3782 O O . PRO A 1 463 ? 28.548 32.838 27.909 1.00 26.83 463 PRO A O 1
ATOM 3785 N N . ARG A 1 464 ? 28.874 34.709 26.684 1.00 23.52 464 ARG A N 1
ATOM 3786 C CA . ARG A 1 464 ? 30.256 34.692 26.177 1.00 23.52 464 ARG A CA 1
ATOM 3787 C C . ARG A 1 464 ? 31.167 33.494 26.511 1.00 23.52 464 ARG A C 1
ATOM 3789 O O . ARG A 1 464 ? 31.590 33.279 27.637 1.00 23.52 464 ARG A O 1
ATOM 3796 N N . ALA A 1 465 ? 31.598 32.858 25.422 1.00 27.83 465 ALA A N 1
ATOM 3797 C CA . ALA A 1 465 ? 32.958 32.417 25.097 1.00 27.83 465 ALA A CA 1
ATOM 3798 C C . ALA A 1 465 ? 34.052 32.517 26.187 1.00 27.83 465 ALA A C 1
ATOM 3800 O O . ALA A 1 465 ? 34.720 33.534 26.322 1.00 27.83 465 ALA A O 1
ATOM 3801 N N . HIS A 1 466 ? 34.301 31.398 26.862 1.00 26.83 466 HIS A N 1
ATOM 3802 C CA . HIS A 1 466 ? 35.603 30.864 27.296 1.00 26.83 466 HIS A CA 1
ATOM 3803 C C . HIS A 1 466 ? 35.232 29.590 28.069 1.00 26.83 466 HIS A C 1
ATOM 3805 O O . HIS A 1 466 ? 34.552 29.646 29.081 1.00 26.83 466 HIS A O 1
ATOM 3811 N N . THR A 1 467 ? 35.494 28.367 27.619 1.00 29.42 467 THR A N 1
ATOM 3812 C CA . THR A 1 467 ? 36.772 27.689 27.856 1.00 29.42 467 THR A CA 1
ATOM 3813 C C . THR A 1 467 ? 36.725 26.373 27.071 1.00 29.42 467 THR A C 1
ATOM 3815 O O . THR A 1 467 ? 36.389 25.306 27.574 1.00 29.42 467 THR A O 1
ATOM 3818 N N . ARG A 1 468 ? 37.009 26.458 25.772 1.00 28.12 468 ARG A N 1
ATOM 3819 C CA . ARG A 1 468 ? 37.175 25.310 24.878 1.00 28.12 468 ARG A CA 1
ATOM 3820 C C . ARG A 1 468 ? 38.625 24.844 24.997 1.00 28.12 468 ARG A C 1
ATOM 3822 O O . ARG A 1 468 ? 39.449 25.278 24.205 1.00 28.12 468 ARG A O 1
ATOM 3829 N N . ARG A 1 469 ? 38.961 24.058 26.024 1.00 30.16 469 ARG A N 1
ATOM 3830 C CA . ARG A 1 469 ? 40.250 23.346 26.197 1.00 30.16 469 ARG A CA 1
ATOM 3831 C C . ARG A 1 469 ? 40.174 22.557 27.504 1.00 30.16 469 ARG A C 1
ATOM 3833 O O . ARG A 1 469 ? 40.117 23.196 28.541 1.00 30.16 469 ARG A O 1
ATOM 3840 N N . LEU A 1 470 ? 40.179 21.218 27.416 1.00 32.19 470 LEU A N 1
ATOM 3841 C CA . LEU A 1 470 ? 40.544 20.215 28.453 1.00 32.19 470 LEU A CA 1
ATOM 3842 C C . LEU A 1 470 ? 39.664 18.945 28.448 1.00 32.19 470 LEU A C 1
ATOM 3844 O O . LEU A 1 470 ? 39.323 18.425 29.500 1.00 32.19 470 LEU A O 1
ATOM 3848 N N . TYR A 1 471 ? 39.347 18.382 27.276 1.00 26.66 471 TYR A N 1
ATOM 3849 C CA . TYR A 1 471 ? 38.902 16.974 27.209 1.00 26.66 471 TYR A CA 1
ATOM 3850 C C . TYR A 1 471 ? 39.452 16.184 26.006 1.00 26.66 471 TYR A C 1
ATOM 3852 O O . TYR A 1 471 ? 39.011 15.080 25.717 1.00 26.66 471 TYR A O 1
ATOM 3860 N N . LEU A 1 472 ? 40.474 16.724 25.332 1.00 29.38 472 LEU A N 1
ATOM 3861 C CA . LEU A 1 472 ? 41.156 16.107 24.182 1.00 29.38 472 LEU A CA 1
ATOM 3862 C C . LEU A 1 472 ? 42.681 16.037 24.391 1.00 29.38 472 LEU A C 1
ATOM 3864 O O . LEU A 1 472 ? 43.466 16.307 23.489 1.00 29.38 472 LEU A O 1
ATOM 3868 N N . ARG A 1 473 ? 43.129 15.723 25.615 1.00 28.92 473 ARG A N 1
ATOM 3869 C CA . ARG A 1 473 ? 44.567 15.593 25.915 1.00 28.92 473 ARG A CA 1
ATOM 3870 C C . ARG A 1 473 ? 44.870 14.564 27.005 1.00 28.92 473 ARG A C 1
ATOM 3872 O O . ARG A 1 473 ? 45.577 14.858 27.964 1.00 28.92 473 ARG A O 1
ATOM 3879 N N . ARG A 1 474 ? 44.303 13.361 26.876 1.00 29.47 474 ARG A N 1
ATOM 3880 C CA . ARG A 1 474 ? 44.647 12.229 27.752 1.00 29.47 474 ARG A CA 1
ATOM 3881 C C . ARG A 1 474 ? 44.515 10.850 27.095 1.00 29.47 474 ARG A C 1
ATOM 3883 O O . ARG A 1 474 ? 44.177 9.903 27.778 1.00 29.47 474 ARG A O 1
ATOM 3890 N N . VAL A 1 475 ? 44.787 10.727 25.791 1.00 30.66 475 VAL A N 1
ATOM 3891 C CA . VAL A 1 475 ? 45.022 9.423 25.130 1.00 30.66 475 VAL A CA 1
ATOM 3892 C C . VAL A 1 475 ? 46.008 9.603 23.966 1.00 30.66 475 VAL A C 1
ATOM 3894 O O . VAL A 1 475 ? 45.649 9.435 22.814 1.00 30.66 475 VAL A O 1
ATOM 3897 N N . THR A 1 476 ? 47.241 10.018 24.260 1.00 27.64 476 THR A N 1
ATOM 3898 C CA . THR A 1 476 ? 48.436 9.846 23.402 1.00 27.64 476 THR A CA 1
ATOM 3899 C C . THR A 1 476 ? 49.658 10.126 24.282 1.00 27.64 476 THR A C 1
ATOM 3901 O O . THR A 1 476 ? 49.675 11.182 24.914 1.00 27.64 476 THR A O 1
ATOM 3904 N N . SER A 1 477 ? 50.660 9.237 24.279 1.00 24.34 477 SER A N 1
ATOM 3905 C CA . SER A 1 477 ? 51.785 9.105 25.240 1.00 24.34 477 SER A CA 1
ATOM 3906 C C . SER A 1 477 ? 51.417 8.132 26.373 1.00 24.34 477 SER A C 1
ATOM 3908 O O . SER A 1 477 ? 50.593 8.469 27.211 1.00 24.34 477 SER A O 1
ATOM 3910 N N . SER A 1 478 ? 51.856 6.872 26.416 1.00 26.75 478 SER A N 1
ATOM 3911 C CA . SER A 1 478 ? 53.197 6.372 26.108 1.00 26.75 478 SER A CA 1
ATOM 3912 C C . SER A 1 478 ? 53.161 4.930 25.582 1.00 26.75 478 SER A C 1
ATOM 3914 O O . SER A 1 478 ? 52.720 4.017 26.274 1.00 26.75 478 SER A O 1
ATOM 3916 N N . ALA A 1 479 ? 53.694 4.730 24.379 1.00 23.00 479 ALA A N 1
ATOM 3917 C CA . ALA A 1 479 ? 54.351 3.498 23.950 1.00 23.00 479 ALA A CA 1
ATOM 3918 C C . ALA A 1 479 ? 55.845 3.847 23.905 1.00 23.00 479 ALA A C 1
ATOM 3920 O O . ALA A 1 479 ? 56.203 4.835 23.272 1.00 23.00 479 ALA A O 1
ATOM 3921 N N . THR A 1 480 ? 56.712 3.241 24.711 1.00 25.91 480 THR A N 1
ATOM 3922 C CA . THR A 1 480 ? 57.734 2.242 24.322 1.00 25.91 480 THR A CA 1
ATOM 3923 C C . THR A 1 480 ? 58.681 2.148 25.526 1.00 25.91 480 THR A C 1
ATOM 3925 O O . THR A 1 480 ? 58.971 3.173 26.128 1.00 25.91 480 THR A O 1
ATOM 3928 N N . THR A 1 481 ? 58.915 0.964 26.094 1.00 25.81 481 THR A N 1
ATOM 3929 C CA . THR A 1 481 ? 60.156 0.140 26.111 1.00 25.81 481 THR A CA 1
ATOM 3930 C C . THR A 1 481 ? 59.979 -0.777 27.343 1.00 25.81 481 THR A C 1
ATOM 3932 O O . THR A 1 481 ? 59.400 -0.318 28.319 1.00 25.81 481 THR A O 1
ATOM 3935 N N . LEU A 1 482 ? 60.383 -2.041 27.466 1.00 25.20 482 LEU A N 1
ATOM 3936 C CA . LEU A 1 482 ? 61.328 -2.894 26.763 1.00 25.20 482 LEU A CA 1
ATOM 3937 C C . LEU A 1 482 ? 61.008 -4.367 27.151 1.00 25.20 482 LEU A C 1
ATOM 3939 O O . LEU A 1 482 ? 60.535 -4.652 28.247 1.00 25.20 482 LEU A O 1
ATOM 3943 N N . THR A 1 483 ? 61.311 -5.273 26.231 1.00 24.55 483 THR A N 1
ATOM 3944 C CA . THR A 1 483 ? 61.518 -6.736 26.297 1.00 24.55 483 THR A CA 1
ATOM 3945 C C . THR A 1 483 ? 61.960 -7.394 27.626 1.00 24.55 483 THR A C 1
ATOM 3947 O O . THR A 1 483 ? 62.977 -7.002 28.182 1.00 24.55 483 THR A O 1
ATOM 3950 N N . ARG A 1 484 ? 61.341 -8.538 28.007 1.00 24.88 484 ARG A N 1
ATOM 3951 C CA . ARG A 1 484 ? 61.961 -9.900 28.110 1.00 24.88 484 ARG A CA 1
ATOM 3952 C C . ARG A 1 484 ? 61.082 -10.941 28.849 1.00 24.88 484 ARG A C 1
ATOM 3954 O O . ARG A 1 484 ? 60.801 -10.808 30.026 1.00 24.88 484 ARG A O 1
ATOM 3961 N N . ALA A 1 485 ? 60.790 -12.031 28.132 1.00 25.17 485 ALA A N 1
ATOM 3962 C CA . ALA A 1 485 ? 61.033 -13.440 28.490 1.00 25.17 485 ALA A CA 1
ATOM 3963 C C . ALA A 1 485 ? 60.396 -14.126 29.739 1.00 25.17 485 ALA A C 1
ATOM 3965 O O . ALA A 1 485 ? 60.739 -13.850 30.877 1.00 25.17 485 ALA A O 1
ATOM 3966 N N . ARG A 1 486 ? 59.695 -15.234 29.419 1.00 25.09 486 ARG A N 1
ATOM 3967 C CA . ARG A 1 486 ? 59.833 -16.616 29.955 1.00 25.09 486 ARG A CA 1
ATOM 3968 C C . ARG A 1 486 ? 59.227 -17.035 31.324 1.00 25.09 486 ARG A C 1
ATOM 3970 O O . ARG A 1 486 ? 59.782 -16.789 32.380 1.00 25.09 486 ARG A O 1
ATOM 3977 N N . THR A 1 487 ? 58.253 -17.955 31.194 1.00 24.58 487 THR A N 1
ATOM 3978 C CA . THR A 1 487 ? 58.099 -19.283 31.858 1.00 24.58 487 THR A CA 1
ATOM 3979 C C . THR A 1 487 ? 57.694 -19.457 33.338 1.00 24.58 487 THR A C 1
ATOM 3981 O O . THR A 1 487 ? 58.450 -19.135 34.237 1.00 24.58 487 THR A O 1
ATOM 3984 N N . ARG A 1 488 ? 56.622 -20.270 33.482 1.00 25.48 488 ARG A N 1
ATOM 3985 C CA . ARG A 1 488 ? 56.382 -21.418 34.403 1.00 25.48 488 ARG A CA 1
ATOM 3986 C C . ARG A 1 488 ? 55.942 -21.190 35.869 1.00 25.48 488 ARG A C 1
ATOM 3988 O O . ARG A 1 488 ? 56.682 -20.670 36.681 1.00 25.48 488 ARG A O 1
ATOM 3995 N N . HIS A 1 489 ? 54.762 -21.772 36.154 1.00 24.31 489 HIS A N 1
ATOM 3996 C CA . HIS A 1 489 ? 54.380 -22.662 37.274 1.00 24.31 489 HIS A CA 1
ATOM 3997 C C . HIS A 1 489 ? 54.813 -22.344 38.722 1.00 24.31 489 HIS A C 1
ATOM 3999 O O . HIS A 1 489 ? 55.986 -22.480 39.033 1.00 24.31 489 HIS A O 1
ATOM 4005 N N . LEU A 1 490 ? 53.833 -22.154 39.628 1.00 25.81 490 LEU A N 1
ATOM 4006 C CA . LEU A 1 490 ? 53.499 -23.014 40.798 1.00 25.81 490 LEU A CA 1
ATOM 4007 C C . LEU A 1 490 ? 52.628 -22.260 41.841 1.00 25.81 490 LEU A C 1
ATOM 4009 O O . LEU A 1 490 ? 52.854 -21.096 42.140 1.00 25.81 490 LEU A O 1
ATOM 4013 N N . LEU A 1 491 ? 51.615 -22.966 42.360 1.00 22.64 491 LEU A N 1
ATOM 4014 C CA . LEU A 1 491 ? 50.817 -22.739 43.593 1.00 22.64 491 LEU A CA 1
ATOM 4015 C C . LEU A 1 491 ? 51.702 -22.881 44.875 1.00 22.64 491 LEU A C 1
ATOM 4017 O O . LEU A 1 491 ? 52.872 -23.214 44.679 1.00 22.64 491 LEU A O 1
ATOM 4021 N N . PRO A 1 492 ? 51.222 -22.842 46.160 1.00 34.91 492 PRO A N 1
ATOM 4022 C CA . PRO A 1 492 ? 49.904 -22.500 46.774 1.00 34.91 492 PRO A CA 1
ATOM 4023 C C . PRO A 1 492 ? 49.976 -21.713 48.144 1.00 34.91 492 PRO A C 1
ATOM 4025 O O . PRO A 1 492 ? 51.064 -21.427 48.621 1.00 34.91 492 PRO A O 1
ATOM 4028 N N . LEU A 1 493 ? 48.807 -21.502 48.813 1.00 22.59 493 LEU A N 1
ATOM 4029 C CA . LEU A 1 493 ? 48.552 -21.291 50.284 1.00 22.59 493 LEU A CA 1
ATOM 4030 C C . LEU A 1 493 ? 49.112 -19.977 50.925 1.00 22.59 493 LEU A C 1
ATOM 4032 O O . LEU A 1 493 ? 50.137 -19.481 50.504 1.00 22.59 493 LEU A O 1
ATOM 4036 N N . THR A 1 494 ? 48.567 -19.289 51.944 1.00 23.11 494 THR A N 1
ATOM 4037 C CA . THR A 1 494 ? 47.432 -19.426 52.882 1.00 23.11 494 THR A CA 1
ATOM 4038 C C . THR A 1 494 ? 47.235 -18.105 53.657 1.00 23.11 494 THR A C 1
ATOM 4040 O O . THR A 1 494 ? 48.183 -17.359 53.863 1.00 23.11 494 THR A O 1
ATOM 4043 N N . SER A 1 495 ? 46.009 -17.916 54.166 1.00 22.41 495 SER A N 1
ATOM 4044 C CA . SER A 1 495 ? 45.619 -17.259 55.436 1.00 22.41 495 SER A CA 1
ATOM 4045 C C . SER A 1 495 ? 45.840 -15.750 55.693 1.00 22.41 495 SER A C 1
ATOM 4047 O O . SER A 1 495 ? 46.917 -15.307 56.058 1.00 22.41 495 SER A O 1
ATOM 4049 N N . ALA A 1 496 ? 44.693 -15.053 55.714 1.00 24.02 496 ALA A N 1
ATOM 4050 C CA . ALA A 1 496 ? 44.146 -14.247 56.821 1.00 24.02 496 ALA A CA 1
ATOM 4051 C C . ALA A 1 496 ? 44.853 -12.958 57.292 1.00 24.02 496 ALA A C 1
ATOM 4053 O O . ALA A 1 496 ? 45.868 -13.007 57.972 1.00 24.02 496 ALA A O 1
ATOM 4054 N N . THR A 1 497 ? 44.155 -11.819 57.170 1.00 28.03 497 THR A N 1
ATOM 4055 C CA . THR A 1 497 ? 43.699 -11.026 58.337 1.00 28.03 497 THR A CA 1
ATOM 4056 C C . THR A 1 497 ? 42.662 -9.963 57.949 1.00 28.03 497 THR A C 1
ATOM 4058 O O . THR A 1 497 ? 42.663 -9.414 56.853 1.00 28.03 497 THR A O 1
ATOM 4061 N N . ARG A 1 498 ? 41.716 -9.756 58.870 1.00 23.80 498 ARG A N 1
ATOM 4062 C CA . ARG A 1 498 ? 40.526 -8.892 58.834 1.00 23.80 498 ARG A CA 1
ATOM 4063 C C . ARG A 1 498 ? 40.866 -7.492 59.352 1.00 23.80 498 ARG A C 1
ATOM 4065 O O . ARG A 1 498 ? 41.515 -7.422 60.386 1.00 23.80 498 ARG A O 1
ATOM 4072 N N . LEU A 1 499 ? 40.277 -6.436 58.778 1.00 23.94 499 LEU A N 1
ATOM 4073 C CA . LEU A 1 499 ? 39.783 -5.274 59.540 1.00 23.94 499 LEU A CA 1
ATOM 4074 C C . LEU A 1 499 ? 38.701 -4.487 58.753 1.00 23.94 499 LEU A C 1
ATOM 4076 O O . LEU A 1 499 ? 38.802 -4.306 57.545 1.00 23.94 499 LEU A O 1
ATOM 4080 N N . HIS A 1 500 ? 37.642 -4.116 59.485 1.00 24.97 500 HIS A N 1
ATOM 4081 C CA . HIS A 1 500 ? 36.396 -3.376 59.166 1.00 24.97 500 HIS A CA 1
ATOM 4082 C C . HIS A 1 500 ? 36.641 -1.946 58.604 1.00 24.97 500 HIS A C 1
ATOM 4084 O O . HIS A 1 500 ? 37.726 -1.432 58.828 1.00 24.97 500 HIS A O 1
ATOM 4090 N N . ALA A 1 501 ? 35.769 -1.169 57.927 1.00 23.67 501 ALA A N 1
ATOM 4091 C CA . ALA A 1 501 ? 34.314 -1.021 57.645 1.00 23.67 501 ALA A CA 1
ATOM 4092 C C . ALA A 1 501 ? 34.167 -0.043 56.414 1.00 23.67 501 ALA A C 1
ATOM 4094 O O . ALA A 1 501 ? 35.213 0.370 55.913 1.00 23.67 501 ALA A O 1
ATOM 4095 N N . PRO A 1 502 ? 32.989 0.450 55.935 1.00 28.38 502 PRO A N 1
ATOM 4096 C CA . PRO A 1 502 ? 31.593 0.141 56.245 1.00 28.38 502 PRO A CA 1
ATOM 4097 C C . PRO A 1 502 ? 30.737 -0.279 55.024 1.00 28.38 502 PRO A C 1
ATOM 4099 O O . PRO A 1 502 ? 31.073 -0.124 53.854 1.00 28.38 502 PRO A O 1
ATOM 4102 N N . THR A 1 503 ? 29.569 -0.802 55.367 1.00 23.83 503 THR A N 1
ATOM 4103 C CA . THR A 1 503 ? 28.413 -1.172 54.549 1.00 23.83 503 THR A CA 1
ATOM 4104 C C . THR A 1 503 ? 27.694 0.017 53.896 1.00 23.83 503 THR A C 1
ATOM 4106 O O . THR A 1 503 ? 27.278 0.930 54.602 1.00 23.83 503 THR A O 1
ATOM 4109 N N . GLN A 1 504 ? 27.380 -0.087 52.599 1.00 25.20 504 GLN A N 1
ATOM 4110 C CA . GLN A 1 504 ? 26.030 0.174 52.070 1.00 25.20 504 GLN A CA 1
ATOM 4111 C C . GLN A 1 504 ? 25.758 -0.683 50.811 1.00 25.20 504 GLN A C 1
ATOM 4113 O O . GLN A 1 504 ? 26.673 -0.901 50.014 1.00 25.20 504 GLN A O 1
ATOM 4118 N N . PRO A 1 505 ? 24.525 -1.199 50.630 1.00 26.20 505 PRO A N 1
ATOM 4119 C CA . PRO A 1 505 ? 24.191 -2.209 49.629 1.00 26.20 505 PRO A CA 1
ATOM 4120 C C . PRO A 1 505 ? 23.676 -1.578 48.327 1.00 26.20 505 PRO A C 1
ATOM 4122 O O . PRO A 1 505 ? 22.857 -0.662 48.358 1.00 26.20 505 PRO A O 1
ATOM 4125 N N . ARG A 1 506 ? 24.054 -2.123 47.163 1.00 23.66 506 ARG A N 1
ATOM 4126 C CA . ARG A 1 506 ? 23.231 -1.974 45.950 1.00 23.66 506 ARG A CA 1
ATOM 4127 C C . ARG A 1 506 ? 22.391 -3.227 45.775 1.00 23.66 506 ARG A C 1
ATOM 4129 O O . ARG A 1 506 ? 22.846 -4.244 45.263 1.00 23.66 506 ARG A O 1
ATOM 4136 N N . LEU A 1 507 ? 21.164 -3.104 46.275 1.00 23.77 507 LEU A N 1
ATOM 4137 C CA . LEU A 1 507 ? 20.047 -4.008 46.065 1.00 23.77 507 LEU A CA 1
ATOM 4138 C C . LEU A 1 507 ? 19.845 -4.249 44.563 1.00 23.77 507 LEU A C 1
ATOM 4140 O O . LEU A 1 507 ? 19.419 -3.371 43.817 1.00 23.77 507 LEU A O 1
ATOM 4144 N N . THR A 1 508 ? 20.091 -5.481 44.148 1.00 24.42 508 THR A N 1
ATOM 4145 C CA . THR A 1 508 ? 19.261 -6.191 43.185 1.00 24.42 508 THR A CA 1
ATOM 4146 C C . THR A 1 508 ? 17.895 -6.438 43.820 1.00 24.42 508 THR A C 1
ATOM 4148 O O . THR A 1 508 ? 17.786 -7.187 44.786 1.00 24.42 508 THR A O 1
ATOM 4151 N N . SER A 1 509 ? 16.849 -5.809 43.301 1.00 24.03 509 SER A N 1
ATOM 4152 C CA . SER A 1 509 ? 15.485 -6.349 43.328 1.00 24.03 509 SER A CA 1
ATOM 4153 C C . SER A 1 509 ? 14.624 -5.546 42.363 1.00 24.03 509 SER A C 1
ATOM 4155 O O . SER A 1 509 ? 14.223 -4.416 42.622 1.00 24.03 509 SER A O 1
ATOM 4157 N N . ALA A 1 510 ? 14.343 -6.162 41.219 1.00 28.91 510 ALA A N 1
ATOM 4158 C CA . ALA A 1 510 ? 13.072 -5.947 40.562 1.00 28.91 510 ALA A CA 1
ATOM 4159 C C . ALA A 1 510 ? 11.987 -6.381 41.559 1.00 28.91 510 ALA A C 1
ATOM 4161 O O . ALA A 1 510 ? 11.993 -7.529 42.007 1.00 28.91 510 ALA A O 1
ATOM 4162 N N . LEU A 1 511 ? 11.101 -5.462 41.941 1.00 19.84 511 LEU A N 1
ATOM 4163 C CA . LEU A 1 511 ? 9.887 -5.784 42.681 1.00 19.84 511 LEU A CA 1
ATOM 4164 C C . LEU A 1 511 ? 8.661 -5.169 41.979 1.00 19.84 511 LEU A C 1
ATOM 4166 O O . LEU A 1 511 ? 8.782 -4.097 41.381 1.00 19.84 511 LEU A O 1
ATOM 4170 N N . PRO A 1 512 ? 7.506 -5.859 42.005 1.00 26.56 512 PRO A N 1
ATOM 4171 C CA . PRO A 1 512 ? 6.371 -5.624 41.118 1.00 26.56 512 PRO A CA 1
ATOM 4172 C C . PRO A 1 512 ? 5.233 -4.805 41.761 1.00 26.56 512 PRO A C 1
ATOM 4174 O O . PRO A 1 512 ? 5.004 -4.930 42.958 1.00 26.56 512 PRO A O 1
ATOM 4177 N N . LEU A 1 513 ? 4.442 -4.132 40.899 1.00 22.92 513 LEU A N 1
ATOM 4178 C CA . LEU A 1 513 ? 3.023 -3.714 41.064 1.00 22.92 513 LEU A CA 1
ATOM 4179 C C . LEU A 1 513 ? 2.707 -2.671 42.180 1.00 22.92 513 LEU A C 1
ATOM 4181 O O . LEU A 1 513 ? 3.376 -2.664 43.206 1.00 22.92 513 LEU A O 1
ATOM 4185 N N . PRO A 1 514 ? 1.704 -1.764 42.009 1.00 28.02 514 PRO A N 1
ATOM 4186 C CA . PRO A 1 514 ? 0.298 -2.136 41.813 1.00 28.02 514 PRO A CA 1
ATOM 4187 C C . PRO A 1 514 ? -0.546 -1.312 40.812 1.00 28.02 514 PRO A C 1
ATOM 4189 O O . PRO A 1 514 ? -0.275 -0.174 40.452 1.00 28.02 514 PRO A O 1
ATOM 4192 N N . TYR A 1 515 ? -1.621 -1.984 40.405 1.00 24.61 515 TYR A N 1
ATOM 4193 C CA . TYR A 1 515 ? -2.848 -1.569 39.729 1.00 24.61 515 TYR A CA 1
ATOM 4194 C C . TYR A 1 515 ? -3.374 -0.143 39.992 1.00 24.61 515 TYR A C 1
ATOM 4196 O O . TYR A 1 515 ? -3.626 0.217 41.136 1.00 24.61 515 TYR A O 1
ATOM 4204 N N . ALA A 1 516 ? -3.747 0.557 38.908 1.00 23.36 516 ALA A N 1
ATOM 4205 C CA . ALA A 1 516 ? -4.945 1.410 38.821 1.00 23.36 516 ALA A CA 1
ATOM 4206 C C . ALA A 1 516 ? -5.305 1.710 37.341 1.00 23.36 516 ALA A C 1
ATOM 4208 O O . ALA A 1 516 ? -4.607 2.434 36.641 1.00 23.36 516 ALA A O 1
ATOM 4209 N N . ALA A 1 517 ? -6.398 1.109 36.859 1.00 26.73 517 ALA A N 1
ATOM 4210 C CA . ALA A 1 517 ? -7.076 1.367 35.569 1.00 26.73 517 ALA A CA 1
ATOM 4211 C C . ALA A 1 517 ? -8.055 2.585 35.718 1.00 26.73 517 ALA A C 1
ATOM 4213 O O . ALA A 1 517 ? -8.029 3.155 36.809 1.00 26.73 517 ALA A O 1
ATOM 4214 N N . PRO A 1 518 ? -8.983 2.988 34.788 1.00 47.06 518 PRO A N 1
ATOM 4215 C CA . PRO A 1 518 ? -9.478 2.285 33.579 1.00 47.06 518 PRO A CA 1
ATOM 4216 C C . PRO A 1 518 ? -9.989 3.147 32.370 1.00 47.06 518 PRO A C 1
ATOM 4218 O O . PRO A 1 518 ? -10.191 4.358 32.484 1.00 47.06 518 PRO A O 1
ATOM 4221 N N . ALA A 1 519 ? -10.296 2.494 31.222 1.00 25.33 519 ALA A N 1
ATOM 4222 C CA . ALA A 1 519 ? -11.694 2.392 30.722 1.00 25.33 519 ALA A CA 1
ATOM 4223 C C . ALA A 1 519 ? -11.954 1.665 29.378 1.00 25.33 519 ALA A C 1
ATOM 4225 O O . ALA A 1 519 ? -13.068 1.182 29.250 1.00 25.33 519 ALA A O 1
ATOM 4226 N N . ILE A 1 520 ? -11.034 1.526 28.410 1.00 32.19 520 ILE A N 1
ATOM 4227 C CA . ILE A 1 520 ? -11.407 0.944 27.083 1.00 32.19 520 ILE A CA 1
ATOM 4228 C C . ILE A 1 520 ? -10.588 -0.308 26.686 1.00 32.19 520 ILE A C 1
ATOM 4230 O O . ILE A 1 520 ? -10.996 -1.105 25.853 1.00 32.19 520 ILE A O 1
ATOM 4234 N N . VAL A 1 521 ? -9.515 -0.617 27.422 1.00 35.81 521 VAL A N 1
ATOM 4235 C CA . VAL A 1 521 ? -8.743 -1.879 27.284 1.00 35.81 521 VAL A CA 1
ATOM 4236 C C . VAL A 1 521 ? -9.534 -3.130 27.698 1.00 35.81 521 VAL A C 1
ATOM 4238 O O . VAL A 1 521 ? -9.121 -4.255 27.424 1.00 35.81 521 VAL A O 1
ATOM 4241 N N . ARG A 1 522 ? -10.686 -2.973 28.362 1.00 35.19 522 ARG A N 1
ATOM 4242 C CA . ARG A 1 522 ? -11.412 -4.109 28.948 1.00 35.19 522 ARG A CA 1
ATOM 4243 C C . ARG A 1 522 ? -12.180 -4.977 27.951 1.00 35.19 522 ARG A C 1
ATOM 4245 O O . ARG A 1 522 ? -12.490 -6.100 28.316 1.00 35.19 522 ARG A O 1
ATOM 4252 N N . LEU A 1 523 ? -12.403 -4.541 26.712 1.00 33.41 523 LEU A N 1
ATOM 4253 C CA . LEU A 1 523 ? -13.042 -5.397 25.702 1.00 33.41 523 LEU A CA 1
ATOM 4254 C C . LEU A 1 523 ? -12.039 -6.242 24.902 1.00 33.41 523 LEU A C 1
ATOM 4256 O O . LEU A 1 523 ? -12.341 -7.381 24.567 1.00 33.41 523 LEU A O 1
ATOM 4260 N N . SER A 1 524 ? -10.815 -5.751 24.677 1.00 31.50 524 SER A N 1
ATOM 4261 C CA . SER A 1 524 ? -9.819 -6.481 23.869 1.00 31.50 524 SER A CA 1
ATOM 4262 C C . SER A 1 524 ? -9.025 -7.544 24.648 1.00 31.50 524 SER A C 1
ATOM 4264 O O . SER A 1 524 ? -8.563 -8.513 24.055 1.00 31.50 524 SER A O 1
ATOM 4266 N N . CYS A 1 525 ? -8.885 -7.418 25.977 1.00 31.70 525 CYS A N 1
ATOM 4267 C CA . CYS A 1 525 ? -8.106 -8.371 26.793 1.00 31.70 525 CYS A CA 1
ATOM 4268 C C . CYS A 1 525 ? -8.939 -9.386 27.600 1.00 31.70 525 CYS A C 1
ATOM 4270 O O . CYS A 1 525 ? -8.380 -10.371 28.084 1.00 31.70 525 CYS A O 1
ATOM 4272 N N . ALA A 1 526 ? -10.257 -9.200 27.751 1.00 27.19 526 ALA A N 1
ATOM 4273 C CA . ALA A 1 526 ? -11.087 -10.104 28.559 1.00 27.19 526 ALA A CA 1
ATOM 4274 C C . ALA A 1 526 ? -11.194 -11.525 27.969 1.00 27.19 526 ALA A C 1
ATOM 4276 O O . ALA A 1 526 ? -11.373 -12.487 28.711 1.00 27.19 526 ALA A O 1
ATOM 4277 N N . ALA A 1 527 ? -10.988 -11.689 26.660 1.00 26.94 527 ALA A N 1
ATOM 4278 C CA . ALA A 1 527 ? -11.101 -12.989 26.004 1.00 26.94 527 ALA A CA 1
ATOM 4279 C C . ALA A 1 527 ? -9.832 -13.870 26.081 1.00 26.94 527 ALA A C 1
ATOM 4281 O O . ALA A 1 527 ? -9.870 -15.015 25.631 1.00 26.94 527 ALA A O 1
ATOM 4282 N N . SER A 1 528 ? -8.718 -13.382 26.654 1.00 27.89 528 SER A N 1
ATOM 4283 C CA . SER A 1 528 ? -7.440 -14.123 26.651 1.00 27.89 528 SER A CA 1
ATOM 4284 C C . SER A 1 528 ? -6.798 -14.370 28.024 1.00 27.89 528 SER A C 1
ATOM 4286 O O . SER A 1 528 ? -5.718 -14.954 28.072 1.00 27.89 528 SER A O 1
ATOM 4288 N N . LEU A 1 529 ? -7.432 -13.991 29.141 1.00 27.88 529 LEU A N 1
ATOM 4289 C CA . LEU A 1 529 ? -6.850 -14.176 30.486 1.00 27.88 529 LEU A CA 1
ATOM 4290 C C . LEU A 1 529 ? -7.727 -1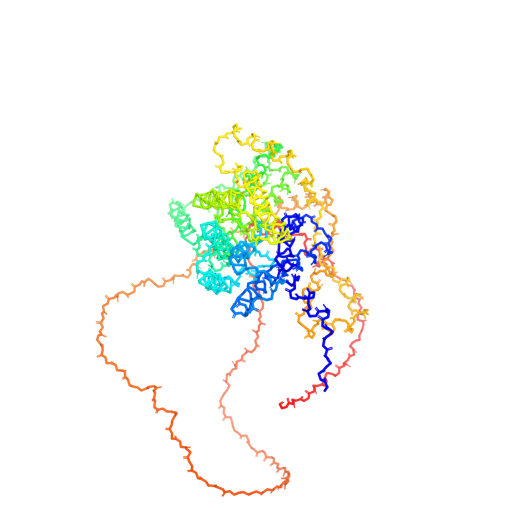4.939 31.491 1.00 27.88 529 LEU A C 1
ATOM 4292 O O . LEU A 1 529 ? -7.364 -15.046 32.659 1.00 27.88 529 LEU A O 1
ATOM 4296 N N . HIS A 1 530 ? -8.818 -15.569 31.050 1.00 27.17 530 HIS A N 1
ATOM 4297 C CA . HIS A 1 530 ? -9.708 -16.317 31.946 1.00 27.17 530 HIS A CA 1
ATOM 4298 C C . HIS A 1 530 ? -9.368 -17.811 32.129 1.00 27.17 530 HIS A C 1
ATOM 4300 O O . HIS A 1 530 ? -10.248 -18.601 32.460 1.00 27.17 530 HIS A O 1
ATOM 4306 N N . CYS A 1 531 ? -8.097 -18.211 31.974 1.00 26.59 531 CYS A N 1
ATOM 4307 C CA . CYS A 1 531 ? -7.658 -19.586 32.272 1.00 26.59 531 CYS A CA 1
ATOM 4308 C C . CYS A 1 531 ? -6.818 -19.734 33.555 1.00 26.59 531 CYS A C 1
ATOM 4310 O O . CYS A 1 531 ? -6.339 -20.828 33.841 1.00 26.59 531 CYS A O 1
ATOM 4312 N N . THR A 1 532 ? -6.650 -18.685 34.366 1.00 27.06 532 THR A N 1
ATOM 4313 C CA . THR A 1 532 ? -5.868 -18.777 35.614 1.00 27.06 532 THR A CA 1
ATOM 4314 C C . THR A 1 532 ? -6.437 -17.915 36.743 1.00 27.06 532 THR A C 1
ATOM 4316 O O . THR A 1 532 ? -5.803 -16.952 37.162 1.00 27.06 532 THR A O 1
ATOM 4319 N N . ARG A 1 533 ? -7.611 -18.280 37.293 1.00 23.67 533 ARG A N 1
ATOM 4320 C CA . ARG A 1 533 ? -7.934 -18.094 38.735 1.00 23.67 533 ARG A CA 1
ATOM 4321 C C . ARG A 1 533 ? -9.289 -18.682 39.164 1.00 23.67 533 ARG A C 1
ATOM 4323 O O . ARG A 1 533 ? -10.235 -17.955 39.410 1.00 23.67 533 ARG A O 1
ATOM 4330 N N . VAL A 1 534 ? -9.332 -20.001 39.342 1.00 24.53 534 VAL A N 1
ATOM 4331 C CA . VAL A 1 534 ? -10.144 -20.749 40.333 1.00 24.53 534 VAL A CA 1
ATOM 4332 C C . VAL A 1 534 ? -9.323 -22.040 40.527 1.00 24.53 534 VAL A C 1
ATOM 4334 O O . VAL A 1 534 ? -9.062 -22.706 39.538 1.00 24.53 534 VAL A O 1
ATOM 4337 N N . ARG A 1 535 ? -8.722 -22.440 41.653 1.00 23.19 535 ARG A N 1
ATOM 4338 C CA . ARG A 1 535 ? -9.151 -22.506 43.056 1.00 23.19 535 ARG A CA 1
ATOM 4339 C C . ARG A 1 535 ? -7.897 -22.790 43.914 1.00 23.19 535 ARG A C 1
ATOM 4341 O O . ARG A 1 535 ? -7.110 -23.663 43.556 1.00 23.19 535 ARG A O 1
ATOM 4348 N N . GLN A 1 536 ? -7.730 -22.118 45.053 1.00 24.83 536 GLN A N 1
ATOM 4349 C CA . GLN A 1 536 ? -6.967 -22.662 46.184 1.00 24.83 536 GLN A CA 1
ATOM 4350 C C . GLN A 1 536 ? -7.907 -23.571 46.985 1.00 24.83 536 GLN A C 1
ATOM 4352 O O . GLN A 1 536 ? -8.979 -23.119 47.379 1.00 24.83 536 GLN A O 1
ATOM 4357 N N . ASN A 1 537 ? -7.528 -24.840 47.160 1.00 24.16 537 ASN A N 1
ATOM 4358 C CA . ASN A 1 537 ? -7.533 -25.595 48.425 1.00 24.16 537 ASN A CA 1
ATOM 4359 C C . ASN A 1 537 ? -7.458 -27.102 48.142 1.00 24.16 537 ASN A C 1
ATOM 4361 O O . ASN A 1 537 ? -8.297 -27.637 47.424 1.00 24.16 537 ASN A O 1
ATOM 4365 N N . GLY A 1 538 ? -6.489 -27.774 48.772 1.00 23.88 538 GLY A N 1
ATOM 4366 C CA . GLY A 1 538 ? -6.488 -29.230 48.943 1.00 23.88 538 GLY A CA 1
ATOM 4367 C C . GLY A 1 538 ? -5.240 -29.950 48.429 1.00 23.88 538 GLY A C 1
ATOM 4368 O O . GLY A 1 538 ? -5.173 -30.292 47.260 1.00 23.88 538 GLY A O 1
ATOM 4369 N N . TYR A 1 539 ? -4.284 -30.171 49.337 1.00 22.31 539 TYR A N 1
ATOM 4370 C CA . TYR A 1 539 ? -3.351 -31.307 49.435 1.00 22.31 539 TYR A CA 1
ATOM 4371 C C . TYR A 1 539 ? -2.846 -32.014 48.159 1.00 22.31 539 TYR A C 1
ATOM 4373 O O . TYR A 1 539 ? -3.571 -32.773 47.532 1.00 22.31 539 TYR A O 1
ATOM 4381 N N . CYS A 1 540 ? -1.539 -31.887 47.888 1.00 21.95 540 CYS A N 1
ATOM 4382 C CA . CYS A 1 540 ? -0.552 -32.984 47.965 1.00 21.95 540 CYS A CA 1
ATOM 4383 C C . CYS A 1 540 ? 0.800 -32.532 47.380 1.00 21.95 540 CYS A C 1
ATOM 4385 O O . CYS A 1 540 ? 0.940 -32.319 46.180 1.00 21.95 540 CYS A O 1
ATOM 4387 N N . ALA A 1 541 ? 1.825 -32.432 48.231 1.00 23.23 541 ALA A N 1
ATOM 4388 C CA . ALA A 1 541 ? 3.220 -32.591 47.807 1.00 23.23 541 ALA A CA 1
ATOM 4389 C C . ALA A 1 541 ? 3.448 -34.081 47.445 1.00 23.23 541 ALA A C 1
ATOM 4391 O O . ALA A 1 541 ? 2.763 -34.923 48.036 1.00 23.23 541 ALA A O 1
ATOM 4392 N N . PRO A 1 542 ? 4.394 -34.455 46.550 1.00 29.05 542 PRO A N 1
ATOM 4393 C CA . PRO A 1 542 ? 5.805 -34.435 46.954 1.00 29.05 542 PRO A CA 1
ATOM 4394 C C . PRO A 1 542 ? 6.876 -34.228 45.848 1.00 29.05 542 PRO A C 1
ATOM 4396 O O . PRO A 1 542 ? 6.678 -34.486 44.668 1.00 29.05 542 PRO A O 1
ATOM 4399 N N . ARG A 1 543 ? 8.087 -33.924 46.350 1.00 22.62 543 ARG A N 1
ATOM 4400 C CA . ARG A 1 543 ? 9.440 -34.234 45.828 1.00 22.62 543 ARG A CA 1
ATOM 4401 C C . ARG A 1 543 ? 10.067 -33.347 44.741 1.00 22.62 543 ARG A C 1
ATOM 4403 O O . ARG A 1 543 ? 10.026 -33.624 43.549 1.00 22.62 543 ARG A O 1
ATOM 4410 N N . LEU A 1 544 ? 10.868 -32.401 45.247 1.00 23.44 544 LEU A N 1
ATOM 4411 C CA . LEU A 1 544 ? 12.113 -31.931 44.638 1.00 23.44 544 LEU A CA 1
ATOM 4412 C C . LEU A 1 544 ? 12.976 -33.097 44.109 1.00 23.44 544 LEU A C 1
ATOM 4414 O O . LEU A 1 544 ? 13.309 -34.019 44.858 1.00 23.44 544 LEU A O 1
ATOM 4418 N N . ARG A 1 545 ? 13.476 -32.961 42.877 1.00 23.81 545 ARG A N 1
ATOM 4419 C CA . ARG A 1 545 ? 14.793 -33.476 42.479 1.00 23.81 545 ARG A CA 1
ATOM 4420 C C . ARG A 1 545 ? 15.615 -32.345 41.871 1.00 23.81 545 ARG A C 1
ATOM 4422 O O . ARG A 1 545 ? 15.299 -31.819 40.812 1.00 23.81 545 ARG A O 1
ATOM 4429 N N . LEU A 1 546 ? 16.679 -32.006 42.592 1.00 24.94 546 LEU A N 1
ATOM 4430 C CA . LEU A 1 546 ? 17.827 -31.236 42.135 1.00 24.94 546 LEU A CA 1
ATOM 4431 C C . LEU A 1 546 ? 18.389 -31.830 40.835 1.00 24.94 546 LEU A C 1
ATOM 4433 O O . LEU A 1 546 ? 18.812 -32.984 40.831 1.00 24.94 546 LEU A O 1
ATOM 4437 N N . PHE A 1 547 ? 18.495 -31.019 39.783 1.00 24.14 547 PHE A N 1
ATOM 4438 C CA . PHE A 1 547 ? 19.457 -31.252 38.710 1.00 24.14 547 PHE A CA 1
ATOM 4439 C C . PHE A 1 547 ? 20.376 -30.037 38.573 1.00 24.14 547 PHE A C 1
ATOM 4441 O O . PHE A 1 547 ? 19.951 -28.916 38.310 1.00 24.14 547 PHE A O 1
ATOM 4448 N N . ARG A 1 548 ? 21.661 -30.300 38.830 1.00 23.53 548 ARG A N 1
ATOM 4449 C CA . ARG A 1 548 ? 22.804 -29.398 38.673 1.00 23.53 548 ARG A CA 1
ATOM 4450 C C . ARG A 1 548 ? 22.854 -28.852 37.243 1.00 23.53 548 ARG A C 1
ATOM 4452 O O . ARG A 1 548 ? 23.072 -29.628 36.318 1.00 23.53 548 ARG A O 1
ATOM 4459 N N . TYR A 1 549 ? 22.778 -27.533 37.078 1.00 22.23 549 TYR A N 1
ATOM 4460 C CA . TYR A 1 549 ? 23.260 -26.881 35.861 1.00 22.23 549 TYR A CA 1
ATOM 4461 C C . TYR A 1 549 ? 24.774 -26.672 35.972 1.00 22.23 549 TYR A C 1
ATOM 4463 O O . TYR A 1 549 ? 25.267 -25.965 36.849 1.00 22.23 549 TYR A O 1
ATOM 4471 N N . ARG A 1 550 ? 25.510 -27.350 35.091 1.00 24.14 550 ARG A N 1
ATOM 4472 C CA . ARG A 1 550 ? 26.949 -27.204 34.869 1.00 24.14 550 ARG A CA 1
ATOM 4473 C C . ARG A 1 550 ? 27.111 -26.189 33.736 1.00 24.14 550 ARG A C 1
ATOM 4475 O O . ARG A 1 550 ? 26.644 -26.446 32.632 1.00 24.14 550 ARG A O 1
ATOM 4482 N N . ALA A 1 551 ? 27.715 -25.038 34.015 1.00 25.70 551 ALA A N 1
ATOM 4483 C CA . ALA A 1 551 ? 28.065 -24.056 32.991 1.00 25.70 551 ALA A CA 1
ATOM 4484 C C . ALA A 1 551 ? 29.157 -24.623 32.055 1.00 25.70 551 ALA A C 1
ATOM 4486 O O . ALA A 1 551 ? 30.101 -25.237 32.566 1.00 25.70 551 ALA A O 1
ATOM 4487 N N . PRO A 1 552 ? 29.079 -24.431 30.724 1.00 30.48 552 PRO A N 1
ATOM 4488 C CA . PRO A 1 552 ? 30.228 -24.598 29.844 1.00 30.48 552 PRO A CA 1
ATOM 4489 C C . PRO A 1 552 ? 31.109 -23.326 29.823 1.00 30.48 552 PRO A C 1
ATOM 4491 O O . PRO A 1 552 ? 30.605 -22.229 30.074 1.00 30.48 552 PRO A O 1
ATOM 4494 N N . PRO A 1 553 ? 32.425 -23.469 29.570 1.00 28.61 553 PRO A N 1
ATOM 4495 C CA . PRO A 1 553 ? 33.429 -22.409 29.695 1.00 28.61 553 PRO A CA 1
ATOM 4496 C C . PRO A 1 553 ? 33.426 -21.430 28.504 1.00 28.61 553 PRO A C 1
ATOM 4498 O O . PRO A 1 553 ? 32.869 -21.751 27.452 1.00 28.61 553 PRO A O 1
ATOM 4501 N N . PRO A 1 554 ? 34.078 -20.258 28.641 1.00 27.03 554 PRO A N 1
ATOM 4502 C CA . PRO A 1 554 ? 34.239 -19.315 27.544 1.00 27.03 554 PRO A CA 1
ATOM 4503 C C . PRO A 1 554 ? 35.286 -19.851 26.563 1.00 27.03 554 PRO A C 1
ATOM 4505 O O . PRO A 1 554 ? 36.338 -20.333 26.986 1.00 27.03 554 PRO A O 1
ATOM 4508 N N . PHE A 1 555 ? 35.024 -19.734 25.265 1.00 28.14 555 PHE A N 1
ATOM 4509 C CA . PHE A 1 555 ? 36.062 -19.870 24.248 1.00 28.14 555 PHE A CA 1
ATOM 4510 C C . PHE A 1 555 ? 36.162 -18.585 23.422 1.00 28.14 555 PHE A C 1
ATOM 4512 O O . PHE A 1 555 ? 35.148 -18.013 23.031 1.00 28.14 555 PHE A O 1
ATOM 4519 N N . CYS A 1 556 ? 37.431 -18.187 23.305 1.00 29.91 556 CYS A N 1
ATOM 4520 C CA . CYS A 1 556 ? 38.122 -17.092 22.627 1.00 29.91 556 CYS A CA 1
ATOM 4521 C C . CYS A 1 556 ? 37.453 -16.380 21.453 1.00 29.91 556 CYS A C 1
ATOM 4523 O O . CYS A 1 556 ? 36.920 -17.069 20.557 1.00 29.91 556 CYS A O 1
#

Radius of gyration: 32.42 Å; chains: 1; bounding box: 99×70×96 Å